Protein AF-A0A9N8HPY2-F1 (afdb_monomer)

pLDDT: mean 74.66, std 21.36, range [23.23, 97.94]

Mean predicted aligned error: 12.85 Å

Sequence (527 aa):
MTVISRLRAPTSILLKRRLTASRNSHGLPLAASLSARWLSNDTAAASNEGARYSDVLIVGGGVVGCALARQLNQRLPSLSVHLVEARDAPTSKPASSNEIPHPRSYALSPQSLDILGLLSSEETTSDEMANQDVKLGWYDAMQIWEARNPATLRFHADDLPFDEAKLDRPKMLGAVVEDGPLVRALWEKLESHPQTTISTNTTVQDLQLSSNGQGVVTVETSDNEIHQTRLLVAADGAQSPIRQRLGVKQAQWDYGRQALTFTVELSQDDRIPRTAYQRFIHGQEAGRGPLALLPTHSPRHAIVVWSTTPEMVKKWKETDDNNALIDHLQNLLQTGPQRLPPLVESKPGQVPPLLSNVLFGVERLLETVQDAGAMLAATNSRSWMAPPKLSKIVSPKLSFPLACRNVGQYHHASNRVVLVGDAAHTVHPMAGQGLNLGLGAVESLVESIVESEAVGMDVTYGLDSFLRKRHAANSSVIMGIHALHEIFAVQDNVPLMHAKSFGMNVMQQVGPLRRRIVQAATQGVVF

Foldseek 3Di:
DDDDDDDDDDDDDDPPPPPDDDDDPPDDDPDPDPLPPPPPPDDDDPPPPFAAEFQEEEEALFLLSLLLLVLCCVLPVPGFYEYEHQADQQDPDDPDDPAFADFAKFFAFPVLCVSLPVDDLDPPPDDPPPPQPKFWQFFQKEWEAEQAFQFIDMGGLVLAPDDPVPGSDDRTLTTITHRRSSSNVSRVVQVPRPSYHYHHSKDWDDWDDPPVLPAWIWTAIPVRHIYTYQAYEYPPAQPTPVCVNLVFDKDKDFPQKKKKKFKFFFDPVFFFHSYKYWYQYDDQVLFGDIWIWAGTSHRRMTMIIDIGHPVVLCVQQPDPPQVVVLVSVQVRQQNHGHHADDPDPDDPDPDDPVLVVVLVVLVVVCVVCVVVVVVVVVDDPPDDDRGTRTDGTDGRIDMDGFMWMATPFQARPSLRYGYAQSSGTGAGPSQSCRVVLRSVLSVLLSVQQSVQVVVSHRSSPSVVVSRVQRVVLVVVVRVVSVVVCVLSVDDPDSSSSSVVSVVSVCCNPVSVNVNVVSCCSNPSDDD

Structure (mmCIF, N/CA/C/O backbone):
data_AF-A0A9N8HPY2-F1
#
_entry.id   AF-A0A9N8HPY2-F1
#
loop_
_atom_site.group_PDB
_atom_site.id
_atom_site.type_symbol
_atom_site.label_atom_id
_atom_site.label_alt_id
_atom_site.label_comp_id
_atom_site.label_asym_id
_atom_site.label_entity_id
_atom_site.label_seq_id
_atom_site.pdbx_PDB_ins_code
_atom_site.Cartn_x
_atom_site.Cartn_y
_atom_site.Cartn_z
_atom_site.occupancy
_atom_site.B_iso_or_equiv
_atom_site.auth_seq_id
_atom_site.auth_comp_id
_atom_site.auth_asym_id
_atom_site.auth_atom_id
_atom_site.pdbx_PDB_model_num
ATOM 1 N N . MET A 1 1 ? -21.437 -68.657 -10.179 1.00 32.31 1 MET A N 1
ATOM 2 C CA . MET A 1 1 ? -20.426 -68.902 -9.130 1.00 32.31 1 MET A CA 1
ATOM 3 C C . MET A 1 1 ? -19.686 -67.583 -8.911 1.00 32.31 1 MET A C 1
ATOM 5 O O . MET A 1 1 ? -19.122 -67.094 -9.874 1.00 32.31 1 MET A O 1
ATOM 9 N N . THR A 1 2 ? -19.997 -66.811 -7.858 1.00 29.34 2 THR A N 1
ATOM 10 C CA . THR A 1 2 ? -19.271 -66.809 -6.555 1.00 29.34 2 THR A CA 1
ATOM 11 C C . THR A 1 2 ? -17.903 -66.103 -6.758 1.00 29.34 2 THR A C 1
ATOM 13 O O . THR A 1 2 ? -17.135 -66.603 -7.559 1.00 29.34 2 THR A O 1
ATOM 16 N N . VAL A 1 3 ? -17.471 -64.979 -6.151 1.00 26.62 3 VAL A N 1
ATOM 17 C CA . VAL A 1 3 ? -17.828 -64.278 -4.899 1.00 26.62 3 VAL A CA 1
ATOM 18 C C . VAL A 1 3 ? -16.967 -62.978 -4.764 1.00 26.62 3 VAL A C 1
ATOM 20 O O . VAL A 1 3 ? -15.765 -63.022 -4.981 1.00 26.62 3 VAL A O 1
ATOM 23 N N . ILE A 1 4 ? -17.610 -61.851 -4.398 1.00 30.45 4 ILE A N 1
ATOM 24 C CA . ILE A 1 4 ? -17.275 -60.883 -3.305 1.00 30.45 4 ILE A CA 1
ATOM 25 C C . ILE A 1 4 ? -16.110 -59.840 -3.402 1.00 30.45 4 ILE A C 1
ATOM 27 O O . ILE A 1 4 ? -14.953 -60.139 -3.142 1.00 30.45 4 ILE A O 1
ATOM 31 N N . SER A 1 5 ? -16.540 -58.555 -3.464 1.00 26.92 5 SER A N 1
ATOM 32 C CA . SER A 1 5 ? -16.142 -57.355 -2.652 1.00 26.92 5 SER A CA 1
ATOM 33 C C . SER A 1 5 ? -14.786 -56.649 -2.902 1.00 26.92 5 SER A C 1
ATOM 35 O O . SER A 1 5 ? -13.825 -57.306 -3.256 1.00 26.92 5 SER A O 1
ATOM 37 N N . ARG A 1 6 ? -14.562 -55.328 -2.731 1.00 26.86 6 ARG A N 1
ATOM 38 C CA . ARG A 1 6 ? -15.164 -54.196 -1.970 1.00 26.86 6 ARG A CA 1
ATOM 39 C C . ARG A 1 6 ? -14.901 -52.892 -2.770 1.00 26.86 6 ARG A C 1
ATOM 41 O O . ARG A 1 6 ? -13.801 -52.715 -3.268 1.00 26.86 6 ARG A O 1
ATOM 48 N N . LEU A 1 7 ? -15.891 -52.046 -3.073 1.00 27.69 7 LEU A N 1
ATOM 49 C CA . LEU A 1 7 ? -16.290 -50.816 -2.350 1.00 27.69 7 LEU A CA 1
ATOM 50 C C . LEU A 1 7 ? -15.159 -49.870 -1.885 1.00 27.69 7 LEU A C 1
ATOM 52 O O . LEU A 1 7 ? -14.494 -50.164 -0.895 1.00 27.69 7 LEU A O 1
ATOM 56 N N . ARG A 1 8 ? -15.091 -48.667 -2.490 1.00 25.58 8 ARG A N 1
ATOM 57 C CA . ARG A 1 8 ? -15.200 -47.356 -1.801 1.00 25.58 8 ARG A CA 1
ATOM 58 C C . ARG A 1 8 ? -15.291 -46.198 -2.813 1.00 25.58 8 ARG A C 1
ATOM 60 O O . ARG A 1 8 ? -14.293 -45.781 -3.387 1.00 25.58 8 ARG A O 1
ATOM 67 N N . ALA A 1 9 ? -16.504 -45.682 -2.999 1.00 27.17 9 ALA A N 1
ATOM 68 C CA . ALA A 1 9 ? -16.766 -44.353 -3.549 1.00 27.17 9 ALA A CA 1
ATOM 69 C C . ALA A 1 9 ? -16.690 -43.315 -2.408 1.00 27.17 9 ALA A C 1
ATOM 71 O O . ALA A 1 9 ? -17.109 -43.640 -1.292 1.00 27.17 9 ALA A O 1
ATOM 72 N N . PRO A 1 10 ? -16.188 -42.088 -2.630 1.00 26.88 10 PRO A N 1
ATOM 73 C CA . PRO A 1 10 ? -16.254 -41.040 -1.623 1.00 26.88 10 PRO A CA 1
ATOM 74 C C . PRO A 1 10 ? -17.644 -40.388 -1.626 1.00 26.88 10 PRO A C 1
ATOM 76 O O . PRO A 1 10 ? -18.031 -39.675 -2.547 1.00 26.88 10 PRO A O 1
ATOM 79 N N . THR A 1 11 ? -18.394 -40.654 -0.562 1.00 26.41 11 THR A N 1
ATOM 80 C CA . THR A 1 11 ? -19.614 -39.957 -0.141 1.00 26.41 11 THR A CA 1
ATOM 81 C C . THR A 1 11 ? -19.325 -38.480 0.146 1.00 26.41 11 THR A C 1
ATOM 83 O O . THR A 1 11 ? -18.672 -38.166 1.139 1.00 26.41 11 THR A O 1
ATOM 86 N N . SER A 1 12 ? -19.859 -37.566 -0.667 1.00 27.77 12 SER A N 1
ATOM 87 C CA . SER A 1 12 ? -20.058 -36.161 -0.299 1.00 27.77 12 SER A CA 1
ATOM 88 C C . SER A 1 12 ? -21.462 -36.000 0.293 1.00 27.77 12 SER A C 1
ATOM 90 O O . SER A 1 12 ? -22.459 -35.840 -0.407 1.00 27.77 12 SER A O 1
ATOM 92 N N . ILE A 1 13 ? -21.564 -36.087 1.620 1.00 27.25 13 ILE A N 1
ATOM 93 C CA . ILE A 1 13 ? -22.804 -35.757 2.328 1.00 27.25 13 ILE A CA 1
ATOM 94 C C . ILE A 1 13 ? -22.855 -34.236 2.501 1.00 27.25 13 ILE A C 1
ATOM 96 O O . ILE A 1 13 ? -22.189 -33.657 3.355 1.00 27.25 13 ILE A O 1
ATOM 100 N N . LEU A 1 14 ? -23.671 -33.605 1.658 1.00 29.09 14 LEU A N 1
ATOM 101 C CA . LEU A 1 14 ? -24.227 -32.267 1.841 1.00 29.09 14 LEU A CA 1
ATOM 102 C C . LEU A 1 14 ? -25.088 -32.247 3.111 1.00 29.09 14 LEU A C 1
ATOM 104 O O . LEU A 1 14 ? -26.236 -32.690 3.104 1.00 29.09 14 LEU A O 1
ATOM 108 N N . LEU A 1 15 ? -24.562 -31.693 4.201 1.00 24.53 15 LEU A N 1
ATOM 109 C CA . LEU A 1 15 ? -25.348 -31.394 5.397 1.00 24.53 15 LEU A CA 1
ATOM 110 C C . LEU A 1 15 ? -25.964 -29.992 5.263 1.00 24.53 15 LEU A C 1
ATOM 112 O O . LEU A 1 15 ? -25.508 -29.018 5.853 1.00 24.53 15 LEU A O 1
ATOM 116 N N . LYS A 1 16 ? -27.046 -29.888 4.478 1.00 27.09 16 LYS A N 1
ATOM 117 C CA . LYS A 1 16 ? -28.009 -28.780 4.598 1.00 27.09 16 LYS A CA 1
ATOM 118 C C . LYS A 1 16 ? -28.786 -28.975 5.900 1.00 27.09 16 LYS A C 1
ATOM 120 O O . LYS A 1 16 ? -29.823 -29.635 5.920 1.00 27.09 16 LYS A O 1
ATOM 125 N N . ARG A 1 17 ? -28.301 -28.410 7.006 1.00 25.55 17 ARG A N 1
ATOM 126 C CA . ARG A 1 17 ? -29.079 -28.336 8.249 1.00 25.55 17 ARG A CA 1
ATOM 127 C C . ARG A 1 17 ? -30.112 -27.210 8.110 1.00 25.55 17 ARG A C 1
ATOM 129 O O . ARG A 1 17 ? -29.843 -26.057 8.419 1.00 25.55 17 ARG A O 1
ATOM 136 N N . ARG A 1 18 ? -31.307 -27.550 7.610 1.00 26.58 18 ARG A N 1
ATOM 137 C CA . ARG A 1 18 ? -32.523 -26.749 7.826 1.00 26.58 18 ARG A CA 1
ATOM 138 C C . ARG A 1 18 ? -32.823 -26.784 9.325 1.00 26.58 18 ARG A C 1
ATOM 140 O O . ARG A 1 18 ? -33.225 -27.824 9.839 1.00 26.58 18 ARG A O 1
ATOM 147 N N . LEU A 1 19 ? -32.617 -25.672 10.024 1.00 28.64 19 LEU A N 1
ATOM 148 C CA . LEU A 1 19 ? -33.158 -25.480 11.367 1.00 28.64 19 LEU A CA 1
ATOM 149 C C . LEU A 1 19 ? -34.667 -25.249 11.234 1.00 28.64 19 LEU A C 1
ATOM 151 O O . LEU A 1 19 ? -35.125 -24.152 10.931 1.00 28.64 19 LEU A O 1
ATOM 155 N N . THR A 1 20 ? -35.448 -26.311 11.407 1.00 27.97 20 THR A N 1
ATOM 156 C CA . THR A 1 20 ? -36.884 -26.210 11.672 1.00 27.97 20 THR A CA 1
ATOM 157 C C . THR A 1 20 ? -37.076 -25.653 13.078 1.00 27.97 20 THR A C 1
ATOM 159 O O . THR A 1 20 ? -36.712 -26.300 14.059 1.00 27.97 20 THR A O 1
ATOM 162 N N . ALA A 1 21 ? -37.631 -24.445 13.166 1.00 30.45 21 ALA A N 1
ATOM 163 C CA . ALA A 1 21 ? -38.008 -23.807 14.419 1.00 30.45 21 ALA A CA 1
ATOM 164 C C . ALA A 1 21 ? -39.120 -24.612 15.115 1.00 30.45 21 ALA A C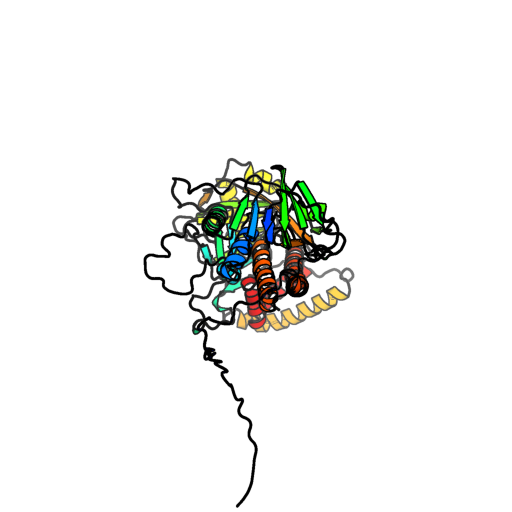 1
ATOM 166 O O . ALA A 1 21 ? -40.237 -24.706 14.608 1.00 30.45 21 ALA A O 1
ATOM 167 N N . SER A 1 22 ? -38.816 -25.183 16.281 1.00 30.30 22 SER A N 1
ATOM 168 C CA . SER A 1 22 ? -39.823 -25.696 17.212 1.00 30.30 22 SER A CA 1
ATOM 169 C C . SER A 1 22 ? -40.298 -24.541 18.098 1.00 30.30 22 SER A C 1
ATOM 171 O O . SER A 1 22 ? -39.490 -23.900 18.770 1.00 30.30 22 SER A O 1
ATOM 173 N N . ARG A 1 23 ? -41.599 -24.233 18.055 1.00 29.45 23 ARG A N 1
ATOM 174 C CA . ARG A 1 23 ? -42.257 -23.220 18.895 1.00 29.45 23 ARG A CA 1
ATOM 175 C C . ARG A 1 23 ? -42.749 -23.873 20.190 1.00 29.45 23 ARG A C 1
ATOM 177 O O . ARG A 1 23 ? -43.522 -24.822 20.121 1.00 29.45 23 ARG A O 1
ATOM 184 N N . ASN A 1 24 ? -42.385 -23.318 21.347 1.00 33.41 24 ASN A N 1
ATOM 185 C CA . ASN A 1 24 ? -43.098 -23.574 22.605 1.00 33.41 24 ASN A CA 1
ATOM 186 C C . ASN A 1 24 ? -44.323 -22.649 22.735 1.00 33.41 24 ASN A C 1
ATOM 188 O O . ASN A 1 24 ? -44.393 -21.596 22.097 1.00 33.41 24 ASN A O 1
ATOM 192 N N . SER A 1 25 ? -45.276 -23.048 23.582 1.00 31.91 25 SER A N 1
ATOM 193 C CA . SER A 1 25 ? -46.659 -22.550 23.728 1.00 31.91 25 SER A CA 1
ATOM 194 C C . SER A 1 25 ? -46.858 -21.061 24.076 1.00 31.91 25 SER A C 1
ATOM 196 O O . SER A 1 25 ? -47.991 -20.648 24.314 1.00 31.91 25 SER A O 1
ATOM 198 N N . HIS A 1 26 ? -45.807 -20.236 24.067 1.00 40.16 26 HIS A N 1
ATOM 199 C CA . HIS A 1 26 ? -45.866 -18.792 24.347 1.00 40.16 26 HIS A CA 1
ATOM 200 C C . HIS A 1 26 ? -45.202 -17.892 23.283 1.00 40.16 26 HIS A C 1
ATOM 202 O O . HIS A 1 26 ? -44.989 -16.711 23.526 1.00 40.16 26 HIS A O 1
ATOM 208 N N . GLY A 1 27 ? -44.934 -18.396 22.073 1.00 32.31 27 GLY A N 1
ATOM 209 C CA . 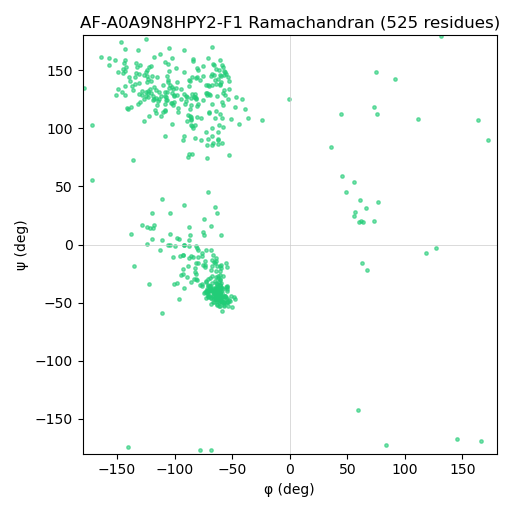GLY A 1 27 ? -44.859 -17.532 20.882 1.00 32.31 27 GLY A CA 1
ATOM 210 C C . GLY A 1 27 ? -43.720 -16.499 20.793 1.00 32.31 27 GLY A C 1
ATOM 211 O O . GLY A 1 27 ? -43.914 -15.482 20.135 1.00 32.31 27 GLY A O 1
ATOM 212 N N . LEU A 1 28 ? -42.533 -16.752 21.360 1.00 33.16 28 LEU A N 1
ATOM 213 C CA . LEU A 1 28 ? -41.339 -15.902 21.173 1.00 33.16 28 LEU A CA 1
ATOM 214 C C . LEU A 1 28 ? -40.145 -16.700 20.599 1.00 33.16 28 LEU A C 1
ATOM 216 O O . LEU A 1 28 ? -39.976 -17.869 20.960 1.00 33.16 28 LEU A O 1
ATOM 220 N N . PRO A 1 29 ? -39.322 -16.118 19.698 1.00 30.61 29 PRO A N 1
ATOM 221 C CA . PRO A 1 29 ? -38.176 -16.802 19.097 1.00 30.61 29 PRO A CA 1
ATOM 222 C C . PRO A 1 29 ? -36.995 -16.916 20.079 1.00 30.61 29 PRO A C 1
ATOM 224 O O . PRO A 1 29 ? -36.489 -15.923 20.593 1.00 30.61 29 PRO A O 1
ATOM 227 N N . LEU A 1 30 ? -36.535 -18.149 20.306 1.00 34.94 30 LEU A N 1
ATOM 228 C CA . LEU A 1 30 ? -35.368 -18.513 21.118 1.00 34.94 30 LEU A CA 1
ATOM 229 C C . LEU A 1 30 ? -34.119 -18.606 20.224 1.00 34.94 30 LEU A C 1
ATOM 231 O O . LEU A 1 30 ? -33.839 -19.665 19.674 1.00 34.94 30 LEU A O 1
ATOM 235 N N . ALA A 1 31 ? -33.405 -17.490 20.055 1.00 30.09 31 ALA A N 1
ATOM 236 C CA . ALA A 1 31 ? -31.979 -17.439 19.692 1.00 30.09 31 ALA A CA 1
ATOM 237 C C . ALA A 1 31 ? -31.453 -15.992 19.795 1.00 30.09 31 ALA A C 1
ATOM 239 O O . ALA A 1 31 ? -30.940 -15.431 18.833 1.00 30.09 31 ALA A O 1
ATOM 240 N N . ALA A 1 32 ? -31.606 -15.367 20.964 1.00 28.53 32 ALA A N 1
ATOM 241 C CA . ALA A 1 32 ? -30.740 -14.262 21.358 1.00 28.53 32 ALA A CA 1
ATOM 242 C C . ALA A 1 32 ? -29.549 -14.901 22.080 1.00 28.53 32 ALA A C 1
ATOM 244 O O . ALA A 1 32 ? -29.701 -15.447 23.174 1.00 28.53 32 ALA A O 1
ATOM 245 N N . SER A 1 33 ? -28.393 -14.937 21.421 1.00 30.70 33 SER A N 1
ATOM 246 C CA . SER A 1 33 ? -27.137 -15.383 22.014 1.00 30.70 33 SER A CA 1
ATOM 247 C C . SER A 1 33 ? -26.825 -14.511 23.227 1.00 30.70 33 SER A C 1
ATOM 249 O O . SER A 1 33 ? -26.509 -13.330 23.098 1.00 30.70 33 SER A O 1
ATOM 251 N N . LEU A 1 34 ? -26.943 -15.106 24.410 1.00 29.97 34 LEU A N 1
ATOM 252 C CA . LEU A 1 34 ? -26.458 -14.558 25.666 1.00 29.97 34 LEU A CA 1
ATOM 253 C C . LEU A 1 34 ? -24.925 -14.548 25.624 1.00 29.97 34 LEU A C 1
ATOM 255 O O . LEU A 1 34 ? -24.280 -15.470 26.117 1.00 29.97 34 LEU A O 1
ATOM 259 N N . SER A 1 35 ? -24.328 -13.501 25.058 1.00 33.62 35 SER A N 1
ATOM 260 C CA . SER A 1 35 ? -23.028 -13.049 25.538 1.00 33.62 35 SER A CA 1
ATOM 261 C C . SER A 1 35 ? -23.273 -12.500 26.939 1.00 33.62 35 SER A C 1
ATOM 263 O O . SER A 1 35 ? -23.704 -11.365 27.140 1.00 33.62 35 SER A O 1
ATOM 265 N N . ALA A 1 36 ? -23.093 -13.362 27.939 1.00 29.97 36 ALA A N 1
ATOM 266 C CA . ALA A 1 36 ? -23.008 -12.923 29.317 1.00 29.97 36 ALA A CA 1
ATOM 267 C C . ALA A 1 36 ? -21.844 -11.927 29.388 1.00 29.97 36 ALA A C 1
ATOM 269 O O . ALA A 1 36 ? -20.678 -12.318 29.363 1.00 29.97 36 ALA A O 1
ATOM 270 N N . ARG A 1 37 ? -22.176 -10.630 29.408 1.00 39.97 37 ARG A N 1
ATOM 271 C CA . ARG A 1 37 ? -21.270 -9.537 29.755 1.00 39.97 37 ARG A CA 1
ATOM 272 C C . ARG A 1 37 ? -20.770 -9.804 31.171 1.00 39.97 37 ARG A C 1
ATOM 274 O O . ARG A 1 37 ? -21.365 -9.349 32.142 1.00 39.97 37 ARG A O 1
ATOM 281 N N . TRP A 1 38 ? -19.689 -10.567 31.281 1.00 31.22 38 TRP A N 1
ATOM 282 C CA . TRP A 1 38 ? -18.893 -10.669 32.494 1.00 31.22 38 TRP A CA 1
ATOM 283 C C . TRP A 1 38 ? -18.130 -9.354 32.664 1.00 31.22 38 TRP A C 1
ATOM 285 O O . TRP A 1 38 ? -16.934 -9.255 32.417 1.00 31.22 38 TRP A O 1
ATOM 295 N N . LEU A 1 39 ? -18.860 -8.317 33.072 1.00 33.06 39 LEU A N 1
ATOM 296 C CA . LEU A 1 39 ? -18.290 -7.274 33.906 1.00 33.06 39 LEU A CA 1
ATOM 297 C C . LEU A 1 39 ? -17.999 -7.946 35.244 1.00 33.06 39 LEU A C 1
ATOM 299 O O . LEU A 1 39 ? -18.901 -8.172 36.050 1.00 33.06 39 LEU A O 1
ATOM 303 N N . SER A 1 40 ? -16.739 -8.310 35.463 1.00 31.05 40 SER A N 1
ATOM 304 C CA . SER A 1 40 ? -16.229 -8.493 36.812 1.00 31.05 40 SER A CA 1
ATOM 305 C C . SER A 1 40 ? -16.327 -7.141 37.522 1.00 31.05 40 SER A C 1
ATOM 307 O O . SER A 1 40 ? -15.416 -6.315 37.452 1.00 31.05 40 SER A O 1
ATOM 309 N N . ASN A 1 41 ? -17.462 -6.902 38.176 1.00 30.75 41 ASN A N 1
ATOM 310 C CA . ASN A 1 41 ? -17.535 -6.022 39.332 1.00 30.75 41 ASN A CA 1
ATOM 311 C C . ASN A 1 41 ? -16.654 -6.652 40.411 1.00 30.75 41 ASN A C 1
ATOM 313 O O . ASN A 1 41 ? -17.137 -7.501 41.145 1.00 30.75 41 ASN A O 1
ATOM 317 N N . ASP A 1 42 ? -15.357 -6.346 40.397 1.00 30.50 42 ASP A N 1
ATOM 318 C CA . ASP A 1 42 ? -14.516 -6.204 41.591 1.00 30.50 42 ASP A CA 1
ATOM 319 C C . ASP A 1 42 ? -13.048 -6.035 41.184 1.00 30.50 42 ASP A C 1
ATOM 321 O O . ASP A 1 42 ? -12.298 -6.991 41.006 1.00 30.50 42 ASP A O 1
ATOM 325 N N . THR A 1 43 ? -12.630 -4.783 40.984 1.00 31.86 43 THR A N 1
ATOM 326 C CA . THR A 1 43 ? -11.699 -4.057 41.874 1.00 31.86 43 THR A CA 1
ATOM 327 C C . THR A 1 43 ? -11.133 -2.828 41.148 1.00 31.86 43 THR A C 1
ATOM 329 O O . THR A 1 43 ? -10.312 -2.926 40.246 1.00 31.86 43 THR A O 1
ATOM 332 N N . ALA A 1 44 ? -11.603 -1.650 41.571 1.00 31.70 44 ALA A N 1
ATOM 333 C CA . ALA A 1 44 ? -10.980 -0.340 41.361 1.00 31.70 44 ALA A CA 1
ATOM 334 C C . ALA A 1 44 ? -10.663 0.092 39.909 1.00 31.70 44 ALA A C 1
ATOM 336 O O . ALA A 1 44 ? -9.561 0.551 39.622 1.00 31.70 44 ALA A O 1
ATOM 337 N N . ALA A 1 45 ? -11.648 0.067 39.009 1.00 37.00 45 ALA A N 1
ATOM 338 C CA . ALA A 1 45 ? -11.669 1.054 37.932 1.00 37.00 45 ALA A CA 1
ATOM 339 C C . ALA A 1 45 ? -12.438 2.263 38.463 1.00 37.00 45 ALA A C 1
ATOM 341 O O . ALA A 1 45 ? -13.638 2.161 38.718 1.00 37.00 45 ALA A O 1
ATOM 342 N N . ALA A 1 46 ? -11.752 3.385 38.683 1.00 36.47 46 ALA A N 1
ATOM 343 C CA . ALA A 1 46 ? -12.429 4.663 38.821 1.00 36.47 46 ALA A CA 1
ATOM 344 C C . ALA A 1 46 ? -13.427 4.771 37.661 1.00 36.47 46 ALA A C 1
ATOM 346 O O . ALA A 1 46 ? -13.043 4.680 36.492 1.00 36.47 46 ALA A O 1
ATOM 347 N N . SER A 1 47 ? -14.713 4.874 37.979 1.00 41.16 47 SER A N 1
ATOM 348 C CA . SER A 1 47 ? -15.723 5.272 37.016 1.00 41.16 47 SER A CA 1
ATOM 349 C C . SER A 1 47 ? -15.354 6.684 36.574 1.00 41.16 47 SER A C 1
ATOM 351 O O . SER A 1 47 ? -15.719 7.652 37.237 1.00 41.16 47 SER A O 1
ATOM 353 N N . ASN A 1 48 ? -14.562 6.804 35.508 1.00 50.69 48 ASN A N 1
ATOM 354 C CA . ASN A 1 48 ? -14.366 8.073 34.823 1.00 50.69 48 ASN A CA 1
ATOM 355 C C . ASN A 1 48 ? -15.715 8.425 34.190 1.00 50.69 48 ASN A C 1
ATOM 357 O O . ASN A 1 48 ? -16.006 8.026 33.061 1.00 50.69 48 ASN A O 1
ATOM 361 N N . GLU A 1 49 ? -16.573 9.100 34.961 1.00 51.94 49 GLU A N 1
ATOM 362 C CA . GLU A 1 49 ? -17.785 9.746 34.466 1.00 51.94 49 GLU A CA 1
ATOM 363 C C . GLU A 1 49 ? -17.384 10.620 33.266 1.00 51.94 49 GLU A C 1
ATOM 365 O O . GLU A 1 49 ? -16.670 11.606 33.420 1.00 51.94 49 GLU A O 1
ATOM 370 N N . GLY A 1 50 ? -17.762 10.200 32.054 1.00 72.62 50 GLY A N 1
ATOM 371 C CA . GLY A 1 50 ? -17.405 10.877 30.800 1.00 72.62 50 GLY A CA 1
ATOM 372 C C . GLY A 1 50 ? -16.559 10.065 29.811 1.00 72.62 50 GLY A C 1
ATOM 373 O O . GLY A 1 50 ? -16.395 10.511 28.678 1.00 72.62 50 GLY A O 1
ATOM 374 N N . ALA A 1 51 ? -16.064 8.874 30.172 1.00 83.19 51 ALA A N 1
ATOM 375 C CA . ALA A 1 51 ? -15.310 8.042 29.233 1.00 83.19 51 ALA A CA 1
ATOM 376 C C . ALA A 1 51 ? -16.207 7.449 28.125 1.00 83.19 51 ALA A C 1
ATOM 378 O O . ALA A 1 51 ? -17.235 6.824 28.400 1.00 83.19 51 ALA A O 1
ATOM 379 N N . ARG A 1 52 ? -15.805 7.606 26.858 1.00 91.81 52 ARG A N 1
ATOM 380 C CA . ARG A 1 52 ? -16.493 7.028 25.693 1.00 91.81 52 ARG A CA 1
ATOM 381 C C . ARG A 1 52 ? -16.073 5.579 25.487 1.00 91.81 52 ARG A C 1
ATOM 383 O O . ARG A 1 52 ? -14.887 5.287 25.364 1.00 91.81 52 ARG A O 1
ATOM 390 N N . TYR A 1 53 ? -17.043 4.675 25.400 1.00 93.25 53 TYR A N 1
ATOM 391 C CA . TYR A 1 53 ? -16.780 3.253 25.189 1.00 93.25 53 TYR A CA 1
ATOM 392 C C . TYR A 1 53 ? -16.929 2.846 23.720 1.00 93.25 53 TYR A C 1
ATOM 394 O O . TYR A 1 53 ? -17.879 3.255 23.056 1.00 93.25 53 TYR A O 1
ATOM 402 N N . SER A 1 54 ? -16.029 1.988 23.242 1.00 95.06 54 SER A N 1
ATOM 403 C CA . SER A 1 54 ? -16.155 1.277 21.961 1.00 95.06 54 SER A CA 1
ATOM 404 C C . SER A 1 54 ? -15.570 -0.129 22.072 1.00 95.06 54 SER A C 1
ATOM 406 O O . SER A 1 54 ? -14.591 -0.341 22.785 1.00 95.06 54 SER A O 1
ATOM 408 N N . ASP A 1 55 ? -16.119 -1.109 21.358 1.00 94.81 55 ASP A N 1
ATOM 409 C CA . ASP A 1 55 ? -15.536 -2.455 21.333 1.00 94.81 55 ASP A CA 1
ATOM 410 C C . ASP A 1 55 ? -14.152 -2.430 20.676 1.00 94.81 55 ASP A C 1
ATOM 412 O O . ASP A 1 55 ? -13.213 -3.041 21.192 1.00 94.81 55 ASP A O 1
ATOM 416 N N . VAL A 1 56 ? -14.016 -1.671 19.582 1.00 96.69 56 VAL A N 1
ATOM 417 C CA . VAL A 1 56 ? -12.753 -1.483 18.863 1.00 96.69 56 VAL A CA 1
ATOM 418 C C . VAL A 1 56 ? -12.486 0.000 18.622 1.00 96.69 56 VAL A C 1
ATOM 420 O O . VAL A 1 56 ? -13.268 0.686 17.963 1.00 96.69 56 VAL A O 1
ATOM 423 N N . LEU A 1 57 ? -11.339 0.472 19.107 1.00 97.56 57 LEU A N 1
ATOM 424 C CA . LEU A 1 57 ? -10.805 1.801 18.820 1.00 97.56 57 LEU A CA 1
ATOM 425 C C . LEU A 1 57 ? -9.707 1.688 17.764 1.00 97.56 57 LEU A C 1
ATOM 427 O O . LEU A 1 57 ? -8.693 1.030 17.988 1.00 97.56 57 LEU A O 1
ATOM 431 N N . ILE A 1 58 ? -9.882 2.342 16.623 1.00 97.94 58 ILE A N 1
ATOM 432 C CA . ILE A 1 58 ? -8.910 2.372 15.530 1.00 97.94 58 ILE A CA 1
ATOM 433 C C . ILE A 1 58 ? -8.276 3.759 15.500 1.00 97.94 58 ILE A C 1
ATOM 435 O O . ILE A 1 58 ? -8.978 4.763 15.430 1.00 97.94 58 ILE A O 1
ATOM 439 N N . VAL A 1 59 ? -6.949 3.832 15.522 1.00 97.69 59 VAL A N 1
ATOM 440 C CA . VAL A 1 59 ? -6.217 5.102 15.448 1.00 97.69 59 VAL A CA 1
ATOM 441 C C . VAL A 1 59 ? -5.512 5.184 14.103 1.00 97.69 59 VAL A C 1
ATOM 443 O O . VAL A 1 59 ? -4.617 4.392 13.827 1.00 97.69 59 VAL A O 1
ATOM 446 N N . GLY A 1 60 ? -5.931 6.137 13.274 1.00 96.50 60 GLY A N 1
ATOM 447 C CA . GLY A 1 60 ? -5.494 6.350 11.896 1.00 96.50 60 GLY A CA 1
ATOM 448 C C . GLY A 1 60 ? -6.602 6.050 10.883 1.00 96.50 60 GLY A C 1
ATOM 449 O O . GLY A 1 60 ? -6.904 4.893 10.603 1.00 96.50 60 GLY A O 1
ATOM 450 N N . GLY A 1 61 ? -7.158 7.092 10.263 1.00 94.75 61 GLY A N 1
ATOM 451 C CA . GLY A 1 61 ? -8.186 7.043 9.215 1.00 94.75 61 GLY A CA 1
ATOM 452 C C . GLY A 1 61 ? -7.617 7.009 7.793 1.00 94.75 61 GLY A C 1
ATOM 453 O O . GLY A 1 61 ? -8.186 7.580 6.863 1.00 94.75 61 GLY A O 1
ATOM 454 N N . GLY A 1 62 ? -6.465 6.358 7.606 1.00 93.69 62 GLY A N 1
ATOM 455 C CA . GLY A 1 62 ? -5.951 6.009 6.279 1.00 93.69 62 GLY A CA 1
ATOM 456 C C . GLY A 1 62 ? -6.658 4.783 5.687 1.00 93.69 62 GLY A C 1
ATOM 457 O O . GLY A 1 62 ? -7.530 4.189 6.316 1.00 93.69 62 GLY A O 1
ATOM 458 N N . VAL A 1 63 ? -6.226 4.338 4.500 1.00 94.12 63 VAL A N 1
ATOM 459 C CA . VAL A 1 63 ? -6.839 3.192 3.793 1.00 94.12 63 VAL A CA 1
ATOM 460 C C . VAL A 1 63 ? -6.978 1.951 4.686 1.00 94.12 63 VAL A C 1
ATOM 462 O O . VAL A 1 63 ? -8.034 1.330 4.701 1.00 94.12 63 VAL A O 1
ATOM 465 N N . VAL A 1 64 ? -5.938 1.605 5.455 1.00 95.62 64 VAL A N 1
ATOM 466 C CA . VAL A 1 64 ? -5.933 0.416 6.330 1.00 95.62 64 VAL A CA 1
ATOM 467 C C . VAL A 1 64 ? -6.959 0.535 7.460 1.00 95.62 64 VAL A C 1
ATOM 469 O O . VAL A 1 64 ? -7.749 -0.385 7.654 1.00 95.62 64 VAL A O 1
ATOM 472 N N . GLY A 1 65 ? -6.976 1.657 8.188 1.00 96.25 65 GLY A N 1
ATOM 473 C CA . GLY A 1 65 ? -7.912 1.860 9.296 1.00 96.25 65 GLY A CA 1
ATOM 474 C C . GLY A 1 65 ? -9.362 1.925 8.822 1.00 96.25 65 GLY A C 1
ATOM 475 O O . GLY A 1 65 ? -10.233 1.284 9.410 1.00 96.25 65 GLY A O 1
ATOM 476 N N . CYS A 1 66 ? -9.618 2.598 7.697 1.00 94.69 66 CYS A N 1
ATOM 477 C CA . CYS A 1 66 ? -10.957 2.650 7.125 1.00 94.69 66 CYS A CA 1
ATOM 478 C C . CYS A 1 66 ? -11.422 1.292 6.577 1.00 94.69 66 CYS A C 1
ATOM 480 O O . CYS A 1 66 ? -12.583 0.922 6.756 1.00 94.69 66 CYS A O 1
ATOM 482 N N . ALA A 1 67 ? -10.530 0.527 5.936 1.00 94.81 67 ALA A N 1
ATOM 483 C CA . ALA A 1 67 ? -10.835 -0.828 5.482 1.00 94.81 67 ALA A CA 1
ATOM 484 C C . ALA A 1 67 ? -11.192 -1.744 6.661 1.00 94.81 67 ALA A C 1
ATOM 486 O O . ALA A 1 67 ? -12.171 -2.484 6.578 1.00 94.81 67 ALA A O 1
ATOM 487 N N . LEU A 1 68 ? -10.450 -1.646 7.770 1.00 96.38 68 LEU A N 1
ATOM 488 C CA . LEU A 1 68 ? -10.733 -2.394 8.992 1.00 96.38 68 LEU A CA 1
ATOM 489 C C . LEU A 1 68 ? -12.101 -2.046 9.572 1.00 96.38 68 LEU A C 1
ATOM 491 O O . LEU A 1 68 ? -12.912 -2.946 9.779 1.00 96.38 68 LEU A O 1
ATOM 495 N N . ALA A 1 69 ? -12.376 -0.757 9.784 1.00 95.75 69 ALA A N 1
ATOM 496 C CA . ALA A 1 69 ? -13.662 -0.298 10.303 1.00 95.75 69 ALA A CA 1
ATOM 497 C C . ALA A 1 69 ? -14.823 -0.811 9.438 1.00 95.75 69 ALA A C 1
ATOM 499 O O . ALA A 1 69 ? -15.788 -1.381 9.943 1.00 95.75 69 ALA A O 1
ATOM 500 N N . ARG A 1 70 ? -14.692 -0.694 8.111 1.00 92.81 70 ARG A N 1
ATOM 501 C CA . ARG A 1 70 ? -15.719 -1.140 7.169 1.00 92.81 70 ARG A CA 1
ATOM 502 C C . ARG A 1 70 ? -15.930 -2.649 7.220 1.00 92.81 70 ARG A C 1
ATOM 504 O O . ARG A 1 70 ? -17.076 -3.089 7.225 1.00 92.81 70 ARG A O 1
ATOM 511 N N . GLN A 1 71 ? -14.864 -3.445 7.221 1.00 93.31 71 GLN A N 1
ATOM 512 C CA . GLN A 1 71 ? -15.009 -4.899 7.265 1.00 93.31 71 GLN A CA 1
ATOM 513 C C . GLN A 1 71 ? -15.613 -5.376 8.589 1.00 93.31 71 GLN A C 1
ATOM 515 O O . GLN A 1 71 ? -16.464 -6.266 8.569 1.00 93.31 71 GLN A O 1
ATOM 520 N N . LEU A 1 72 ? -15.239 -4.760 9.717 1.00 94.69 72 LEU A N 1
ATOM 521 C CA . LEU A 1 72 ? -15.873 -5.029 11.009 1.00 94.69 72 LEU A CA 1
ATOM 522 C C . LEU A 1 72 ? -17.368 -4.708 10.961 1.00 94.69 72 LEU A C 1
ATOM 524 O O . LEU A 1 72 ? -18.168 -5.578 11.280 1.00 94.69 72 LEU A O 1
ATOM 528 N N . ASN A 1 73 ? -17.756 -3.537 10.454 1.00 91.88 73 ASN A N 1
ATOM 529 C CA . ASN A 1 73 ? -19.164 -3.163 10.292 1.00 91.88 73 ASN A CA 1
ATOM 530 C C . ASN A 1 73 ? -19.958 -4.164 9.439 1.00 91.88 73 ASN A C 1
ATOM 532 O O . ASN A 1 73 ? -21.075 -4.540 9.784 1.00 91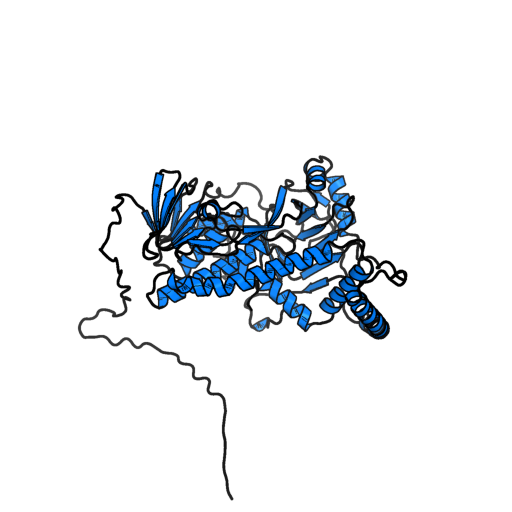.88 73 ASN A O 1
ATOM 536 N N . GLN A 1 74 ? -19.381 -4.607 8.319 1.00 90.25 74 GLN A N 1
ATOM 537 C CA . GLN A 1 74 ? -20.040 -5.530 7.392 1.00 90.25 74 GLN A CA 1
ATOM 538 C C . GLN A 1 74 ? -20.203 -6.938 7.974 1.00 90.25 74 GLN A C 1
ATOM 540 O O . GLN A 1 74 ? -21.201 -7.605 7.708 1.00 90.25 74 GLN A O 1
ATOM 545 N N . ARG A 1 75 ? -19.208 -7.417 8.728 1.00 93.31 75 ARG A N 1
ATOM 546 C CA . ARG A 1 75 ? -19.161 -8.798 9.235 1.00 93.31 75 ARG A CA 1
ATOM 547 C C . ARG A 1 75 ? -19.729 -8.935 10.645 1.00 93.31 75 ARG A C 1
ATOM 549 O O . ARG A 1 75 ? -20.202 -10.014 10.989 1.00 93.31 75 ARG A O 1
ATOM 556 N N . LEU A 1 76 ? -19.688 -7.864 11.434 1.00 93.38 76 LEU A N 1
ATOM 557 C CA . LEU A 1 76 ? -20.143 -7.779 12.821 1.00 93.38 76 LEU A CA 1
ATOM 558 C C . LEU A 1 76 ? -20.940 -6.477 13.040 1.00 93.38 76 LEU A C 1
ATOM 560 O O . LEU A 1 76 ? -20.465 -5.569 13.721 1.00 93.38 76 LEU A O 1
ATOM 564 N N . PRO A 1 77 ? -22.177 -6.372 12.515 1.00 88.81 77 PRO A N 1
ATOM 565 C CA . PRO A 1 77 ? -22.959 -5.130 12.562 1.00 88.81 77 PRO A CA 1
ATOM 566 C C . PRO A 1 77 ? -23.342 -4.649 13.968 1.00 88.81 77 PRO A C 1
ATOM 568 O O . PRO A 1 77 ? -23.863 -3.549 14.108 1.00 88.81 77 PRO A O 1
ATOM 571 N N . SER A 1 78 ? -23.153 -5.474 15.001 1.00 89.81 78 SER A N 1
ATOM 572 C CA . SER A 1 78 ? -23.400 -5.135 16.407 1.00 89.81 78 SER A CA 1
ATOM 573 C C . SER A 1 78 ? -22.167 -4.602 17.142 1.00 89.81 78 SER A C 1
ATOM 575 O O . SER A 1 78 ? -22.295 -4.183 18.289 1.00 89.81 78 SER A O 1
ATOM 577 N N . LEU A 1 79 ? -20.985 -4.674 16.526 1.00 92.94 79 LEU A N 1
ATOM 578 C CA . LEU A 1 79 ? -19.722 -4.265 17.127 1.00 92.94 79 LEU A CA 1
ATOM 579 C C . LEU A 1 79 ? -19.561 -2.746 17.006 1.00 92.94 79 LEU A C 1
ATOM 581 O O . LEU A 1 79 ? -19.610 -2.204 15.902 1.00 92.94 79 LEU A O 1
ATOM 585 N N . SER A 1 80 ? -19.342 -2.060 18.126 1.00 95.44 80 SER A N 1
ATOM 586 C CA . SER A 1 80 ? -19.128 -0.611 18.118 1.00 95.44 80 SER A CA 1
ATOM 587 C C . SER A 1 80 ? -17.680 -0.264 17.749 1.00 95.44 80 SER A C 1
ATOM 589 O O . SER A 1 80 ? -16.730 -0.743 18.375 1.00 95.44 80 SER A O 1
ATOM 591 N N . VAL A 1 81 ? -17.503 0.584 16.733 1.00 96.75 81 VAL A N 1
ATOM 592 C CA . VAL A 1 81 ? -16.186 1.007 16.234 1.00 96.75 81 VAL A CA 1
ATOM 593 C C . VAL A 1 81 ? -16.032 2.517 16.397 1.00 96.75 81 VAL A C 1
ATOM 595 O O . VAL A 1 81 ? -16.869 3.293 15.933 1.00 96.75 81 VAL A O 1
ATOM 598 N N . HIS A 1 82 ? -14.936 2.945 17.020 1.00 97.12 82 HIS A N 1
ATOM 599 C CA . HIS A 1 82 ? -14.537 4.351 17.050 1.00 97.12 82 HIS A CA 1
ATOM 600 C C . HIS A 1 82 ? -13.237 4.541 16.266 1.00 97.12 82 HIS A C 1
ATOM 602 O O . HIS A 1 82 ? -12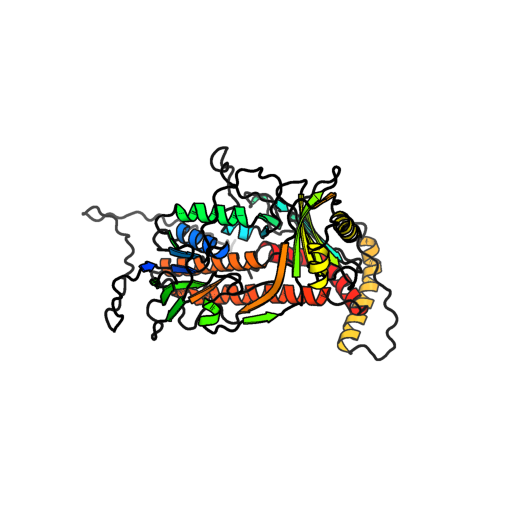.285 3.785 16.456 1.00 97.12 82 HIS A O 1
ATOM 608 N N . LEU A 1 83 ? -13.192 5.529 15.373 1.00 97.31 83 LEU A N 1
ATOM 609 C CA . LEU A 1 83 ? -12.022 5.865 14.563 1.00 97.31 83 LEU A CA 1
ATOM 610 C C . LEU A 1 83 ? -11.486 7.240 14.975 1.00 97.31 83 LEU A C 1
ATOM 612 O O . LEU A 1 83 ? -12.208 8.227 14.917 1.00 97.31 83 LEU A O 1
ATOM 616 N N . VAL A 1 84 ? -10.208 7.315 15.332 1.00 97.00 84 VAL A N 1
ATOM 617 C CA . VAL A 1 84 ? -9.512 8.571 15.645 1.00 97.00 84 VAL A CA 1
ATOM 618 C C . VAL A 1 84 ? -8.545 8.892 14.511 1.00 97.00 84 VAL A C 1
ATOM 620 O O . VAL A 1 84 ? -7.650 8.101 14.216 1.00 97.00 84 VAL A O 1
ATOM 623 N N . GLU A 1 85 ? -8.698 10.046 13.871 1.00 96.00 85 GLU A N 1
ATOM 624 C CA . GLU A 1 85 ? -7.814 10.540 12.814 1.00 96.00 85 GLU A CA 1
ATOM 625 C C . GLU A 1 85 ? -7.216 11.898 13.202 1.00 96.00 85 GLU A C 1
ATOM 627 O O . GLU A 1 85 ? -7.905 12.818 13.639 1.00 96.00 85 GLU A O 1
ATOM 632 N N . ALA A 1 86 ? -5.905 12.018 12.994 1.00 95.00 86 ALA A N 1
ATOM 633 C CA . ALA A 1 86 ? -5.127 13.204 13.337 1.00 95.00 86 ALA A CA 1
ATOM 634 C C . ALA A 1 86 ? -5.377 14.391 12.395 1.00 95.00 86 ALA A C 1
ATOM 636 O O . ALA A 1 86 ? -5.029 15.520 12.727 1.00 95.00 86 ALA A O 1
ATOM 637 N N . ARG A 1 87 ? -5.916 14.129 11.205 1.00 93.00 87 ARG A N 1
ATOM 638 C CA . ARG A 1 87 ? -6.203 15.113 10.157 1.00 93.00 87 ARG A CA 1
ATOM 639 C C . ARG A 1 87 ? -7.699 15.413 10.071 1.00 93.00 87 ARG A C 1
ATOM 641 O O . ARG A 1 87 ? -8.526 14.692 10.632 1.00 93.00 87 ARG A O 1
ATOM 648 N N . ASP A 1 88 ? -8.028 16.450 9.311 1.00 91.06 88 ASP A N 1
ATOM 649 C CA . ASP A 1 88 ? -9.390 16.704 8.856 1.00 91.06 88 ASP A CA 1
ATOM 650 C C . ASP A 1 88 ? -9.941 15.524 8.046 1.00 91.06 88 ASP A C 1
ATOM 652 O O . ASP A 1 88 ? -9.194 14.796 7.376 1.00 91.06 88 ASP A O 1
ATOM 656 N N . ALA A 1 89 ? -11.269 15.384 8.061 1.00 88.88 89 ALA A N 1
ATOM 657 C CA . ALA A 1 89 ? -11.963 14.508 7.128 1.00 88.88 89 ALA A CA 1
ATOM 658 C C . ALA A 1 89 ? -11.561 14.857 5.677 1.00 88.88 89 ALA A C 1
ATOM 660 O O . ALA A 1 89 ? -11.365 16.038 5.355 1.00 88.88 89 ALA A O 1
ATOM 661 N N . PRO A 1 90 ? -11.436 13.866 4.776 1.00 85.88 90 PRO A N 1
ATOM 662 C CA . PRO A 1 90 ? -11.158 14.128 3.371 1.00 85.88 90 PRO A CA 1
ATOM 663 C C . PRO A 1 90 ? -12.188 15.107 2.801 1.00 85.88 90 PRO A C 1
ATOM 665 O O . PRO A 1 90 ? -13.390 14.870 2.882 1.00 85.88 90 PRO A O 1
ATOM 668 N N . THR A 1 91 ? -11.726 16.209 2.212 1.00 75.44 91 THR A N 1
ATOM 669 C CA . THR A 1 91 ? -12.629 17.226 1.665 1.00 75.44 91 THR A CA 1
ATOM 670 C C . THR A 1 91 ? -13.506 16.665 0.544 1.00 75.44 91 THR A C 1
ATOM 672 O O . THR A 1 91 ? -13.108 15.757 -0.207 1.00 75.44 91 THR A O 1
ATOM 675 N N . SER A 1 92 ? -14.705 17.242 0.413 1.00 62.50 92 SER A N 1
ATOM 676 C CA . SER A 1 92 ? -15.634 16.938 -0.672 1.00 62.50 92 SER A CA 1
ATOM 677 C C . SER A 1 92 ? -15.004 17.220 -2.042 1.00 62.50 92 SER A C 1
ATOM 679 O O . SER A 1 92 ? -14.044 17.981 -2.188 1.00 62.50 92 SER A O 1
ATOM 681 N N . LYS A 1 93 ? -15.512 16.506 -3.048 1.00 60.47 93 LYS A N 1
ATOM 682 C CA . LYS A 1 93 ? -15.005 16.424 -4.424 1.00 60.47 93 LYS A CA 1
ATOM 683 C C . LYS A 1 93 ? -14.549 17.793 -4.978 1.00 60.47 93 LYS A C 1
ATOM 685 O O . LYS A 1 93 ? -15.353 18.725 -4.995 1.00 60.47 93 LYS A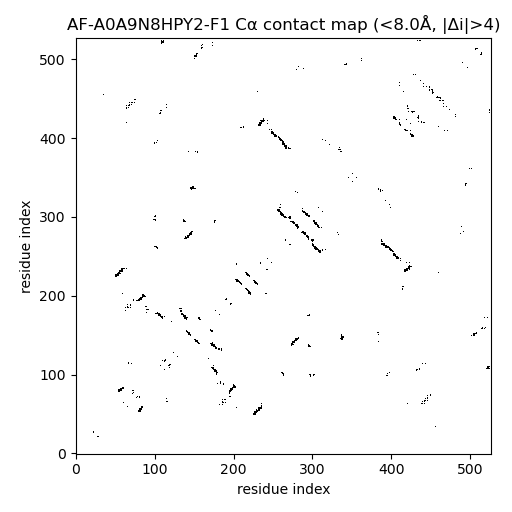 O 1
ATOM 690 N N . PRO A 1 94 ? -13.299 17.947 -5.465 1.00 52.28 94 PRO A N 1
ATOM 691 C CA . PRO A 1 94 ? -12.897 19.183 -6.130 1.00 52.28 94 PRO A CA 1
ATOM 692 C C . PRO A 1 94 ? -13.744 19.417 -7.391 1.00 52.28 94 PRO A C 1
ATOM 694 O O . PRO A 1 94 ? -14.070 18.483 -8.120 1.00 52.28 94 PRO A O 1
ATOM 697 N N . ALA A 1 95 ? -14.085 20.681 -7.648 1.00 43.69 95 ALA A N 1
ATOM 698 C CA . ALA A 1 95 ? -14.984 21.112 -8.722 1.00 43.69 95 ALA A CA 1
ATOM 699 C C . ALA A 1 95 ? -14.368 21.081 -10.142 1.00 43.69 95 ALA A C 1
ATOM 701 O O . ALA A 1 95 ? -14.959 21.627 -11.072 1.00 43.69 95 ALA A O 1
ATOM 702 N N . SER A 1 96 ? -13.191 20.478 -10.343 1.00 48.56 96 SER A N 1
ATOM 703 C CA . SER A 1 96 ? -12.477 20.494 -11.627 1.00 48.56 96 SER A CA 1
ATOM 704 C C . SER A 1 96 ? -12.133 19.095 -12.147 1.00 48.56 96 SER A C 1
ATOM 706 O O . SER A 1 96 ? -11.949 18.137 -11.402 1.00 48.56 96 SER A O 1
ATOM 708 N N . SER A 1 97 ? -12.117 19.003 -13.478 1.00 50.59 97 SER A N 1
ATOM 709 C CA . SER A 1 97 ? -12.063 17.815 -14.333 1.00 50.59 97 SER A CA 1
ATOM 710 C C . SER A 1 97 ? -11.153 16.681 -13.843 1.00 50.59 97 SER A C 1
ATOM 712 O O . SER A 1 97 ? -9.928 16.786 -13.834 1.00 50.59 97 SER A O 1
ATOM 714 N N . ASN A 1 98 ? -11.795 15.550 -13.567 1.00 56.94 98 ASN A N 1
ATOM 715 C CA . ASN A 1 98 ? -11.273 14.238 -13.179 1.00 56.94 98 ASN A CA 1
ATOM 716 C C . ASN A 1 98 ? -10.425 13.540 -14.289 1.00 56.94 98 ASN A C 1
ATOM 718 O O . ASN A 1 98 ? -10.508 12.319 -14.452 1.00 56.94 98 ASN A O 1
ATOM 722 N N . GLU A 1 99 ? -9.696 14.289 -15.127 1.00 70.81 99 GLU A N 1
ATOM 723 C CA . GLU A 1 99 ? -8.996 13.760 -16.314 1.00 70.81 99 GLU A CA 1
ATOM 724 C C . GLU A 1 99 ? -7.545 13.344 -16.057 1.00 70.81 99 GLU A C 1
ATOM 726 O O . GLU A 1 99 ? -7.110 12.340 -16.628 1.00 70.81 99 GLU A O 1
ATOM 731 N N . ILE A 1 100 ? -6.811 14.082 -15.216 1.00 87.19 100 ILE A N 1
ATOM 732 C CA . ILE A 1 100 ? -5.398 13.810 -14.926 1.00 87.19 100 ILE A CA 1
ATOM 733 C C . ILE A 1 100 ? -5.297 13.002 -13.624 1.00 87.19 100 ILE A C 1
ATOM 735 O O . ILE A 1 100 ? -5.650 13.532 -12.568 1.00 87.19 100 ILE A O 1
ATOM 739 N N . PRO A 1 101 ? -4.777 11.762 -13.668 1.00 89.19 101 PRO A N 1
ATOM 740 C CA . PRO A 1 101 ? -4.568 10.953 -12.472 1.00 89.19 101 PRO A CA 1
ATOM 741 C C . PRO A 1 101 ? -3.601 11.617 -11.490 1.00 89.19 101 PRO A C 1
ATOM 743 O O . PRO A 1 101 ? -2.539 12.114 -11.881 1.00 89.19 101 PRO A O 1
ATOM 746 N N . HIS A 1 102 ? -3.921 11.575 -10.202 1.00 90.75 102 HIS A N 1
ATOM 747 C CA . HIS A 1 102 ? -3.039 12.044 -9.145 1.00 90.75 102 HIS A CA 1
ATOM 748 C C . HIS A 1 102 ? -1.828 11.097 -8.977 1.00 90.75 102 HIS A C 1
ATOM 750 O O . HIS A 1 102 ? -1.985 9.875 -8.940 1.00 90.75 102 HIS A O 1
ATOM 756 N N . PRO A 1 103 ? -0.597 11.621 -8.810 1.00 90.25 103 PRO A N 1
ATOM 757 C CA . PRO A 1 103 ? 0.622 10.801 -8.813 1.00 90.25 103 PRO A CA 1
ATOM 758 C C . PRO A 1 103 ? 0.831 9.945 -7.558 1.00 90.25 103 PRO A C 1
ATOM 760 O O . PRO A 1 103 ? 1.674 9.045 -7.540 1.00 90.25 103 PRO A O 1
ATOM 763 N N . ARG A 1 104 ? 0.088 10.222 -6.483 1.00 90.19 104 ARG A N 1
ATOM 764 C CA . ARG A 1 104 ? 0.041 9.356 -5.300 1.00 90.19 104 ARG A CA 1
ATOM 765 C C . ARG A 1 104 ? -1.006 8.264 -5.512 1.00 90.19 104 ARG A C 1
ATOM 767 O O . ARG A 1 104 ? -2.203 8.541 -5.453 1.00 90.19 104 ARG A O 1
ATOM 774 N N . SER A 1 105 ? -0.537 7.043 -5.737 1.00 89.88 105 SER A N 1
ATOM 775 C CA . SER A 1 105 ? -1.366 5.880 -6.045 1.00 89.88 105 SER A CA 1
ATOM 776 C C . SER A 1 105 ? -0.823 4.600 -5.408 1.00 89.88 105 SER A C 1
ATOM 778 O O . SER A 1 105 ? 0.304 4.550 -4.907 1.00 89.88 105 SER A O 1
ATOM 780 N N . TYR A 1 106 ? -1.646 3.557 -5.439 1.00 91.38 106 TYR A N 1
ATOM 781 C CA . TYR A 1 106 ? -1.358 2.225 -4.936 1.00 91.38 106 TYR A CA 1
ATOM 782 C C . TYR A 1 106 ? -1.528 1.197 -6.047 1.00 91.38 106 TYR A C 1
ATOM 784 O O . TYR A 1 106 ? -2.555 1.185 -6.715 1.00 91.38 106 TYR A O 1
ATOM 792 N N . ALA A 1 107 ? -0.554 0.302 -6.211 1.00 91.19 107 ALA A N 1
ATOM 793 C CA . ALA A 1 107 ? -0.729 -0.902 -7.017 1.00 91.19 107 ALA A CA 1
ATOM 794 C C . ALA A 1 107 ? -1.357 -1.993 -6.137 1.00 91.19 107 ALA A C 1
ATOM 796 O O . ALA A 1 107 ? -0.690 -2.574 -5.277 1.00 91.19 107 ALA A O 1
ATOM 797 N N . LEU A 1 108 ? -2.654 -2.227 -6.314 1.00 90.12 108 LEU A N 1
ATOM 798 C CA . LEU A 1 108 ? -3.441 -3.143 -5.497 1.00 90.12 108 LEU A CA 1
ATOM 799 C C . LEU A 1 108 ? -3.601 -4.497 -6.177 1.00 90.12 108 LEU A C 1
ATOM 801 O O . LEU A 1 108 ? -3.930 -4.582 -7.362 1.00 90.12 108 LEU A O 1
ATOM 805 N N . SER A 1 109 ? -3.394 -5.556 -5.399 1.00 88.44 109 SER A N 1
ATOM 806 C CA . SER A 1 109 ? -3.663 -6.923 -5.826 1.00 88.44 109 SER A CA 1
ATOM 807 C C . SER A 1 109 ? -5.176 -7.187 -5.924 1.00 88.44 109 SER A C 1
ATOM 809 O O . SER A 1 109 ? -5.968 -6.483 -5.289 1.00 88.44 109 SER A O 1
ATOM 811 N N . PRO A 1 110 ? -5.611 -8.224 -6.663 1.00 85.81 110 PRO A N 1
ATOM 812 C CA . PRO A 1 110 ? -7.021 -8.602 -6.735 1.00 85.81 110 PRO A CA 1
ATOM 813 C C . PRO A 1 110 ? -7.657 -8.871 -5.367 1.00 85.81 110 PRO A C 1
ATOM 815 O O . PRO A 1 110 ? -8.806 -8.508 -5.155 1.00 85.81 110 PRO A O 1
ATOM 818 N N . GLN A 1 111 ? -6.918 -9.462 -4.424 1.00 85.25 111 GLN A N 1
ATOM 819 C CA . GLN A 1 111 ? -7.414 -9.686 -3.063 1.00 85.25 111 GLN A CA 1
ATOM 820 C C . GLN A 1 111 ? -7.613 -8.367 -2.307 1.00 85.25 111 GLN A C 1
ATOM 822 O O . GLN A 1 111 ? -8.646 -8.161 -1.684 1.00 85.25 111 GLN A O 1
ATOM 827 N N . SER A 1 112 ? -6.665 -7.434 -2.402 1.00 90.38 112 SER A N 1
ATOM 828 C CA . SER A 1 112 ? -6.785 -6.118 -1.764 1.00 90.38 112 SER A CA 1
ATOM 829 C C . SER A 1 112 ? -7.952 -5.301 -2.312 1.00 90.38 112 SER A C 1
ATOM 831 O O . SER A 1 112 ? -8.648 -4.623 -1.561 1.00 90.38 112 SER A O 1
ATOM 833 N N . LEU A 1 113 ? -8.179 -5.365 -3.623 1.00 88.50 113 LEU A N 1
ATOM 834 C CA . LEU A 1 113 ? -9.328 -4.728 -4.263 1.00 88.50 113 LEU A CA 1
ATOM 835 C C . LEU A 1 113 ? -10.657 -5.328 -3.773 1.00 88.50 113 LEU A C 1
ATOM 837 O O . LEU A 1 113 ? -11.624 -4.589 -3.602 1.00 88.50 113 LEU A O 1
ATOM 841 N N . ASP A 1 114 ? -10.696 -6.634 -3.509 1.00 86.12 114 ASP A N 1
ATOM 842 C CA . ASP A 1 114 ? -11.860 -7.336 -2.957 1.00 86.12 114 ASP A CA 1
ATOM 843 C C . ASP A 1 114 ? -12.109 -6.966 -1.484 1.00 86.12 114 ASP A C 1
ATOM 845 O O . ASP A 1 114 ? -13.213 -6.585 -1.106 1.00 86.12 114 ASP A O 1
ATOM 849 N N . ILE A 1 115 ? -11.046 -6.920 -0.671 1.00 87.62 115 ILE A N 1
ATOM 850 C CA . ILE A 1 115 ? -11.070 -6.429 0.720 1.00 87.62 115 ILE A CA 1
ATOM 851 C C . ILE A 1 115 ? -11.650 -5.011 0.802 1.00 87.62 115 ILE A C 1
ATOM 853 O O . ILE A 1 115 ? -12.428 -4.699 1.705 1.00 87.62 115 ILE A O 1
ATOM 857 N N . LEU A 1 116 ? -11.294 -4.155 -0.159 1.00 89.81 116 LEU A N 1
ATOM 858 C CA . LEU A 1 116 ? -11.812 -2.794 -0.291 1.00 89.81 116 LEU A CA 1
ATOM 859 C C . LEU A 1 116 ? -13.193 -2.738 -0.966 1.00 89.81 116 LEU A C 1
ATOM 861 O O . LEU A 1 116 ? -13.765 -1.654 -1.095 1.00 89.81 116 LEU A O 1
ATOM 865 N N . GLY A 1 117 ? -13.746 -3.872 -1.400 1.00 85.69 117 GLY A N 1
ATOM 866 C CA . GLY A 1 117 ? -14.985 -4.001 -2.166 1.00 85.69 117 GLY A CA 1
ATOM 867 C C . GLY A 1 117 ? -15.041 -3.061 -3.367 1.00 85.69 117 GLY A C 1
ATOM 868 O O . GLY A 1 117 ? -16.030 -2.348 -3.541 1.00 85.69 117 GLY A O 1
ATOM 869 N N . LEU A 1 118 ? -13.937 -3.003 -4.113 1.00 84.50 118 LEU A N 1
ATOM 870 C CA . LEU A 1 118 ? -13.801 -2.330 -5.409 1.00 84.50 118 LEU A CA 1
ATOM 871 C C . LEU A 1 118 ? -13.997 -3.308 -6.578 1.00 84.50 118 LEU A C 1
ATOM 873 O O . LEU A 1 118 ? -14.084 -2.891 -7.728 1.00 84.50 118 LEU A O 1
ATOM 877 N N . LEU A 1 119 ? -14.055 -4.606 -6.280 1.00 76.19 119 LEU A N 1
ATOM 878 C CA . LEU A 1 119 ? -14.428 -5.666 -7.205 1.00 76.19 119 LEU A CA 1
ATOM 879 C C . LEU A 1 119 ? -15.872 -6.066 -6.888 1.00 76.19 119 LEU A C 1
ATOM 881 O O . LEU A 1 119 ? -16.114 -6.707 -5.873 1.00 76.19 119 LEU A O 1
ATOM 885 N N . SER A 1 120 ? -16.840 -5.642 -7.699 1.00 59.28 120 SER A N 1
ATOM 886 C CA . SER A 1 120 ? -18.212 -6.157 -7.625 1.00 59.28 120 SER A CA 1
ATOM 887 C C . SER A 1 120 ? -18.305 -7.496 -8.363 1.00 59.28 120 SER A C 1
ATOM 889 O O . SER A 1 120 ? -17.628 -7.702 -9.370 1.00 59.28 120 SER A O 1
ATOM 891 N N . SER A 1 121 ? -19.110 -8.420 -7.835 1.00 47.44 121 SER A N 1
ATOM 892 C CA . SER A 1 121 ? -19.268 -9.787 -8.350 1.00 47.44 121 SER A CA 1
ATOM 893 C C . SER A 1 121 ? -20.396 -9.959 -9.369 1.00 47.44 121 SER A C 1
ATOM 895 O O . SER A 1 121 ? -20.574 -11.060 -9.864 1.00 47.44 121 SER A O 1
ATOM 897 N N . GLU A 1 122 ? -21.154 -8.922 -9.718 1.00 39.09 122 GLU A N 1
ATOM 898 C CA . GLU A 1 122 ? -22.221 -9.044 -10.712 1.00 39.09 122 GLU A CA 1
ATOM 899 C C . GLU A 1 122 ? -22.341 -7.771 -11.544 1.00 39.09 122 GLU A C 1
ATOM 901 O O . GLU A 1 122 ? -22.063 -6.662 -11.079 1.00 39.09 122 GLU A O 1
ATOM 906 N N . GLU A 1 123 ? -22.790 -7.953 -12.784 1.00 36.59 123 GLU A N 1
ATOM 907 C CA . GLU A 1 123 ? -23.461 -6.951 -13.600 1.00 36.59 123 GLU A CA 1
ATOM 908 C C . GLU A 1 123 ? -24.649 -6.360 -12.818 1.00 36.59 123 GLU A C 1
ATOM 910 O O . GLU A 1 123 ? -25.813 -6.676 -13.062 1.00 36.59 123 GLU A O 1
ATOM 915 N N . THR A 1 124 ? -24.385 -5.462 -11.870 1.00 30.47 124 THR A N 1
ATOM 916 C CA . THR A 1 124 ? -25.395 -4.518 -11.403 1.00 30.47 124 THR A CA 1
ATOM 917 C C . THR A 1 124 ? -25.599 -3.519 -12.528 1.00 30.47 124 THR A C 1
ATOM 919 O O . THR A 1 124 ? -24.932 -2.491 -12.641 1.00 30.47 124 THR A O 1
ATOM 922 N N . THR A 1 125 ? -26.480 -3.931 -13.431 1.00 28.25 125 THR A N 1
ATOM 923 C CA . THR A 1 125 ? -27.222 -3.118 -14.383 1.00 28.25 125 THR A CA 1
ATOM 924 C C . THR A 1 125 ? -27.359 -1.665 -13.910 1.00 28.25 125 THR A C 1
ATOM 926 O O . THR A 1 125 ? -28.110 -1.323 -13.005 1.00 28.25 125 THR A O 1
ATOM 929 N N . SER A 1 126 ? -26.598 -0.811 -14.588 1.00 31.95 126 SER A N 1
ATOM 930 C CA . SER A 1 126 ? -26.925 0.564 -14.974 1.00 31.95 126 SER A CA 1
ATOM 931 C C . SER A 1 126 ? -27.197 1.663 -13.937 1.00 31.95 126 SER A C 1
ATOM 933 O O . SER A 1 126 ? -27.049 2.801 -14.359 1.00 31.95 126 SER A O 1
ATOM 935 N N . ASP A 1 127 ? -27.461 1.426 -12.643 1.00 28.58 127 ASP A N 1
ATOM 936 C CA . ASP A 1 127 ? -27.787 2.553 -11.731 1.00 28.58 127 ASP A CA 1
ATOM 937 C C . ASP A 1 127 ? -27.113 2.569 -10.335 1.00 28.58 127 ASP A C 1
ATOM 939 O O . ASP A 1 127 ? -26.976 3.646 -9.759 1.00 28.58 127 ASP A O 1
ATOM 943 N N . GLU A 1 128 ? -26.571 1.467 -9.793 1.00 32.81 128 GLU A N 1
ATOM 944 C CA . GLU A 1 128 ? -25.964 1.477 -8.432 1.00 32.81 128 GLU A CA 1
ATOM 945 C C . GLU A 1 128 ? -24.420 1.551 -8.397 1.00 32.81 128 GLU A C 1
ATOM 947 O O . GLU A 1 128 ? -23.824 1.843 -7.359 1.00 32.81 128 GLU A O 1
ATOM 952 N N . MET A 1 129 ? -23.746 1.379 -9.540 1.00 40.44 129 MET A N 1
ATOM 953 C CA . MET A 1 129 ? -22.284 1.548 -9.677 1.00 40.44 129 MET A CA 1
ATOM 954 C C . MET A 1 129 ? -21.865 2.905 -10.269 1.00 40.44 129 MET A C 1
ATOM 956 O O . MET A 1 129 ? -20.672 3.200 -10.353 1.00 40.44 129 MET A O 1
ATOM 960 N N . ALA A 1 130 ? -22.826 3.767 -10.612 1.00 35.72 130 ALA A N 1
ATOM 961 C CA . ALA A 1 130 ? -22.595 5.096 -11.186 1.00 35.72 130 ALA A CA 1
ATOM 962 C C . ALA A 1 130 ? -21.957 6.116 -10.208 1.00 35.72 130 ALA A C 1
ATOM 964 O O . ALA A 1 130 ? -21.594 7.215 -10.622 1.00 35.72 130 ALA A O 1
ATOM 965 N N . ASN A 1 131 ? -21.769 5.746 -8.933 1.00 42.03 131 ASN A N 1
ATOM 966 C CA . ASN A 1 131 ? -21.241 6.606 -7.864 1.00 42.03 131 ASN A CA 1
ATOM 967 C C . ASN A 1 131 ? -19.772 6.346 -7.465 1.00 42.03 131 ASN A C 1
ATOM 969 O O . ASN A 1 131 ? -19.308 6.896 -6.468 1.00 42.03 131 ASN A O 1
ATOM 973 N N . GLN A 1 132 ? -19.003 5.524 -8.190 1.00 57.12 132 GLN A N 1
ATOM 974 C CA . GLN A 1 132 ? -17.599 5.299 -7.816 1.00 57.12 132 GLN A CA 1
ATOM 975 C C . GLN A 1 132 ? -16.667 6.388 -8.369 1.00 57.12 132 GLN A C 1
ATOM 977 O O . GLN A 1 132 ? -16.205 6.331 -9.505 1.00 57.12 132 GLN A O 1
ATOM 982 N N . ASP A 1 133 ? -16.308 7.344 -7.507 1.00 68.81 133 ASP A N 1
ATOM 983 C CA . ASP A 1 133 ? -15.197 8.284 -7.731 1.00 68.81 133 ASP A CA 1
ATOM 984 C C . ASP A 1 133 ? -13.822 7.603 -7.809 1.00 68.81 133 ASP A C 1
ATOM 986 O O . ASP A 1 133 ? -12.843 8.206 -8.255 1.00 68.81 133 ASP A O 1
ATOM 990 N N . VAL A 1 134 ? -13.736 6.337 -7.395 1.00 84.56 134 VAL A N 1
ATOM 991 C CA . VAL A 1 134 ? -12.508 5.544 -7.422 1.00 84.56 134 VAL A CA 1
ATOM 992 C C . VAL A 1 134 ? -12.332 4.919 -8.798 1.00 84.56 134 VAL A C 1
ATOM 994 O O . VAL A 1 134 ? -12.944 3.906 -9.130 1.00 84.56 134 VAL A O 1
ATOM 997 N N . LYS A 1 135 ? -11.454 5.512 -9.603 1.00 86.94 135 LYS A N 1
ATOM 998 C CA . LYS A 1 135 ? -11.108 4.989 -10.923 1.00 86.94 135 LYS A CA 1
ATOM 999 C C . LYS A 1 135 ? -9.962 3.983 -10.831 1.00 86.94 135 LYS A C 1
ATOM 1001 O O . LYS A 1 135 ? -9.013 4.171 -10.072 1.00 86.94 135 LYS A O 1
ATOM 1006 N N . LEU A 1 136 ? -10.038 2.925 -11.637 1.00 88.00 136 LEU A N 1
ATOM 1007 C CA . LEU A 1 136 ? -9.122 1.786 -11.572 1.00 88.00 136 LEU A CA 1
ATOM 1008 C C . LEU A 1 136 ? -8.278 1.680 -12.850 1.00 88.00 136 LEU A C 1
ATOM 1010 O O . LEU A 1 136 ? -8.804 1.506 -13.950 1.00 88.00 136 LEU A O 1
ATOM 1014 N N . GLY A 1 137 ? -6.955 1.764 -12.702 1.00 89.69 137 GLY A N 1
ATOM 1015 C CA . GLY A 1 137 ? -5.978 1.492 -13.757 1.00 89.69 137 GLY A CA 1
ATOM 1016 C C . GLY A 1 137 ? -5.595 0.017 -13.797 1.00 89.69 137 GLY A C 1
ATOM 1017 O O . GLY A 1 137 ? -4.532 -0.358 -13.305 1.00 89.69 137 GLY A O 1
ATOM 1018 N N . TRP A 1 138 ? -6.480 -0.830 -14.320 1.00 88.38 138 TRP A N 1
ATOM 1019 C CA . TRP A 1 138 ? -6.277 -2.281 -14.365 1.00 88.38 138 TRP A CA 1
ATOM 1020 C C . TRP A 1 138 ? -5.095 -2.687 -15.249 1.00 88.38 138 TRP A C 1
ATOM 1022 O O . TRP A 1 138 ? -4.917 -2.156 -16.347 1.00 88.38 138 TRP A O 1
ATOM 1032 N N . TYR A 1 139 ? -4.348 -3.699 -14.813 1.00 88.81 139 TYR A N 1
ATOM 1033 C CA . TYR A 1 139 ? -3.296 -4.320 -15.612 1.00 88.81 139 TYR A CA 1
ATOM 1034 C C . TYR A 1 139 ? -3.296 -5.843 -15.471 1.00 88.81 139 TYR A C 1
ATOM 1036 O O . TYR A 1 139 ? -3.522 -6.408 -14.398 1.00 88.81 139 TYR A O 1
ATOM 1044 N N . ASP A 1 140 ? -3.046 -6.517 -16.586 1.00 88.88 140 ASP A N 1
ATOM 1045 C CA . ASP A 1 140 ? -2.953 -7.974 -16.704 1.00 88.88 140 ASP A CA 1
ATOM 1046 C C . ASP A 1 140 ? -1.533 -8.429 -17.041 1.00 88.88 140 ASP A C 1
ATOM 1048 O O . ASP A 1 140 ? -1.253 -9.621 -17.002 1.00 88.88 140 ASP A O 1
ATOM 1052 N N . ALA A 1 141 ? -0.607 -7.505 -17.285 1.00 89.12 141 ALA A N 1
ATOM 1053 C CA . ALA A 1 141 ? 0.784 -7.831 -17.529 1.00 89.12 141 ALA A CA 1
ATOM 1054 C C . ALA A 1 141 ? 1.746 -7.003 -16.674 1.00 89.12 141 ALA A C 1
ATOM 1056 O O . ALA A 1 141 ? 1.464 -5.877 -16.265 1.00 89.12 141 ALA A O 1
ATOM 1057 N N . MET A 1 142 ? 2.929 -7.561 -16.436 1.00 89.81 142 MET A N 1
ATOM 1058 C CA . MET A 1 142 ? 4.052 -6.842 -15.845 1.00 89.81 142 MET A CA 1
ATOM 1059 C C . MET A 1 142 ? 5.328 -7.185 -16.605 1.00 89.81 142 MET A C 1
ATOM 1061 O O . MET A 1 142 ? 5.592 -8.362 -16.849 1.00 89.81 142 MET A O 1
ATOM 1065 N N . GLN A 1 143 ? 6.120 -6.175 -16.970 1.00 89.94 143 GLN A N 1
ATOM 1066 C CA . GLN A 1 143 ? 7.419 -6.342 -17.619 1.00 89.94 143 GLN A CA 1
ATOM 1067 C C . GLN A 1 143 ? 8.533 -5.764 -16.748 1.00 89.94 143 GLN A C 1
ATOM 1069 O O . GLN A 1 143 ? 8.515 -4.584 -16.404 1.00 89.94 143 GLN A O 1
ATOM 1074 N N . ILE A 1 144 ? 9.532 -6.591 -16.452 1.00 87.19 144 ILE A N 1
ATOM 1075 C CA . ILE A 1 144 ? 10.688 -6.249 -15.631 1.00 87.19 144 ILE A CA 1
ATOM 1076 C C . ILE A 1 144 ? 11.964 -6.532 -16.421 1.00 87.19 144 ILE A C 1
ATOM 1078 O O . ILE A 1 144 ? 12.153 -7.639 -16.921 1.00 87.19 144 ILE A O 1
ATOM 1082 N N . TRP A 1 145 ? 12.856 -5.551 -16.523 1.00 86.56 145 TRP A N 1
ATOM 1083 C CA . TRP A 1 145 ? 14.160 -5.724 -17.167 1.00 86.56 145 TRP A CA 1
ATOM 1084 C C . TRP A 1 145 ? 15.227 -4.863 -16.499 1.00 86.56 145 TRP A C 1
ATOM 1086 O O . TRP A 1 145 ? 14.953 -4.065 -15.602 1.00 86.56 145 TRP A O 1
ATOM 1096 N N . GLU A 1 146 ? 16.467 -5.039 -16.933 1.00 81.12 146 GLU A N 1
ATOM 1097 C CA . GLU A 1 146 ? 17.641 -4.436 -16.321 1.00 81.12 146 GLU A CA 1
ATOM 1098 C C . GLU A 1 146 ? 18.559 -3.826 -17.386 1.00 81.12 146 GLU A C 1
ATOM 110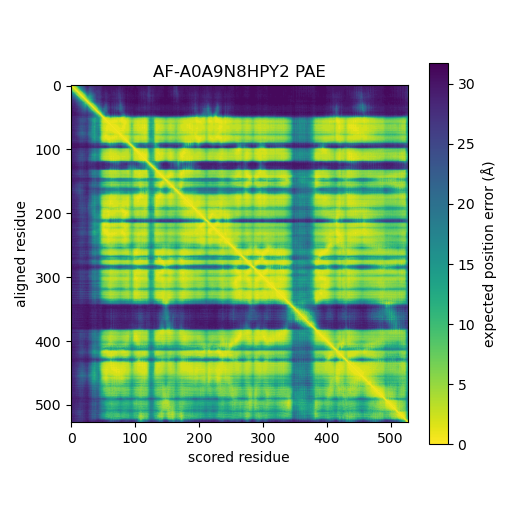0 O O . GLU A 1 146 ? 18.649 -4.320 -18.508 1.00 81.12 146 GLU A O 1
ATOM 1105 N N . ALA A 1 147 ? 19.249 -2.733 -17.044 1.00 71.44 147 ALA A N 1
ATOM 1106 C CA . ALA A 1 147 ? 20.055 -1.991 -18.010 1.00 71.44 147 ALA A CA 1
ATOM 1107 C C . ALA A 1 147 ? 21.303 -2.729 -18.533 1.00 71.44 147 ALA A C 1
ATOM 1109 O O . ALA A 1 147 ? 21.715 -2.443 -19.651 1.00 71.44 147 ALA A O 1
ATOM 1110 N N . ARG A 1 148 ? 21.899 -3.658 -17.767 1.00 70.81 148 ARG A N 1
ATOM 1111 C CA . ARG A 1 148 ? 23.147 -4.372 -18.133 1.00 70.81 148 ARG A CA 1
ATOM 1112 C C . ARG A 1 148 ? 22.982 -5.892 -18.275 1.00 70.81 148 ARG A C 1
ATOM 1114 O O . ARG A 1 148 ? 23.961 -6.628 -18.195 1.00 70.81 148 ARG A O 1
ATOM 1121 N N . ASN A 1 149 ? 21.750 -6.374 -18.405 1.00 68.25 149 ASN A N 1
ATOM 1122 C CA . ASN A 1 149 ? 21.438 -7.801 -18.395 1.00 68.25 149 ASN A CA 1
ATOM 1123 C C . ASN A 1 149 ? 20.415 -8.107 -19.501 1.00 68.25 149 ASN A C 1
ATOM 1125 O O . ASN A 1 149 ? 19.456 -7.346 -19.653 1.00 68.25 149 ASN A O 1
ATOM 1129 N N . PRO A 1 150 ? 20.598 -9.193 -20.274 1.00 68.81 150 PRO A N 1
ATOM 1130 C CA . PRO A 1 150 ? 19.704 -9.537 -21.371 1.00 68.81 150 PRO A CA 1
ATOM 1131 C C . PRO A 1 150 ? 18.387 -10.130 -20.867 1.00 68.81 150 PRO A C 1
ATOM 1133 O O . PRO A 1 150 ? 17.412 -10.180 -21.616 1.00 68.81 150 PRO A O 1
ATOM 1136 N N . ALA A 1 151 ? 18.341 -10.581 -19.611 1.00 67.56 151 ALA A N 1
ATOM 1137 C CA . ALA A 1 151 ? 17.165 -11.214 -19.052 1.00 67.56 151 ALA A CA 1
ATOM 1138 C C . ALA A 1 151 ? 16.024 -10.207 -18.871 1.00 67.56 151 ALA A C 1
ATOM 1140 O O . ALA A 1 151 ? 16.166 -9.150 -18.251 1.00 67.56 151 ALA A O 1
ATOM 1141 N N . THR A 1 152 ? 14.862 -10.581 -19.395 1.00 76.94 152 THR A N 1
ATOM 1142 C CA . THR A 1 152 ? 13.602 -9.856 -19.238 1.00 76.94 152 THR A CA 1
ATOM 1143 C C . THR A 1 152 ? 12.586 -10.800 -18.631 1.00 76.94 152 THR A C 1
ATOM 1145 O O . THR A 1 152 ? 12.387 -11.904 -19.125 1.00 76.94 152 THR A O 1
ATOM 1148 N N . LEU A 1 153 ? 11.906 -10.362 -17.580 1.00 79.38 15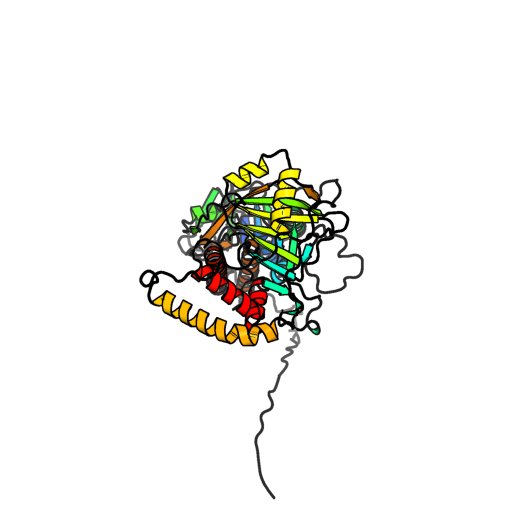3 LEU A N 1
ATOM 1149 C CA . LEU A 1 153 ? 10.767 -11.074 -17.023 1.00 79.38 153 LEU A CA 1
ATOM 1150 C C . LEU A 1 153 ? 9.490 -10.410 -17.515 1.00 79.38 153 LEU A C 1
ATOM 1152 O O . LEU A 1 153 ? 9.317 -9.201 -17.380 1.00 79.38 153 LEU A O 1
ATOM 1156 N N . ARG A 1 154 ? 8.576 -11.207 -18.063 1.00 84.00 154 ARG A N 1
ATOM 1157 C CA . ARG A 1 154 ? 7.232 -10.748 -18.403 1.00 84.00 154 ARG A CA 1
ATOM 1158 C C . ARG A 1 154 ? 6.205 -11.740 -17.881 1.00 84.00 154 ARG A C 1
ATOM 1160 O O . ARG A 1 154 ? 6.240 -12.917 -18.246 1.00 84.00 154 ARG A O 1
ATOM 1167 N N . PHE A 1 155 ? 5.315 -11.247 -17.031 1.00 81.62 155 PHE A N 1
ATOM 1168 C CA . PHE A 1 155 ? 4.201 -11.994 -16.459 1.00 81.62 155 PHE A CA 1
ATOM 1169 C C . PHE A 1 155 ? 2.907 -11.554 -17.129 1.00 81.62 155 PHE A C 1
ATOM 1171 O O . PHE A 1 155 ? 2.744 -10.364 -17.403 1.00 81.62 155 PHE A O 1
ATOM 1178 N N . HIS A 1 156 ? 2.008 -12.504 -17.377 1.00 85.75 156 HIS A N 1
ATOM 1179 C CA . HIS A 1 156 ? 0.642 -12.230 -17.815 1.00 85.75 156 HIS A CA 1
ATOM 1180 C C . HIS A 1 156 ? -0.348 -12.850 -16.830 1.00 85.75 156 HIS A C 1
ATOM 1182 O O . HIS A 1 156 ? -0.039 -13.858 -16.194 1.00 85.75 156 HIS A O 1
ATOM 1188 N N . ALA A 1 157 ? -1.541 -12.282 -16.716 1.00 83.12 157 ALA A N 1
ATOM 1189 C CA . ALA A 1 157 ? -2.576 -12.783 -15.832 1.00 83.12 157 ALA A CA 1
ATOM 1190 C C . ALA A 1 157 ? -3.006 -14.204 -16.225 1.00 83.12 157 ALA A C 1
ATOM 1192 O O . ALA A 1 157 ? -3.305 -15.000 -15.344 1.00 83.12 157 ALA A O 1
ATOM 1193 N N . ASP A 1 158 ? -2.907 -14.573 -17.506 1.00 81.50 158 ASP A N 1
ATOM 1194 C CA . ASP A 1 158 ? -3.145 -15.943 -17.997 1.00 81.50 158 ASP A CA 1
ATOM 1195 C C . ASP A 1 158 ? -2.194 -16.975 -17.390 1.00 81.50 158 ASP A C 1
ATOM 1197 O O . ASP A 1 158 ? -2.512 -18.164 -17.355 1.00 81.50 158 ASP A O 1
ATOM 1201 N N . ASP A 1 159 ? -1.028 -16.541 -16.899 1.00 76.06 159 ASP A N 1
ATOM 1202 C CA . ASP A 1 159 ? -0.127 -17.433 -16.185 1.00 76.06 159 ASP A CA 1
ATOM 1203 C C . ASP A 1 159 ? -0.733 -17.866 -14.841 1.00 76.06 159 ASP A C 1
ATOM 1205 O O . ASP A 1 159 ? -0.295 -18.872 -14.304 1.00 76.06 159 ASP A O 1
ATOM 1209 N N . LEU A 1 160 ? -1.739 -17.181 -14.286 1.00 74.50 160 LEU A N 1
ATOM 1210 C CA . LEU A 1 160 ? -2.373 -17.579 -13.030 1.00 74.50 160 LEU A CA 1
ATOM 1211 C C . LEU A 1 160 ? -3.077 -18.945 -13.142 1.00 74.50 160 LEU A C 1
ATOM 1213 O O . LEU A 1 160 ? -3.792 -19.197 -14.115 1.00 74.50 160 LEU A O 1
ATOM 1217 N N . PRO A 1 161 ? -2.958 -19.817 -12.120 1.00 69.50 161 PRO A N 1
ATOM 1218 C CA . PRO A 1 161 ? -3.512 -21.173 -12.145 1.00 69.50 161 PRO A CA 1
ATOM 1219 C C . PRO A 1 161 ? -5.042 -21.230 -11.976 1.00 69.50 161 PRO A C 1
ATOM 1221 O O . PRO A 1 161 ? -5.586 -22.318 -11.792 1.00 69.50 161 PRO A O 1
ATOM 1224 N N . PHE A 1 162 ? -5.737 -20.089 -11.997 1.00 68.81 162 PHE A N 1
ATOM 1225 C CA . PHE A 1 162 ? -7.185 -20.028 -11.821 1.00 68.81 162 PHE A CA 1
ATOM 1226 C C . PHE A 1 162 ? -7.917 -20.362 -13.119 1.00 68.81 162 PHE A C 1
ATOM 1228 O O . PHE A 1 162 ? -7.484 -20.002 -14.217 1.00 68.81 162 PHE A O 1
ATOM 1235 N N . ASP A 1 163 ? -9.045 -21.042 -12.967 1.00 62.12 163 ASP A N 1
ATOM 1236 C CA . ASP A 1 163 ? -9.991 -21.284 -14.046 1.00 62.12 163 ASP A CA 1
ATOM 1237 C C . ASP A 1 163 ? -10.852 -20.028 -14.227 1.00 62.12 163 ASP A C 1
ATOM 1239 O O . ASP A 1 163 ? -11.522 -19.608 -13.283 1.00 62.12 163 ASP A O 1
ATOM 1243 N N . GLU A 1 164 ? -10.803 -19.410 -15.409 1.00 60.38 164 GLU A N 1
ATOM 1244 C CA . GLU A 1 164 ? -11.599 -18.210 -15.714 1.00 60.38 164 GLU A CA 1
ATOM 1245 C C . GLU A 1 164 ? -13.090 -18.479 -15.576 1.00 60.38 164 GLU A C 1
ATOM 1247 O O . GLU A 1 164 ? -13.814 -17.617 -15.100 1.00 60.38 164 GLU A O 1
ATOM 1252 N N . ALA A 1 165 ? -13.537 -19.701 -15.881 1.00 60.97 165 ALA A N 1
ATOM 1253 C CA . ALA A 1 165 ? -14.938 -20.089 -15.755 1.00 60.97 165 ALA A CA 1
ATOM 1254 C C . ALA A 1 165 ? -15.436 -20.128 -14.297 1.00 60.97 165 ALA A C 1
ATOM 1256 O O . ALA A 1 165 ? -16.628 -20.305 -14.062 1.00 60.97 165 ALA A O 1
ATOM 1257 N N . LYS A 1 166 ? -14.534 -20.005 -13.314 1.00 61.12 166 LYS A N 1
ATOM 1258 C CA . LYS A 1 166 ? -14.855 -19.950 -11.878 1.00 61.12 166 LYS A CA 1
ATOM 1259 C C . LYS A 1 166 ? -14.718 -18.549 -11.286 1.00 61.12 166 LYS A C 1
ATOM 1261 O O . LYS A 1 166 ? -14.889 -18.393 -10.080 1.00 61.12 166 LYS A O 1
ATOM 1266 N N . LEU A 1 167 ? -14.334 -17.567 -12.096 1.00 64.88 167 LEU A N 1
ATOM 1267 C CA . LEU A 1 167 ? -14.227 -16.173 -11.699 1.00 64.88 167 LEU A CA 1
ATOM 1268 C C . LEU A 1 167 ? -15.360 -15.403 -12.370 1.00 64.88 167 LEU A C 1
ATOM 1270 O O . LEU A 1 167 ? -15.452 -15.393 -13.592 1.00 64.88 167 LEU A O 1
ATOM 1274 N N . ASP A 1 168 ? -16.129 -14.644 -11.597 1.00 65.44 168 ASP A N 1
ATOM 1275 C CA . ASP A 1 168 ? -17.126 -13.706 -12.140 1.00 65.44 168 ASP A CA 1
ATOM 1276 C C . ASP A 1 168 ? -16.466 -12.440 -12.741 1.00 65.44 168 ASP A C 1
ATOM 1278 O O . ASP A 1 168 ? -17.063 -11.371 -12.824 1.00 65.44 168 ASP A O 1
ATOM 1282 N N . ARG A 1 169 ? -15.176 -12.520 -13.108 1.00 67.44 169 ARG A N 1
ATOM 1283 C CA . ARG A 1 169 ? -14.350 -11.401 -13.581 1.00 67.44 169 ARG A CA 1
ATOM 1284 C C . ARG A 1 169 ? -13.158 -11.874 -14.427 1.00 67.44 169 ARG A C 1
ATOM 1286 O O . ARG A 1 169 ? -12.652 -12.975 -14.199 1.00 67.44 169 ARG A O 1
ATOM 1293 N N . PRO A 1 170 ? -12.627 -11.033 -15.338 1.00 69.56 170 PRO A N 1
ATOM 1294 C CA . PRO A 1 170 ? -11.428 -11.368 -16.103 1.00 69.56 170 PRO A CA 1
ATOM 1295 C C . PRO A 1 170 ? -10.196 -11.528 -15.204 1.00 69.56 170 PRO A C 1
ATOM 1297 O O . PRO A 1 170 ? -10.062 -10.869 -14.165 1.00 69.56 170 PRO A O 1
ATOM 1300 N N . LYS A 1 171 ? -9.247 -12.367 -15.641 1.00 80.56 171 LYS A N 1
ATOM 1301 C CA . LYS A 1 171 ? -7.928 -12.457 -15.009 1.00 80.56 171 LYS A CA 1
ATOM 1302 C C . LYS A 1 171 ? -7.213 -11.111 -15.073 1.00 80.56 171 LYS A C 1
ATOM 1304 O O . LYS A 1 171 ? -7.241 -10.396 -16.071 1.00 80.56 171 LYS A O 1
ATOM 1309 N N . MET A 1 172 ? -6.537 -10.777 -13.985 1.00 84.75 172 MET A N 1
ATOM 1310 C CA . MET A 1 172 ? -5.764 -9.549 -13.847 1.00 84.75 172 MET A CA 1
ATOM 1311 C C . MET A 1 172 ? -4.622 -9.772 -12.858 1.00 84.75 172 MET A C 1
ATOM 1313 O O . MET A 1 172 ? -4.693 -10.662 -12.008 1.00 84.75 172 MET A O 1
ATOM 1317 N N . LEU A 1 173 ? -3.590 -8.937 -12.945 1.00 85.94 173 LEU A N 1
ATOM 1318 C CA . LEU A 1 173 ? -2.519 -8.904 -11.950 1.00 85.94 173 LEU A CA 1
ATOM 1319 C C . LEU A 1 173 ? -2.790 -7.873 -10.852 1.00 85.94 173 LEU A C 1
ATOM 1321 O O . LEU A 1 173 ? -2.306 -8.040 -9.735 1.00 85.94 173 LEU A O 1
ATOM 1325 N N . GLY A 1 174 ? -3.570 -6.833 -11.150 1.00 89.19 174 GLY A N 1
ATOM 1326 C CA . GLY A 1 174 ? -3.970 -5.822 -10.181 1.00 89.19 174 GLY A CA 1
ATOM 1327 C C . GLY A 1 174 ? -4.563 -4.577 -10.830 1.00 89.19 174 GLY A C 1
ATOM 1328 O O . GLY A 1 174 ? -4.846 -4.549 -12.032 1.00 89.19 174 GLY A O 1
ATOM 1329 N N . ALA A 1 175 ? -4.730 -3.534 -10.023 1.00 90.44 175 ALA A N 1
ATOM 1330 C CA . ALA A 1 175 ? -5.108 -2.208 -10.490 1.00 90.44 175 ALA A CA 1
ATOM 1331 C C . ALA A 1 175 ? -4.330 -1.123 -9.751 1.00 90.44 175 ALA A C 1
ATOM 1333 O O . ALA A 1 175 ? -4.053 -1.235 -8.557 1.00 90.44 175 ALA A O 1
ATOM 1334 N N . VAL A 1 176 ? -3.997 -0.056 -10.468 1.00 91.31 176 VAL A N 1
ATOM 1335 C CA . VAL A 1 176 ? -3.469 1.171 -9.875 1.00 91.31 176 VAL A CA 1
ATOM 1336 C C . VAL A 1 176 ? -4.641 2.044 -9.448 1.00 91.31 176 VAL A C 1
ATOM 1338 O O . VAL A 1 176 ? -5.530 2.321 -10.255 1.00 91.31 176 VAL A O 1
ATOM 1341 N N . VAL A 1 177 ? -4.646 2.458 -8.183 1.00 90.81 177 VAL A N 1
ATOM 1342 C CA . VAL A 1 177 ? -5.735 3.222 -7.564 1.00 90.81 177 VAL A CA 1
ATOM 1343 C C . VAL A 1 177 ? -5.179 4.472 -6.900 1.00 90.81 177 VAL A C 1
ATOM 1345 O O . VAL A 1 177 ? -4.189 4.407 -6.175 1.00 90.81 177 VAL A O 1
ATOM 1348 N N . GLU A 1 178 ? -5.800 5.616 -7.149 1.00 90.25 178 GLU A N 1
ATOM 1349 C CA . GLU A 1 178 ? -5.390 6.898 -6.574 1.00 90.25 178 GLU A CA 1
ATOM 1350 C C . GLU A 1 178 ? -5.730 6.981 -5.080 1.00 90.25 178 GLU A C 1
ATOM 1352 O O . GLU A 1 178 ? -6.821 6.600 -4.660 1.00 90.25 178 GLU A O 1
ATOM 1357 N N . ASP A 1 179 ? -4.802 7.510 -4.277 1.00 88.75 179 ASP A N 1
ATOM 1358 C CA . ASP A 1 179 ? -4.931 7.567 -2.812 1.00 88.75 179 ASP A CA 1
ATOM 1359 C C . ASP A 1 179 ? -6.116 8.434 -2.354 1.00 88.75 179 ASP A C 1
ATOM 1361 O O . ASP A 1 179 ? -6.975 7.975 -1.607 1.00 88.75 179 ASP A O 1
ATOM 1365 N N . GLY A 1 180 ? -6.205 9.674 -2.845 1.00 87.94 180 GLY A N 1
ATOM 1366 C CA . GLY A 1 180 ? -7.228 10.635 -2.416 1.00 87.94 180 GLY A CA 1
ATOM 1367 C C . GLY A 1 180 ? -8.668 10.153 -2.645 1.00 87.94 180 GLY A C 1
ATOM 1368 O O . GLY A 1 180 ? -9.427 10.065 -1.677 1.00 87.94 180 GLY A O 1
ATOM 1369 N N . PRO A 1 181 ? -9.059 9.812 -3.891 1.00 87.69 181 PRO A N 1
ATOM 1370 C CA . PRO A 1 181 ? -10.388 9.274 -4.179 1.00 87.69 181 PRO A CA 1
ATOM 1371 C C . PRO A 1 181 ? -10.705 7.999 -3.392 1.00 87.69 181 PRO A C 1
ATOM 1373 O O . PRO A 1 181 ? -11.826 7.849 -2.913 1.00 87.69 181 PRO A O 1
ATOM 1376 N N . LEU A 1 182 ? -9.723 7.106 -3.212 1.00 89.56 182 LEU A N 1
ATOM 1377 C CA . LEU A 1 182 ? -9.900 5.880 -2.436 1.00 89.56 182 LEU A CA 1
ATOM 1378 C C . LEU A 1 182 ? -10.218 6.174 -0.968 1.00 89.56 182 LEU A C 1
ATOM 1380 O O . LEU A 1 182 ? -11.190 5.641 -0.437 1.00 89.56 182 LEU A O 1
ATOM 1384 N N . VAL A 1 183 ? -9.414 7.016 -0.312 1.00 89.62 183 VAL A N 1
ATOM 1385 C CA . VAL A 1 183 ? -9.634 7.374 1.095 1.00 89.62 183 VAL A CA 1
ATOM 1386 C C . VAL A 1 183 ? -10.990 8.058 1.258 1.00 89.62 183 VAL A C 1
ATOM 1388 O O . VAL A 1 183 ? -11.751 7.656 2.132 1.00 89.62 183 VAL A O 1
ATOM 1391 N N . ARG A 1 184 ? -11.349 9.004 0.380 1.00 88.44 184 ARG A N 1
ATOM 1392 C CA . ARG A 1 184 ? -12.665 9.665 0.419 1.00 88.44 184 ARG A CA 1
ATOM 1393 C C . ARG A 1 184 ? -13.817 8.663 0.320 1.00 88.44 184 ARG A C 1
ATOM 1395 O O . ARG A 1 184 ? -14.692 8.662 1.177 1.00 88.44 184 ARG A O 1
ATOM 1402 N N . ALA A 1 185 ? -13.780 7.765 -0.664 1.00 87.25 185 ALA A N 1
ATOM 1403 C CA . ALA A 1 185 ? -14.836 6.772 -0.860 1.00 87.25 185 ALA A CA 1
ATOM 1404 C C . ALA A 1 185 ? -14.961 5.785 0.315 1.00 87.25 185 ALA A C 1
ATOM 1406 O O . ALA A 1 185 ? -16.036 5.236 0.564 1.00 87.25 185 ALA A O 1
ATOM 1407 N N . LEU A 1 186 ? -13.867 5.522 1.037 1.00 89.69 186 LEU A N 1
ATOM 1408 C CA . LEU A 1 186 ? -13.914 4.734 2.266 1.00 89.69 186 LEU A CA 1
ATOM 1409 C C . LEU A 1 186 ? -14.533 5.527 3.423 1.00 89.69 186 LEU A C 1
ATOM 1411 O O . LEU A 1 186 ? -15.337 4.960 4.156 1.00 89.69 186 LEU A O 1
ATOM 1415 N N . TRP A 1 187 ? -14.204 6.813 3.562 1.00 91.19 187 TRP A N 1
ATOM 1416 C CA . TRP A 1 187 ? -14.772 7.697 4.585 1.00 91.19 187 TRP A CA 1
ATOM 1417 C C . TRP A 1 187 ? -16.279 7.892 4.424 1.00 91.19 187 TRP A C 1
ATOM 1419 O O . TRP A 1 187 ? -17.012 7.652 5.378 1.00 91.19 187 TRP A O 1
ATOM 1429 N N . GLU A 1 188 ? -16.753 8.203 3.215 1.00 87.31 188 GLU A N 1
ATOM 1430 C CA . GLU A 1 188 ? -18.186 8.384 2.922 1.00 87.31 188 GLU A CA 1
ATOM 1431 C C . GLU A 1 188 ? -19.018 7.159 3.346 1.00 87.31 188 GLU A C 1
ATOM 1433 O O . GLU A 1 188 ? -20.108 7.280 3.907 1.00 87.31 188 GLU A O 1
ATOM 1438 N N . LYS A 1 189 ? -18.477 5.950 3.145 1.00 85.06 189 LYS A N 1
ATOM 1439 C CA . LYS A 1 189 ? -19.127 4.705 3.580 1.00 85.06 189 LYS A CA 1
ATOM 1440 C C . LYS A 1 189 ? -19.149 4.551 5.101 1.00 85.06 189 LYS A C 1
ATOM 1442 O O . LYS A 1 189 ? -20.116 4.005 5.627 1.00 85.06 189 LYS A O 1
ATOM 1447 N N . LEU A 1 190 ? -18.107 4.993 5.803 1.00 89.19 190 LEU A N 1
ATOM 1448 C CA . LEU A 1 190 ? -18.018 4.884 7.261 1.00 89.19 190 LEU A CA 1
ATOM 1449 C C . LEU A 1 190 ? -18.912 5.891 7.978 1.00 89.19 190 LEU A C 1
ATOM 1451 O O . LEU A 1 190 ? -19.580 5.508 8.932 1.00 89.19 190 LEU A O 1
ATOM 1455 N N . GLU A 1 191 ? -18.971 7.134 7.498 1.00 86.75 191 GLU A N 1
ATOM 1456 C CA . GLU A 1 191 ? -19.821 8.187 8.071 1.00 86.75 191 GLU A CA 1
ATOM 1457 C C . GLU A 1 191 ? -21.310 7.820 8.029 1.00 86.75 191 GLU A C 1
ATOM 1459 O O . GLU A 1 191 ? -22.077 8.198 8.910 1.00 86.75 191 GLU A O 1
ATOM 1464 N N . SER A 1 192 ? -21.719 7.031 7.032 1.00 80.44 192 SER A N 1
ATOM 1465 C CA . SER A 1 192 ? -23.099 6.552 6.906 1.00 80.44 192 SER A CA 1
ATOM 1466 C C . SER A 1 192 ? -23.471 5.408 7.864 1.00 80.44 192 SER A C 1
ATOM 1468 O O . SER A 1 192 ? -24.645 5.041 7.949 1.00 80.44 192 SER A O 1
ATOM 1470 N N . HIS A 1 193 ? -22.503 4.808 8.570 1.00 85.44 193 HIS A N 1
ATOM 1471 C CA . HIS A 1 193 ? -22.731 3.583 9.334 1.00 85.44 193 HIS A CA 1
ATOM 1472 C C . HIS A 1 193 ? -23.067 3.862 10.815 1.00 85.44 193 HIS A C 1
ATOM 1474 O O . HIS A 1 193 ? -22.261 4.466 11.520 1.00 85.44 193 HIS A O 1
ATOM 1480 N N . PRO A 1 194 ? -24.192 3.352 11.360 1.00 86.69 194 PRO A N 1
ATOM 1481 C CA . PRO A 1 194 ? -24.693 3.747 12.685 1.00 86.69 194 PRO A CA 1
ATOM 1482 C C . PRO A 1 194 ? -23.821 3.303 13.871 1.00 86.69 194 PRO A C 1
ATOM 1484 O O . PRO A 1 194 ? -23.927 3.873 14.952 1.00 86.69 194 PRO A O 1
ATOM 1487 N N . GLN A 1 195 ? -22.987 2.274 13.694 1.00 88.62 195 GLN A N 1
ATOM 1488 C CA . GLN A 1 195 ? -22.071 1.767 14.730 1.00 88.62 195 GLN A CA 1
ATOM 1489 C C . GLN A 1 195 ? -20.650 2.335 14.619 1.00 88.62 195 GLN A C 1
ATOM 1491 O O . GLN A 1 195 ? -19.757 1.902 15.347 1.00 88.62 195 GLN A O 1
ATOM 1496 N N . THR A 1 196 ? -20.419 3.277 13.700 1.00 92.31 196 THR A N 1
ATOM 1497 C CA . THR A 1 196 ? -19.120 3.928 13.537 1.00 92.31 196 THR A CA 1
ATOM 1498 C C . THR A 1 196 ? -19.205 5.380 13.944 1.00 92.31 196 THR A C 1
ATOM 1500 O O . THR A 1 196 ? -20.046 6.136 13.473 1.00 92.31 196 THR A O 1
ATOM 1503 N N . THR A 1 197 ? -18.295 5.772 14.821 1.00 94.94 197 THR A N 1
ATOM 1504 C CA . THR A 1 197 ? -18.086 7.169 15.199 1.00 94.94 197 THR A CA 1
ATOM 1505 C C . THR A 1 197 ? -16.660 7.557 14.845 1.00 94.94 197 THR A C 1
ATOM 1507 O O . THR A 1 197 ? -15.758 6.722 14.915 1.00 94.94 197 THR A O 1
ATOM 1510 N N . ILE A 1 198 ? -16.458 8.804 14.427 1.00 95.06 198 ILE A N 1
ATOM 1511 C CA . ILE A 1 198 ? -15.162 9.286 13.947 1.00 95.06 198 ILE A CA 1
ATOM 1512 C C . ILE A 1 198 ? -14.829 10.599 14.653 1.00 95.06 198 ILE A C 1
ATOM 1514 O O . ILE A 1 198 ? -15.649 11.515 14.655 1.00 95.06 198 ILE A O 1
ATOM 1518 N N . SER A 1 199 ? -13.627 10.686 15.217 1.00 95.00 199 SER A N 1
ATOM 1519 C CA . SER A 1 199 ? -13.030 11.926 15.720 1.00 95.00 199 SER A CA 1
ATOM 1520 C C . SER A 1 199 ? -11.907 12.356 14.780 1.00 95.00 199 SER A C 1
ATOM 1522 O O . SER A 1 199 ? -10.989 11.582 14.506 1.00 95.00 199 SER A O 1
ATOM 1524 N N . THR A 1 200 ? -11.987 13.581 14.267 1.00 95.50 200 THR A N 1
ATOM 1525 C CA . THR A 1 200 ? -11.003 14.184 13.352 1.00 95.50 200 THR A CA 1
ATOM 1526 C C . THR A 1 200 ? -10.209 15.273 14.053 1.00 95.50 200 THR A C 1
ATOM 1528 O O . THR A 1 200 ? -10.723 15.881 14.987 1.00 95.50 200 THR A O 1
ATOM 1531 N N . ASN A 1 201 ? -9.012 15.598 13.558 1.00 95.56 201 ASN A N 1
ATOM 1532 C CA . ASN A 1 201 ? -8.082 16.518 14.232 1.00 95.56 201 ASN A CA 1
ATOM 1533 C C . ASN A 1 201 ? -7.734 16.083 15.665 1.00 95.56 201 ASN A C 1
ATOM 1535 O O . ASN A 1 201 ? -7.398 16.907 16.517 1.00 95.56 201 ASN A O 1
ATOM 1539 N N . THR A 1 202 ? -7.785 14.775 15.918 1.00 95.69 202 THR A N 1
ATOM 1540 C CA . THR A 1 202 ? -7.601 14.195 17.245 1.00 95.69 202 THR A CA 1
ATOM 1541 C C . THR A 1 202 ? -6.418 13.229 17.221 1.00 95.69 202 THR A C 1
ATOM 1543 O O . THR A 1 202 ? -6.301 12.359 16.360 1.00 95.69 202 THR A O 1
ATOM 1546 N N . THR A 1 203 ? -5.505 13.383 18.179 1.00 95.00 203 THR A N 1
ATOM 1547 C CA . THR A 1 203 ? -4.313 12.536 18.339 1.00 95.00 203 THR A CA 1
ATOM 1548 C C . THR A 1 203 ? -4.310 11.865 19.705 1.00 95.00 203 THR A C 1
ATOM 1550 O O . THR A 1 203 ? -4.872 12.396 20.658 1.00 95.00 203 THR A O 1
ATOM 1553 N N . VAL A 1 204 ? -3.657 10.707 19.816 1.00 94.94 204 VAL A N 1
ATOM 1554 C CA . VAL A 1 204 ? -3.490 10.003 21.096 1.00 94.94 204 VAL A CA 1
ATOM 1555 C C . VAL A 1 204 ? -2.354 10.629 21.910 1.00 94.94 204 VAL A C 1
ATOM 1557 O O . VAL A 1 204 ? -1.197 10.639 21.474 1.00 94.94 204 VAL A O 1
ATOM 1560 N N . GLN A 1 205 ? -2.683 11.107 23.109 1.00 94.00 205 GLN A N 1
ATOM 1561 C CA . GLN A 1 205 ? -1.766 11.757 24.047 1.00 94.00 205 GLN A CA 1
ATOM 1562 C C . GLN A 1 205 ? -1.293 10.837 25.168 1.00 94.00 205 GLN A C 1
ATOM 1564 O O . GLN A 1 205 ? -0.130 10.933 25.566 1.00 94.00 205 GLN A O 1
ATOM 1569 N N . ASP A 1 206 ? -2.137 9.918 25.632 1.00 92.00 206 ASP A N 1
ATOM 1570 C CA . ASP A 1 206 ? -1.737 8.902 26.603 1.00 92.00 206 ASP A CA 1
ATOM 1571 C C . ASP A 1 206 ? -2.435 7.561 26.358 1.00 92.00 206 ASP A C 1
ATOM 1573 O O . ASP A 1 206 ? -3.485 7.480 25.714 1.00 92.00 206 ASP A O 1
ATOM 1577 N N . LEU A 1 207 ? -1.799 6.492 26.835 1.00 91.44 207 LEU A N 1
ATOM 1578 C CA . LEU A 1 207 ? -2.263 5.120 26.696 1.00 91.44 207 LEU A CA 1
ATOM 1579 C C . LEU A 1 207 ? -2.001 4.351 27.988 1.00 91.44 207 LEU A C 1
ATOM 1581 O O . LEU A 1 207 ? -0.853 4.082 28.339 1.00 91.44 207 LEU A O 1
ATOM 1585 N N . GLN A 1 208 ? -3.075 3.907 28.632 1.00 89.62 208 GLN A N 1
ATOM 1586 C CA . GLN A 1 208 ? -3.015 3.130 29.862 1.00 89.62 208 GLN A CA 1
ATOM 1587 C C . GLN A 1 208 ? -3.588 1.735 29.630 1.00 89.62 208 GLN A C 1
ATOM 1589 O O . GLN A 1 208 ? -4.710 1.549 29.149 1.00 89.62 208 GLN A O 1
ATOM 1594 N N . LEU A 1 209 ? -2.787 0.732 29.976 1.00 85.06 209 LEU A N 1
ATOM 1595 C CA . LEU A 1 209 ? -3.145 -0.674 29.866 1.00 85.06 209 LEU A CA 1
ATOM 1596 C C . LEU A 1 209 ? -3.525 -1.202 31.247 1.00 85.06 209 LEU A C 1
ATOM 1598 O O . LEU A 1 209 ? -2.806 -0.958 32.214 1.00 85.06 209 LEU A O 1
ATOM 1602 N N . SER A 1 210 ? -4.620 -1.962 31.334 1.00 75.62 210 SER A N 1
ATOM 1603 C CA . SER A 1 210 ? -4.984 -2.655 32.575 1.00 75.62 210 SER A CA 1
ATOM 1604 C C . SER A 1 210 ? -3.837 -3.557 33.048 1.00 75.62 210 SER A C 1
ATOM 1606 O O . SER A 1 210 ? -3.337 -4.395 32.289 1.00 75.62 210 SER A O 1
ATOM 1608 N N . SER A 1 211 ? -3.455 -3.413 34.318 1.00 63.16 211 SER A N 1
ATOM 1609 C CA . SER A 1 211 ? -2.350 -4.132 34.969 1.00 63.16 211 SER A CA 1
ATOM 1610 C C . SER A 1 211 ? -2.522 -5.653 34.985 1.00 63.16 211 SER A C 1
ATOM 1612 O O . SER A 1 211 ? -1.547 -6.380 35.152 1.00 63.16 211 SER A O 1
ATOM 1614 N N . ASN A 1 212 ? -3.747 -6.145 34.783 1.00 61.09 212 ASN A N 1
ATOM 1615 C CA . ASN A 1 212 ? -4.091 -7.553 34.975 1.00 61.09 212 ASN A CA 1
ATOM 1616 C C . ASN A 1 212 ? -4.231 -8.310 33.640 1.00 61.09 212 ASN A C 1
ATOM 1618 O O . ASN A 1 212 ? -4.610 -9.479 33.640 1.00 61.09 212 ASN A O 1
ATOM 1622 N N . GLY A 1 213 ? -4.036 -7.648 32.488 1.00 54.59 213 GLY A N 1
ATOM 1623 C CA . GLY A 1 213 ? -4.317 -8.199 31.145 1.00 54.59 213 GLY A CA 1
ATOM 1624 C C . GLY A 1 213 ? -5.813 -8.439 30.852 1.00 54.59 213 GLY A C 1
ATOM 1625 O O . GLY A 1 213 ? -6.260 -8.427 29.704 1.00 54.59 213 GLY A O 1
ATOM 1626 N N . GLN A 1 214 ? -6.625 -8.575 31.895 1.00 57.62 214 GLN A N 1
ATOM 1627 C CA . GLN A 1 214 ? -8.080 -8.531 31.877 1.00 57.62 214 GLN A CA 1
ATOM 1628 C C . GLN A 1 214 ? -8.519 -7.073 32.084 1.00 57.62 214 GLN A C 1
ATOM 1630 O O . GLN A 1 214 ? -8.095 -6.425 33.041 1.00 57.62 214 GLN A O 1
ATOM 1635 N N . GLY A 1 215 ? -9.303 -6.519 31.157 1.00 75.62 215 GLY A N 1
ATOM 1636 C CA . GLY A 1 215 ? -9.798 -5.143 31.255 1.00 75.62 215 GLY A CA 1
ATOM 1637 C C . GLY A 1 215 ? -9.918 -4.432 29.912 1.00 75.62 215 GLY A C 1
ATOM 1638 O O . GLY A 1 215 ? -9.852 -5.050 28.857 1.00 75.62 215 GLY A O 1
ATOM 1639 N N . VAL A 1 216 ? -10.099 -3.120 29.959 1.00 86.81 216 VAL A N 1
ATOM 1640 C CA . VAL A 1 216 ? -10.117 -2.242 28.784 1.00 86.81 216 VAL A CA 1
ATOM 1641 C C . VAL A 1 216 ? -8.786 -1.502 28.657 1.00 86.81 216 VAL A C 1
ATOM 1643 O O . VAL A 1 216 ? -8.011 -1.412 29.610 1.00 86.81 216 VAL A O 1
ATOM 1646 N N . VAL A 1 217 ? -8.512 -0.997 27.464 1.00 91.50 217 VAL A N 1
ATOM 1647 C CA . VAL A 1 217 ? -7.461 -0.020 27.197 1.00 91.50 217 VAL A CA 1
ATOM 1648 C C . VAL A 1 217 ? -8.072 1.364 27.353 1.00 91.50 217 VAL A C 1
ATOM 1650 O O . VAL A 1 217 ? -9.103 1.637 26.737 1.00 91.50 217 VAL A O 1
ATOM 1653 N N . THR A 1 218 ? -7.439 2.218 28.154 1.00 93.25 218 THR A N 1
ATOM 1654 C CA . THR A 1 218 ? -7.834 3.622 28.301 1.00 93.25 218 THR A CA 1
ATOM 1655 C C . THR A 1 218 ? -6.907 4.483 27.452 1.00 93.25 218 THR A C 1
ATOM 1657 O O . THR A 1 218 ? -5.685 4.368 27.550 1.00 93.25 218 THR A O 1
ATOM 1660 N N . VAL A 1 219 ? -7.488 5.323 26.605 1.00 94.75 219 VAL A N 1
ATOM 1661 C CA . VAL A 1 219 ? -6.782 6.211 25.681 1.00 94.75 219 VAL A CA 1
ATOM 1662 C C . VAL A 1 219 ? -7.217 7.640 25.957 1.00 94.75 219 VAL A C 1
ATOM 1664 O O . VAL A 1 219 ? -8.412 7.923 25.956 1.00 94.75 219 VAL A O 1
ATOM 1667 N N . GLU A 1 220 ? -6.253 8.524 26.174 1.00 95.31 220 GLU A N 1
ATOM 1668 C CA . GLU A 1 220 ? -6.489 9.962 26.296 1.00 95.31 220 GLU A CA 1
ATOM 1669 C C . GLU A 1 220 ? -6.103 10.646 24.988 1.00 95.31 220 GLU A C 1
ATOM 1671 O O . GLU A 1 220 ? -5.044 10.365 24.408 1.00 95.31 220 GLU A O 1
ATOM 1676 N N . THR A 1 221 ? -6.967 11.531 24.507 1.00 95.19 221 THR A N 1
ATOM 1677 C CA . THR A 1 221 ? -6.810 12.214 23.224 1.00 95.19 221 THR A CA 1
ATOM 1678 C C . THR A 1 221 ? -6.551 13.713 23.382 1.00 95.19 221 THR A C 1
ATOM 1680 O O . THR A 1 221 ? -6.731 14.300 24.443 1.00 95.19 221 THR A O 1
ATOM 1683 N N . SER A 1 222 ? -6.073 14.365 22.317 1.00 95.81 222 SER A N 1
ATOM 1684 C CA . SER A 1 222 ? -5.680 15.786 22.329 1.00 95.81 222 SER A CA 1
ATOM 1685 C C . SER A 1 222 ? -6.819 16.783 22.546 1.00 95.81 222 SER A C 1
ATOM 1687 O O . SER A 1 222 ? -6.558 17.949 22.824 1.00 95.81 222 SER A O 1
ATOM 1689 N N . ASP A 1 223 ? -8.062 16.343 22.399 1.00 93.38 223 ASP A N 1
ATOM 1690 C CA . ASP A 1 223 ? -9.285 17.078 22.733 1.00 93.38 223 ASP A CA 1
ATOM 1691 C C . ASP A 1 223 ? -9.706 16.894 24.207 1.00 93.38 223 ASP A C 1
ATOM 1693 O O . ASP A 1 223 ? -10.759 17.385 24.611 1.00 93.38 223 ASP A O 1
ATOM 1697 N N . ASN A 1 224 ? -8.857 16.258 25.027 1.00 91.69 224 ASN A N 1
ATOM 1698 C CA . ASN A 1 224 ? -9.099 15.897 26.427 1.00 91.69 224 ASN A CA 1
ATOM 1699 C C . ASN A 1 224 ? -10.268 14.916 26.621 1.00 91.69 224 ASN A C 1
ATOM 1701 O O . ASN A 1 224 ? -10.829 14.827 27.716 1.00 91.69 224 ASN A O 1
ATOM 1705 N N . GLU A 1 225 ? -10.655 14.181 25.576 1.00 93.69 225 GLU A N 1
ATOM 1706 C CA . GLU A 1 225 ? -11.575 13.059 25.722 1.00 93.69 225 GLU A CA 1
ATOM 1707 C C . GLU A 1 225 ? -10.843 11.807 26.229 1.00 93.69 225 GLU A C 1
ATOM 1709 O O . GLU A 1 225 ? -9.652 11.583 25.994 1.00 93.69 225 GLU A O 1
ATOM 1714 N N . ILE A 1 226 ? -11.586 10.971 26.956 1.00 94.69 226 ILE A N 1
ATOM 1715 C CA . ILE A 1 226 ? -11.106 9.681 27.448 1.00 94.69 226 ILE A CA 1
ATOM 1716 C C . ILE A 1 226 ? -11.908 8.591 26.751 1.00 94.69 226 ILE A C 1
ATOM 1718 O O . ILE A 1 226 ? -13.133 8.538 26.861 1.00 94.69 226 ILE A O 1
ATOM 1722 N N . HIS A 1 227 ? -11.212 7.684 26.077 1.00 95.12 227 HIS A N 1
ATOM 1723 C CA . HIS A 1 227 ? -11.802 6.535 25.408 1.00 95.12 227 HIS A CA 1
ATOM 1724 C C . HIS A 1 227 ? -11.428 5.245 26.133 1.00 95.12 227 HIS A C 1
ATOM 1726 O O . HIS A 1 227 ? -10.276 5.039 26.508 1.00 95.12 227 HIS A O 1
ATOM 1732 N N . GLN A 1 228 ? -12.394 4.347 26.294 1.00 94.62 228 GLN A N 1
ATOM 1733 C CA . GLN A 1 228 ? -12.180 2.993 26.792 1.00 94.62 228 GLN A CA 1
ATOM 1734 C C . GLN A 1 228 ? -12.548 1.979 25.715 1.00 94.62 228 GLN A C 1
ATOM 1736 O O . GLN A 1 228 ? -13.609 2.070 25.095 1.00 94.62 228 GLN A O 1
ATOM 1741 N N . THR A 1 229 ? -11.673 0.999 25.492 1.00 94.75 229 THR A N 1
ATOM 1742 C CA . THR A 1 229 ? -11.888 -0.008 24.451 1.00 94.75 229 THR A CA 1
ATOM 1743 C C . THR A 1 229 ? -11.435 -1.408 24.838 1.00 94.75 229 THR A C 1
ATOM 1745 O O . THR A 1 229 ? -10.518 -1.576 25.640 1.00 94.75 229 THR A O 1
ATOM 1748 N N . ARG A 1 230 ? -12.051 -2.443 24.256 1.00 92.81 230 ARG A N 1
ATOM 1749 C CA . ARG A 1 230 ? -11.604 -3.837 24.443 1.00 92.81 230 ARG A CA 1
ATOM 1750 C C . ARG A 1 230 ? -10.354 -4.126 23.618 1.00 92.81 230 ARG A C 1
ATOM 1752 O O . ARG A 1 230 ? -9.487 -4.870 24.087 1.00 92.81 230 ARG A O 1
ATOM 1759 N N . LEU A 1 231 ? -10.273 -3.526 22.428 1.00 93.81 231 LEU A N 1
ATOM 1760 C CA . LEU A 1 231 ? -9.182 -3.670 21.472 1.00 93.81 231 LEU A CA 1
ATOM 1761 C C . LEU A 1 231 ? -8.819 -2.315 20.847 1.00 93.81 231 LEU A C 1
ATOM 1763 O O . LEU A 1 231 ? -9.610 -1.713 20.126 1.00 93.81 231 LEU A O 1
ATOM 1767 N N . LEU A 1 232 ? -7.579 -1.882 21.062 1.00 95.75 232 LEU A N 1
ATOM 1768 C CA . LEU A 1 232 ? -6.969 -0.757 20.361 1.00 95.75 232 LEU A CA 1
ATOM 1769 C C . LEU A 1 232 ? -6.216 -1.255 19.121 1.00 95.75 232 LEU A C 1
ATOM 1771 O O . LEU A 1 232 ? -5.363 -2.139 19.213 1.00 95.75 232 LEU A O 1
ATOM 1775 N N . VAL A 1 233 ? -6.472 -0.652 17.966 1.00 96.31 233 VAL A N 1
ATOM 1776 C CA . VAL A 1 233 ? -5.754 -0.936 16.723 1.00 96.31 233 VAL A CA 1
ATOM 1777 C C . VAL A 1 233 ? -5.012 0.309 16.253 1.00 96.31 233 VAL A C 1
ATOM 1779 O O . VAL A 1 233 ? -5.620 1.315 15.894 1.00 96.31 233 VAL A O 1
ATOM 1782 N N . ALA A 1 234 ? -3.685 0.234 16.223 1.00 96.00 234 ALA A N 1
ATOM 1783 C CA . ALA A 1 234 ? -2.831 1.277 15.676 1.00 96.00 234 ALA A CA 1
ATOM 1784 C C . ALA A 1 234 ? -2.673 1.085 14.160 1.00 96.00 234 ALA A C 1
ATOM 1786 O O . ALA A 1 234 ? -1.988 0.167 13.699 1.00 96.00 234 ALA A O 1
ATOM 1787 N N . ALA A 1 235 ? -3.313 1.965 13.397 1.00 95.94 235 ALA A N 1
ATOM 1788 C CA . ALA A 1 235 ? -3.228 2.105 11.944 1.00 95.94 235 ALA A CA 1
ATOM 1789 C C . ALA A 1 235 ? -2.698 3.507 11.555 1.00 95.94 235 ALA A C 1
ATOM 1791 O O . ALA A 1 235 ? -2.969 4.025 10.472 1.00 95.94 235 ALA A O 1
ATOM 1792 N N . ASP A 1 236 ? -1.914 4.115 12.445 1.00 93.81 236 ASP A N 1
ATOM 1793 C CA . ASP A 1 236 ? -1.427 5.502 12.464 1.00 93.81 236 ASP A CA 1
ATOM 1794 C C . ASP A 1 236 ? -0.114 5.713 11.678 1.00 93.81 236 ASP A C 1
ATOM 1796 O O . ASP A 1 236 ? 0.545 6.750 11.768 1.00 93.81 236 ASP A O 1
ATOM 1800 N N . GLY A 1 237 ? 0.256 4.738 10.846 1.00 90.62 237 GLY A N 1
ATOM 1801 C CA . GLY A 1 237 ? 1.297 4.875 9.830 1.00 90.62 237 GLY A CA 1
ATOM 1802 C C . GLY A 1 237 ? 2.739 4.677 10.313 1.00 90.62 237 GLY A C 1
ATOM 1803 O O . GLY A 1 237 ? 3.029 4.269 11.437 1.00 90.62 237 GLY A O 1
ATOM 1804 N N . ALA A 1 238 ? 3.694 4.964 9.422 1.00 86.44 238 ALA A N 1
ATOM 1805 C CA . ALA A 1 238 ? 5.102 4.598 9.605 1.00 86.44 238 ALA A CA 1
ATOM 1806 C C . ALA A 1 238 ? 5.754 5.227 10.848 1.00 86.44 238 ALA A C 1
ATOM 1808 O O . ALA A 1 238 ? 6.700 4.661 11.403 1.00 86.44 238 ALA A O 1
ATOM 1809 N N . GLN A 1 239 ? 5.247 6.377 11.299 1.00 88.50 239 GLN A N 1
ATOM 1810 C CA . GLN A 1 239 ? 5.703 7.108 12.486 1.00 88.50 239 GLN A CA 1
ATOM 1811 C C . GLN A 1 239 ? 4.752 6.949 13.686 1.00 88.50 239 GLN A C 1
ATOM 1813 O O . GLN A 1 239 ? 4.711 7.833 14.530 1.00 88.50 239 GLN A O 1
ATOM 1818 N N . SER A 1 240 ? 4.018 5.829 13.756 1.00 92.94 240 SER A N 1
ATOM 1819 C CA . SER A 1 240 ? 3.057 5.474 14.814 1.00 92.94 240 SER A CA 1
ATOM 1820 C C . SER A 1 240 ? 3.469 5.927 16.227 1.00 92.94 240 SER A C 1
ATOM 1822 O O . SER A 1 240 ? 4.388 5.333 16.813 1.00 92.94 240 SER A O 1
ATOM 1824 N N . PRO A 1 241 ? 2.789 6.941 16.802 1.00 91.75 241 PRO A N 1
ATOM 1825 C CA . PRO A 1 241 ? 2.959 7.311 18.203 1.00 91.75 241 PRO A CA 1
ATOM 1826 C C . PRO A 1 241 ? 2.602 6.169 19.157 1.00 91.75 241 PRO A C 1
ATOM 1828 O O . PRO A 1 241 ? 3.276 5.989 20.171 1.00 91.75 241 PRO A O 1
ATOM 1831 N N . ILE A 1 242 ? 1.597 5.350 18.821 1.00 93.06 242 ILE A N 1
ATOM 1832 C CA . ILE A 1 242 ? 1.191 4.214 19.663 1.00 93.06 242 ILE A CA 1
ATOM 1833 C C . ILE A 1 242 ? 2.322 3.192 19.760 1.00 93.06 242 ILE A C 1
ATOM 1835 O O . ILE A 1 242 ? 2.686 2.776 20.860 1.00 93.06 242 ILE A O 1
ATOM 1839 N N . ARG A 1 243 ? 2.941 2.827 18.629 1.00 91.69 243 ARG A N 1
ATOM 1840 C CA . ARG A 1 243 ? 4.086 1.903 18.614 1.00 91.69 243 ARG A CA 1
ATOM 1841 C C . ARG A 1 243 ? 5.226 2.406 19.500 1.00 91.69 243 ARG A C 1
ATOM 1843 O O . ARG A 1 243 ? 5.810 1.618 20.242 1.00 91.69 243 ARG A O 1
ATOM 1850 N N . GLN A 1 244 ? 5.545 3.700 19.413 1.00 90.75 244 GLN A N 1
ATOM 1851 C CA . GLN A 1 244 ? 6.619 4.313 20.198 1.00 90.75 244 GLN A CA 1
ATOM 1852 C C . GLN A 1 244 ? 6.316 4.273 21.701 1.00 90.75 244 GLN A C 1
ATOM 1854 O O . GLN A 1 244 ? 7.178 3.866 22.477 1.00 90.75 244 GLN A O 1
ATOM 1859 N N . ARG A 1 245 ? 5.086 4.615 22.108 1.00 89.75 245 ARG A N 1
ATOM 1860 C CA . ARG A 1 245 ? 4.645 4.582 23.515 1.00 89.75 245 ARG A CA 1
ATOM 1861 C C . ARG A 1 245 ? 4.673 3.181 24.114 1.00 89.75 245 ARG A C 1
ATOM 1863 O O . ARG A 1 245 ? 5.067 3.013 25.260 1.00 89.75 245 ARG A O 1
ATOM 1870 N N . LEU A 1 246 ? 4.317 2.173 23.323 1.00 87.81 246 LEU A N 1
ATOM 1871 C CA . LEU A 1 246 ? 4.386 0.769 23.731 1.00 87.81 246 LEU A CA 1
ATOM 1872 C C . LEU A 1 246 ? 5.820 0.216 23.798 1.00 87.81 246 LEU A C 1
ATOM 1874 O O . LEU A 1 246 ? 6.006 -0.944 24.158 1.00 87.81 246 LEU A O 1
ATOM 1878 N N . GLY A 1 247 ? 6.835 0.991 23.397 1.00 87.00 247 GLY A N 1
ATOM 1879 C CA . GLY A 1 247 ? 8.224 0.533 23.357 1.00 87.00 247 GLY A CA 1
ATOM 1880 C C . GLY A 1 247 ? 8.466 -0.616 22.371 1.00 87.00 247 GLY A C 1
ATOM 1881 O O . GLY A 1 247 ? 9.469 -1.327 22.483 1.00 87.00 247 GLY A O 1
ATOM 1882 N N . VAL A 1 248 ? 7.563 -0.824 21.403 1.00 87.12 248 VAL A N 1
ATOM 1883 C CA . VAL A 1 248 ? 7.685 -1.913 20.430 1.00 87.12 248 VAL A CA 1
ATOM 1884 C C . VAL A 1 248 ? 8.841 -1.603 19.484 1.00 87.12 248 VAL A C 1
ATOM 1886 O O . VAL A 1 248 ? 8.797 -0.663 18.685 1.00 87.12 248 VAL A O 1
ATOM 1889 N N . LYS A 1 249 ? 9.893 -2.422 19.566 1.00 85.06 249 LYS A N 1
ATOM 1890 C CA . LYS A 1 249 ? 11.084 -2.275 18.728 1.00 85.06 249 LYS A CA 1
ATOM 1891 C C . LYS A 1 249 ? 10.760 -2.584 17.268 1.00 85.06 249 LYS A C 1
ATOM 1893 O O . LYS A 1 249 ? 10.101 -3.574 16.945 1.00 85.06 249 LYS A O 1
ATOM 1898 N N . GLN A 1 250 ? 11.294 -1.749 16.386 1.00 86.19 250 GLN A N 1
ATOM 1899 C CA . GLN A 1 250 ? 11.156 -1.873 14.943 1.00 86.19 250 GLN A CA 1
ATOM 1900 C C . GLN A 1 250 ? 12.541 -2.052 14.325 1.00 86.19 250 GLN A C 1
ATOM 1902 O O . GLN A 1 250 ? 13.428 -1.226 14.532 1.00 86.19 250 GLN A O 1
ATOM 1907 N N . ALA A 1 251 ? 12.726 -3.128 13.564 1.00 83.50 251 ALA A N 1
ATOM 1908 C CA . ALA A 1 251 ? 13.881 -3.252 12.691 1.00 83.50 251 ALA A CA 1
ATOM 1909 C C . ALA A 1 251 ? 13.692 -2.292 11.512 1.00 83.50 251 ALA A C 1
ATOM 1911 O O . ALA A 1 251 ? 12.631 -2.294 10.882 1.00 83.50 251 ALA A O 1
ATOM 1912 N N . GLN A 1 252 ? 14.698 -1.467 11.232 1.00 83.31 252 GLN A N 1
ATOM 1913 C CA . GLN A 1 252 ? 14.691 -0.526 10.119 1.00 83.31 252 GLN A CA 1
ATOM 1914 C C . GLN A 1 252 ? 15.915 -0.758 9.241 1.00 83.31 252 GLN A C 1
ATOM 1916 O O . GLN A 1 252 ? 17.044 -0.784 9.724 1.00 83.31 252 GLN A O 1
ATOM 1921 N N . TRP A 1 253 ? 15.671 -0.844 7.940 1.00 81.62 253 TRP A N 1
ATOM 1922 C CA . TRP A 1 253 ? 16.686 -0.799 6.901 1.00 81.62 253 TRP A CA 1
ATOM 1923 C C . TRP A 1 253 ? 16.439 0.450 6.065 1.00 81.62 253 TRP A C 1
ATOM 1925 O O . TRP A 1 253 ? 15.405 0.575 5.399 1.00 81.62 253 TRP A O 1
ATOM 1935 N N . ASP A 1 254 ? 17.374 1.390 6.153 1.00 78.06 254 ASP A N 1
ATOM 1936 C CA . ASP A 1 254 ? 17.409 2.559 5.286 1.00 78.06 254 ASP A CA 1
ATOM 1937 C C . ASP A 1 254 ? 18.263 2.226 4.064 1.00 78.06 254 ASP A C 1
ATOM 1939 O O . ASP A 1 254 ? 19.434 1.865 4.184 1.00 78.06 254 ASP A O 1
ATOM 1943 N N . TYR A 1 255 ? 17.661 2.316 2.883 1.00 72.50 255 TYR A N 1
ATOM 1944 C CA . TYR A 1 255 ? 18.353 2.042 1.627 1.00 72.50 255 TYR A CA 1
ATOM 1945 C C . TYR A 1 255 ? 19.068 3.282 1.071 1.00 72.50 255 TYR A C 1
ATOM 1947 O O . TYR A 1 255 ? 19.679 3.204 0.001 1.00 72.50 255 TYR A O 1
ATOM 1955 N N . GLY A 1 256 ? 18.968 4.431 1.752 1.00 80.19 256 GLY A N 1
ATOM 1956 C CA . GLY A 1 256 ? 19.463 5.714 1.259 1.00 80.19 256 GLY A CA 1
ATOM 1957 C C . GLY A 1 256 ? 18.760 6.115 -0.036 1.00 80.19 256 GLY A C 1
ATOM 1958 O O . GLY A 1 256 ? 19.402 6.584 -0.977 1.00 80.19 256 GLY A O 1
ATOM 1959 N N . ARG A 1 257 ? 17.452 5.839 -0.132 1.00 84.81 257 ARG A N 1
ATOM 1960 C CA . ARG A 1 257 ? 16.642 6.064 -1.338 1.00 84.81 257 ARG A CA 1
ATOM 1961 C C . ARG A 1 257 ? 15.435 6.941 -1.052 1.00 84.81 257 ARG A C 1
ATOM 1963 O O . ARG A 1 257 ? 14.841 6.904 0.025 1.00 84.81 257 ARG A O 1
ATOM 1970 N N . GLN A 1 258 ? 15.031 7.677 -2.076 1.00 90.81 258 GLN A N 1
ATOM 1971 C CA . GLN A 1 258 ? 13.767 8.394 -2.132 1.00 90.81 258 GLN A CA 1
ATOM 1972 C C . GLN A 1 258 ? 13.022 8.000 -3.405 1.00 90.81 258 GLN A C 1
ATOM 1974 O O . GLN A 1 258 ? 13.637 7.741 -4.441 1.00 90.81 258 GLN A O 1
ATOM 1979 N N . ALA A 1 259 ? 11.696 7.951 -3.330 1.00 90.31 259 ALA A N 1
ATOM 1980 C CA . ALA A 1 259 ? 10.866 7.867 -4.519 1.00 90.31 259 ALA A CA 1
ATOM 1981 C C . ALA A 1 259 ? 10.571 9.273 -5.034 1.00 90.31 259 ALA A C 1
ATOM 1983 O O . ALA A 1 259 ? 10.227 10.158 -4.253 1.00 90.31 259 ALA A O 1
ATOM 1984 N N . LEU A 1 260 ? 10.667 9.446 -6.347 1.00 94.38 260 LEU A N 1
ATOM 1985 C CA . LEU A 1 260 ? 10.120 10.561 -7.106 1.00 94.38 260 LEU A CA 1
ATOM 1986 C C . LEU A 1 260 ? 8.910 10.037 -7.889 1.00 94.38 260 LEU A C 1
ATOM 1988 O O . LEU A 1 260 ? 9.046 9.062 -8.629 1.00 94.38 260 LEU A O 1
ATOM 1992 N N . THR A 1 261 ? 7.739 10.651 -7.713 1.00 95.25 261 THR A N 1
ATOM 1993 C CA . THR A 1 261 ? 6.506 10.257 -8.413 1.00 95.25 261 THR A CA 1
ATOM 1994 C C . THR A 1 261 ? 5.792 11.443 -9.046 1.00 95.25 261 THR A C 1
ATOM 1996 O O . THR A 1 261 ? 5.727 12.527 -8.461 1.00 95.25 261 THR A O 1
ATOM 1999 N N . PHE A 1 262 ? 5.279 11.238 -10.255 1.00 96.19 262 PHE A N 1
ATOM 2000 C CA . PHE A 1 262 ? 4.495 12.208 -11.019 1.00 96.19 262 PHE A CA 1
ATOM 2001 C C . PHE A 1 262 ? 3.739 11.514 -12.157 1.00 96.19 262 PHE A C 1
ATOM 2003 O O . PHE A 1 262 ? 4.090 10.412 -12.583 1.00 96.19 262 PHE A O 1
ATOM 2010 N N . THR A 1 263 ? 2.712 12.181 -12.668 1.00 96.25 263 THR A N 1
ATOM 2011 C CA . THR A 1 263 ? 1.907 11.729 -13.798 1.00 96.25 263 THR A CA 1
ATOM 2012 C C . THR A 1 263 ? 2.450 12.330 -15.088 1.00 96.25 263 THR A C 1
ATOM 2014 O O . THR A 1 263 ? 2.727 13.531 -15.172 1.00 96.25 263 THR A O 1
ATOM 2017 N N . VAL A 1 264 ? 2.591 11.484 -16.103 1.00 96.25 264 VAL A N 1
ATOM 2018 C CA . VAL A 1 264 ? 3.022 11.860 -17.452 1.00 96.25 264 VAL A CA 1
ATOM 2019 C C . VAL A 1 264 ? 1.904 11.613 -18.452 1.00 96.25 264 VAL A C 1
ATOM 2021 O O . VAL A 1 264 ? 1.159 10.639 -18.332 1.00 96.25 264 VAL A O 1
ATOM 2024 N N . GLU A 1 265 ? 1.808 12.484 -19.450 1.00 95.50 265 GLU A N 1
ATOM 2025 C CA . GLU A 1 265 ? 1.041 12.228 -20.665 1.00 95.50 265 GLU A CA 1
ATOM 2026 C C . GLU A 1 265 ? 1.923 11.479 -21.672 1.00 95.50 265 GLU A C 1
ATOM 2028 O O . GLU A 1 265 ? 3.115 11.772 -21.814 1.00 95.50 265 GLU A O 1
ATOM 2033 N N . LEU A 1 266 ? 1.341 10.512 -22.373 1.00 94.50 266 LEU A N 1
ATOM 2034 C CA . LEU A 1 266 ? 2.003 9.739 -23.419 1.00 94.50 266 LEU A CA 1
ATOM 2035 C C . LEU A 1 266 ? 1.971 10.451 -24.778 1.00 94.50 266 LEU A C 1
ATOM 2037 O O . LEU A 1 266 ? 1.115 11.295 -25.045 1.00 94.50 266 LEU A O 1
ATOM 2041 N N . SER A 1 267 ? 2.895 10.089 -25.670 1.00 89.88 267 SER A N 1
ATOM 2042 C CA . SER A 1 267 ? 2.918 10.583 -27.060 1.00 89.88 267 SER A CA 1
ATOM 2043 C C . SER A 1 267 ? 1.600 10.294 -27.788 1.00 89.88 267 SER A C 1
ATOM 2045 O O . SER A 1 267 ? 0.949 9.306 -27.474 1.00 89.88 267 SER A O 1
ATOM 2047 N N . GLN A 1 268 ? 1.168 11.143 -28.732 1.00 75.81 268 GLN A N 1
ATOM 2048 C CA . GLN A 1 268 ? -0.163 11.048 -29.377 1.00 75.81 268 GLN A CA 1
ATOM 2049 C C . GLN A 1 268 ? -0.460 9.680 -30.013 1.00 75.81 268 GLN A C 1
ATOM 2051 O O . GLN A 1 268 ? -1.581 9.186 -29.895 1.00 75.81 268 GLN A O 1
ATOM 2056 N N . ASP A 1 269 ? 0.561 9.049 -30.590 1.00 79.56 269 ASP A N 1
ATOM 2057 C CA . ASP A 1 269 ? 0.456 7.734 -31.233 1.00 79.56 269 ASP A CA 1
ATOM 2058 C C . ASP A 1 269 ? 0.471 6.560 -30.241 1.00 79.56 269 ASP A C 1
ATOM 2060 O O . ASP A 1 269 ? 0.172 5.426 -30.611 1.00 79.56 269 ASP A O 1
ATOM 2064 N N . ASP A 1 270 ? 0.790 6.826 -28.973 1.00 78.75 270 ASP A N 1
ATOM 2065 C CA . ASP A 1 270 ? 0.907 5.823 -27.924 1.00 78.75 270 ASP A CA 1
ATOM 2066 C C . ASP A 1 270 ? -0.294 5.838 -26.965 1.00 78.75 270 ASP A C 1
ATOM 2068 O O . ASP A 1 270 ? -0.926 6.860 -26.667 1.00 78.75 270 ASP A O 1
ATOM 2072 N N . ARG A 1 271 ? -0.587 4.651 -26.432 1.00 80.06 271 ARG A N 1
ATOM 2073 C CA . ARG A 1 271 ? -1.501 4.426 -25.307 1.00 80.06 271 ARG A CA 1
ATOM 2074 C C . ARG A 1 271 ? -0.828 3.472 -24.340 1.00 80.06 271 ARG A C 1
ATOM 2076 O O . ARG A 1 271 ? -0.135 2.557 -24.784 1.00 80.06 271 ARG A O 1
ATOM 2083 N N . ILE A 1 272 ? -1.032 3.654 -23.035 1.00 79.75 272 ILE A N 1
ATOM 2084 C CA . ILE A 1 272 ? -0.482 2.697 -22.077 1.00 79.75 272 ILE A CA 1
ATOM 2085 C C . ILE A 1 272 ? -1.214 1.363 -22.254 1.00 79.75 272 ILE A C 1
ATOM 2087 O O . ILE A 1 272 ? -2.444 1.326 -22.149 1.00 79.75 272 ILE A O 1
ATOM 2091 N N . PRO A 1 273 ? -0.508 0.261 -22.565 1.00 82.12 273 PRO A N 1
ATOM 2092 C CA . PRO A 1 273 ? -1.134 -1.049 -22.525 1.00 82.12 273 PRO A CA 1
ATOM 2093 C C . PRO A 1 273 ? -1.478 -1.400 -21.074 1.00 82.12 273 PRO A C 1
ATOM 2095 O O . PRO A 1 273 ? -1.015 -0.756 -20.131 1.00 82.12 273 PRO A O 1
ATOM 2098 N N . ARG A 1 274 ? -2.239 -2.480 -20.875 1.00 88.19 274 ARG A N 1
ATOM 2099 C CA . ARG A 1 274 ? -2.538 -3.060 -19.551 1.00 88.19 274 ARG A CA 1
ATOM 2100 C C . ARG A 1 274 ? -1.303 -3.741 -18.934 1.00 88.19 274 ARG A C 1
ATOM 2102 O O . ARG A 1 274 ? -1.360 -4.858 -18.438 1.00 88.19 274 ARG A O 1
ATOM 2109 N N . THR A 1 275 ? -0.150 -3.077 -18.996 1.00 91.06 275 THR A N 1
ATOM 2110 C CA . THR A 1 275 ? 1.157 -3.565 -18.557 1.00 91.06 275 THR A CA 1
ATOM 2111 C C . THR A 1 275 ? 1.796 -2.575 -17.591 1.00 91.06 275 THR A C 1
ATOM 2113 O O . THR A 1 275 ? 1.993 -1.411 -17.930 1.00 91.06 275 THR A O 1
ATOM 2116 N N . ALA A 1 276 ? 2.176 -3.051 -16.407 1.00 92.62 276 ALA A N 1
ATOM 2117 C CA . ALA A 1 276 ? 3.076 -2.327 -15.516 1.00 92.62 276 ALA A CA 1
ATOM 2118 C C . ALA A 1 276 ? 4.534 -2.572 -15.936 1.00 92.62 276 ALA A C 1
ATOM 2120 O O . ALA A 1 276 ? 4.967 -3.720 -16.064 1.00 92.62 276 ALA A O 1
ATOM 2121 N N . TYR A 1 277 ? 5.305 -1.508 -16.146 1.00 93.00 277 TYR A N 1
ATOM 2122 C CA . TYR A 1 277 ? 6.711 -1.606 -16.539 1.00 93.00 277 TYR A CA 1
ATOM 2123 C C . TYR A 1 277 ? 7.617 -1.271 -15.364 1.00 93.00 277 TYR A C 1
ATOM 2125 O O . TYR A 1 277 ? 7.355 -0.311 -14.644 1.00 93.00 277 TYR A O 1
ATOM 2133 N N . GLN A 1 278 ? 8.710 -2.014 -15.204 1.00 91.62 278 GLN A N 1
ATOM 2134 C CA . GLN A 1 278 ? 9.737 -1.728 -14.211 1.00 91.62 278 GLN A CA 1
ATOM 2135 C C . GLN A 1 278 ? 11.132 -2.009 -14.766 1.00 91.62 278 GLN A C 1
ATOM 2137 O O . GLN A 1 278 ? 11.485 -3.146 -15.072 1.00 91.62 278 GLN A O 1
ATOM 2142 N N . ARG A 1 279 ? 11.959 -0.970 -14.846 1.00 90.12 279 ARG A N 1
ATOM 2143 C CA . ARG A 1 279 ? 13.361 -1.088 -15.238 1.00 90.12 279 ARG A CA 1
ATOM 2144 C C . ARG A 1 279 ? 14.273 -0.905 -14.039 1.00 90.12 279 ARG A C 1
ATOM 2146 O O . ARG A 1 279 ? 14.165 0.083 -13.323 1.00 90.12 279 ARG A O 1
ATOM 2153 N N . PHE A 1 280 ? 15.228 -1.806 -13.872 1.00 87.00 280 PHE A N 1
ATOM 2154 C CA . PHE A 1 280 ? 16.340 -1.632 -12.945 1.00 87.00 280 PHE A CA 1
ATOM 2155 C C . PHE A 1 280 ? 17.487 -0.877 -13.617 1.00 87.00 280 PHE A C 1
ATOM 2157 O O . PHE A 1 280 ? 18.063 -1.345 -14.604 1.00 87.00 280 PHE A O 1
ATOM 2164 N N . ILE A 1 281 ? 17.794 0.309 -13.089 1.00 84.75 281 ILE A N 1
ATOM 2165 C CA . ILE A 1 281 ? 18.836 1.195 -13.611 1.00 84.75 281 ILE A CA 1
ATOM 2166 C C . ILE A 1 281 ? 20.075 1.121 -12.714 1.00 84.75 281 ILE A C 1
ATOM 2168 O O . ILE A 1 281 ? 19.977 1.169 -11.483 1.00 84.75 281 ILE A O 1
ATOM 2172 N N . HIS A 1 282 ? 21.249 1.065 -13.346 1.00 77.62 282 HIS A N 1
ATOM 2173 C CA . HIS A 1 282 ? 22.557 1.045 -12.685 1.00 77.62 282 HIS A CA 1
ATOM 2174 C C . HIS A 1 282 ? 23.387 2.267 -13.066 1.00 77.62 282 HIS A C 1
ATOM 2176 O O . HIS A 1 282 ? 23.158 2.879 -14.105 1.00 77.62 282 HIS A O 1
ATOM 2182 N N . GLY A 1 283 ? 24.412 2.559 -12.264 1.00 69.56 283 GLY A N 1
ATOM 2183 C CA . GLY A 1 283 ? 25.273 3.729 -12.443 1.00 69.56 283 GLY A CA 1
ATOM 2184 C C . GLY A 1 283 ? 24.769 4.946 -11.668 1.00 69.56 283 GLY A C 1
ATOM 2185 O O . GLY A 1 283 ? 23.564 5.168 -11.531 1.00 69.56 283 GLY A O 1
ATOM 2186 N N . GLN A 1 284 ? 25.708 5.714 -11.115 1.00 61.28 284 GLN A N 1
ATOM 2187 C CA . GLN A 1 284 ? 25.384 6.883 -10.295 1.00 61.28 284 GLN A CA 1
ATOM 2188 C C . GLN A 1 284 ? 24.818 8.035 -11.134 1.00 61.28 284 GLN A C 1
ATOM 2190 O O . GLN A 1 284 ? 23.829 8.646 -10.741 1.00 61.28 284 GLN A O 1
ATOM 2195 N N . GLU A 1 285 ? 25.359 8.258 -12.332 1.00 58.88 285 GLU A N 1
ATOM 2196 C CA . GLU A 1 285 ? 24.929 9.344 -13.225 1.00 58.88 285 GLU A CA 1
ATOM 2197 C C . GLU A 1 285 ? 23.522 9.136 -13.803 1.00 58.88 285 GLU A C 1
ATOM 2199 O O . GLU A 1 285 ? 22.796 10.097 -14.043 1.00 58.88 285 GLU A O 1
ATOM 2204 N N . ALA A 1 286 ? 23.106 7.876 -13.959 1.00 61.62 286 ALA A N 1
ATOM 2205 C CA . ALA A 1 286 ? 21.784 7.499 -14.452 1.00 61.62 286 ALA A CA 1
ATOM 2206 C C . ALA A 1 286 ? 20.724 7.390 -13.340 1.00 61.62 286 ALA A C 1
ATOM 2208 O O . ALA A 1 286 ? 19.606 6.968 -13.613 1.00 61.62 286 ALA A O 1
ATOM 2209 N N . GLY A 1 287 ? 21.064 7.714 -12.084 1.00 64.12 287 GLY A N 1
ATOM 2210 C CA . GLY A 1 287 ? 20.104 7.774 -10.980 1.00 64.12 287 GLY A CA 1
ATOM 2211 C C . GLY A 1 287 ? 19.666 6.417 -10.420 1.00 64.12 287 GLY A C 1
ATOM 2212 O O . GLY A 1 287 ? 18.508 6.281 -10.048 1.00 64.12 287 GLY A O 1
ATOM 2213 N N . ARG A 1 288 ? 20.568 5.425 -10.352 1.00 79.69 288 ARG A N 1
ATOM 2214 C CA . ARG A 1 288 ? 20.436 4.094 -9.702 1.00 79.69 288 ARG A CA 1
ATOM 2215 C C . ARG A 1 288 ? 19.101 3.783 -8.993 1.00 79.69 288 ARG A C 1
ATOM 2217 O O . ARG A 1 288 ? 18.763 4.414 -7.991 1.00 79.69 288 ARG A O 1
ATOM 2224 N N . GLY A 1 289 ? 18.482 2.670 -9.386 1.00 82.00 289 GLY A N 1
ATOM 2225 C CA . GLY A 1 289 ? 17.321 2.069 -8.722 1.00 82.00 289 GLY A CA 1
ATOM 2226 C C . GLY A 1 289 ? 16.195 1.721 -9.701 1.00 82.00 289 GLY A C 1
ATOM 2227 O O . GLY A 1 289 ? 16.360 1.889 -10.914 1.00 82.00 289 GLY A O 1
ATOM 2228 N N . PRO A 1 290 ? 15.078 1.160 -9.213 1.00 88.06 290 PRO A N 1
ATOM 2229 C CA . PRO A 1 290 ? 13.952 0.815 -10.065 1.00 88.06 290 PRO A CA 1
ATOM 2230 C C . PRO A 1 290 ? 13.189 2.066 -10.520 1.00 88.06 290 PRO A C 1
ATOM 2232 O O . PRO A 1 290 ? 12.798 2.909 -9.708 1.00 88.06 290 PRO A O 1
ATOM 2235 N N . LEU A 1 291 ? 12.951 2.145 -11.825 1.00 92.56 291 LEU A N 1
ATOM 2236 C CA . LEU A 1 291 ? 12.058 3.089 -12.483 1.00 92.56 291 LEU A CA 1
ATOM 2237 C C . LEU A 1 291 ? 10.825 2.329 -12.967 1.00 92.56 291 LEU A C 1
ATOM 2239 O O . LEU A 1 291 ? 10.941 1.454 -13.827 1.00 92.56 291 LEU A O 1
ATOM 2243 N N . ALA A 1 292 ? 9.660 2.661 -12.421 1.00 93.12 292 ALA A N 1
ATOM 2244 C CA . ALA A 1 292 ? 8.390 2.080 -12.819 1.00 93.12 292 ALA A CA 1
ATOM 2245 C C . ALA A 1 292 ? 7.542 3.067 -13.630 1.00 93.12 292 ALA A C 1
ATOM 2247 O O . ALA A 1 292 ? 7.540 4.269 -13.356 1.00 93.12 292 ALA A O 1
ATOM 2248 N N . LEU A 1 293 ? 6.803 2.530 -14.600 1.00 95.06 293 LEU A N 1
ATOM 2249 C CA . LEU A 1 293 ? 5.762 3.222 -15.353 1.00 95.06 293 LEU A CA 1
ATOM 2250 C C . LEU A 1 293 ? 4.462 2.433 -15.174 1.00 95.06 293 LEU A C 1
ATOM 2252 O O . LEU A 1 293 ? 4.342 1.297 -15.643 1.00 95.06 293 LEU A O 1
ATOM 2256 N N . LEU A 1 294 ? 3.524 3.021 -14.438 1.00 94.19 294 LEU A N 1
ATOM 2257 C CA . LEU A 1 294 ? 2.307 2.368 -13.980 1.00 94.19 294 LEU A CA 1
ATOM 2258 C C . LEU A 1 294 ? 1.091 2.833 -14.799 1.00 94.19 294 LEU A C 1
ATOM 2260 O O . LEU A 1 294 ? 0.937 4.041 -15.015 1.00 94.19 294 LEU A O 1
ATOM 2264 N N . PRO A 1 295 ? 0.223 1.905 -15.243 1.00 92.62 295 PRO A N 1
ATOM 2265 C CA . PRO A 1 295 ? -1.004 2.246 -15.952 1.00 92.62 295 PRO A CA 1
ATOM 2266 C C . PRO A 1 295 ? -1.971 3.002 -15.048 1.00 92.62 295 PRO A C 1
ATOM 2268 O O . PRO A 1 295 ? -1.950 2.862 -13.829 1.00 92.62 295 PRO A O 1
ATOM 2271 N N . THR A 1 296 ? -2.838 3.802 -15.655 1.00 90.88 296 THR A N 1
ATOM 2272 C CA . THR A 1 296 ? -3.894 4.532 -14.948 1.00 90.88 296 THR A CA 1
ATOM 2273 C C . THR A 1 296 ? -5.244 4.202 -15.569 1.00 90.88 296 THR A C 1
ATOM 2275 O O . THR A 1 296 ? -5.324 3.484 -16.565 1.00 90.88 296 THR A O 1
ATOM 2278 N N . HIS A 1 297 ? -6.324 4.737 -15.003 1.00 86.94 297 HIS A N 1
ATOM 2279 C CA . HIS A 1 297 ? -7.644 4.642 -15.626 1.00 86.94 297 HIS A CA 1
ATOM 2280 C C . HIS A 1 297 ? -7.720 5.392 -16.974 1.00 86.94 297 HIS A C 1
ATOM 2282 O O . HIS A 1 297 ? -8.680 5.225 -17.723 1.00 86.94 297 HIS A O 1
ATOM 2288 N N . SER A 1 298 ? -6.755 6.275 -17.263 1.00 88.38 298 SER A N 1
ATOM 2289 C CA . SER A 1 298 ? -6.685 7.048 -18.498 1.00 88.38 298 SER A CA 1
ATOM 2290 C C . SER A 1 298 ? -5.632 6.436 -19.429 1.00 88.38 298 SER A C 1
ATOM 2292 O O . SER A 1 298 ? -4.455 6.388 -19.073 1.00 88.38 298 SER A O 1
ATOM 2294 N N . PRO A 1 299 ? -5.991 6.021 -20.658 1.00 87.25 299 PRO A N 1
ATOM 2295 C CA . PRO A 1 299 ? -5.049 5.364 -21.570 1.00 87.25 299 PRO A CA 1
ATOM 2296 C C . PRO A 1 299 ? -3.935 6.298 -22.071 1.00 87.25 299 PRO A C 1
ATOM 2298 O O . PRO A 1 299 ? -2.958 5.836 -22.658 1.00 87.25 299 PRO A O 1
ATOM 2301 N N . ARG A 1 300 ? -4.090 7.611 -21.865 1.00 92.19 300 ARG A N 1
ATOM 2302 C CA . ARG A 1 300 ? -3.139 8.661 -22.251 1.00 92.19 300 ARG A CA 1
ATOM 2303 C C . ARG A 1 300 ? -2.161 9.017 -21.134 1.00 92.19 300 ARG A C 1
ATOM 2305 O O . ARG A 1 300 ? -1.222 9.760 -21.395 1.00 92.19 300 ARG A O 1
ATOM 2312 N N . HIS A 1 301 ? -2.374 8.507 -19.922 1.00 93.88 301 HIS A N 1
ATOM 2313 C CA . HIS A 1 301 ? -1.586 8.869 -18.753 1.00 93.88 301 HIS A CA 1
ATOM 2314 C C . HIS A 1 301 ? -0.963 7.652 -18.083 1.00 93.88 301 HIS A C 1
ATOM 2316 O O . HIS A 1 301 ? -1.569 6.582 -17.980 1.00 93.88 301 HIS A O 1
ATOM 2322 N N . ALA A 1 302 ? 0.238 7.858 -17.562 1.00 95.12 302 ALA A N 1
ATOM 2323 C CA . ALA A 1 302 ? 0.956 6.888 -16.757 1.00 95.12 302 ALA A CA 1
ATOM 2324 C C . ALA A 1 302 ? 1.515 7.563 -15.502 1.00 95.12 302 ALA A C 1
ATOM 2326 O O . ALA A 1 302 ? 1.810 8.759 -15.513 1.00 95.12 302 ALA A O 1
ATOM 2327 N N . ILE A 1 303 ? 1.689 6.796 -14.429 1.00 95.25 303 ILE A N 1
ATOM 2328 C CA . ILE A 1 303 ? 2.360 7.272 -13.217 1.00 95.25 303 ILE A CA 1
ATOM 2329 C C . ILE A 1 303 ? 3.792 6.755 -13.229 1.00 95.25 303 ILE A C 1
ATOM 2331 O O . ILE A 1 303 ? 4.034 5.549 -13.294 1.00 95.25 303 ILE A O 1
ATOM 2335 N N . VAL A 1 304 ? 4.746 7.677 -13.166 1.00 95.88 304 VAL A N 1
ATOM 2336 C CA . VAL A 1 304 ? 6.161 7.361 -12.991 1.00 95.88 304 VAL A CA 1
ATOM 2337 C C . VAL A 1 304 ? 6.432 7.203 -11.505 1.00 95.88 304 VAL A C 1
ATOM 2339 O O . VAL A 1 304 ? 6.106 8.096 -10.734 1.00 95.88 304 VAL A O 1
ATOM 2342 N N . VAL A 1 305 ? 7.076 6.106 -11.105 1.00 93.94 305 VAL A N 1
ATOM 2343 C CA . VAL A 1 305 ? 7.613 5.931 -9.748 1.00 93.94 305 VAL A CA 1
ATOM 2344 C C . VAL A 1 305 ? 9.083 5.567 -9.861 1.00 93.94 305 VAL A C 1
ATOM 2346 O O . VAL A 1 305 ? 9.434 4.445 -10.225 1.00 93.94 305 VAL A O 1
ATOM 2349 N N . TRP A 1 306 ? 9.959 6.516 -9.548 1.00 93.38 306 TRP A N 1
ATOM 2350 C CA . TRP A 1 306 ? 11.399 6.321 -9.636 1.00 93.38 306 TRP A CA 1
ATOM 2351 C C . TRP A 1 306 ? 12.034 6.304 -8.254 1.00 93.38 306 TRP A C 1
ATOM 2353 O O . TRP A 1 306 ? 12.089 7.323 -7.571 1.00 93.38 306 TRP A O 1
ATOM 2363 N N . SER A 1 307 ? 12.520 5.137 -7.837 1.00 90.75 307 SER A N 1
ATOM 2364 C CA . SER A 1 307 ? 13.298 5.006 -6.605 1.00 90.75 307 SER A CA 1
ATOM 2365 C C . SER A 1 307 ? 14.763 5.290 -6.916 1.00 90.75 307 SER A C 1
ATOM 2367 O O . SER A 1 307 ? 15.414 4.500 -7.596 1.00 90.75 307 SER A O 1
ATOM 2369 N N . THR A 1 308 ? 15.279 6.415 -6.430 1.00 90.62 308 THR A N 1
ATOM 2370 C CA . THR A 1 308 ? 16.633 6.899 -6.726 1.00 90.62 308 THR A CA 1
ATOM 2371 C C . THR A 1 308 ? 17.289 7.516 -5.485 1.00 90.62 308 THR A C 1
ATOM 2373 O O . THR A 1 308 ? 16.774 7.380 -4.374 1.00 90.62 308 THR A O 1
ATOM 2376 N N . THR A 1 309 ? 18.475 8.108 -5.623 1.00 90.38 309 THR A N 1
ATOM 2377 C CA . THR A 1 309 ? 19.172 8.758 -4.507 1.00 90.38 309 THR A CA 1
ATOM 2378 C C . THR A 1 309 ? 18.531 10.111 -4.165 1.00 90.38 309 THR A C 1
ATOM 2380 O O . THR A 1 309 ? 17.938 10.746 -5.045 1.00 90.38 309 THR A O 1
ATOM 2383 N N . PRO A 1 310 ? 18.650 10.593 -2.914 1.00 91.50 310 PRO A N 1
ATOM 2384 C CA . PRO A 1 310 ? 18.146 11.910 -2.522 1.00 91.50 310 PRO A CA 1
ATOM 2385 C C . PRO A 1 310 ? 18.677 13.053 -3.397 1.00 91.50 310 PRO A C 1
ATOM 2387 O O . PRO A 1 310 ? 17.935 13.981 -3.710 1.00 91.50 310 PRO A O 1
ATOM 2390 N N . GLU A 1 311 ? 19.930 12.977 -3.851 1.00 91.19 311 GLU A N 1
ATOM 2391 C CA . GLU A 1 311 ? 20.550 13.992 -4.712 1.00 91.19 311 GLU A CA 1
ATOM 2392 C C . GLU A 1 311 ? 19.867 14.046 -6.082 1.00 91.19 311 GLU A C 1
ATOM 2394 O O . GLU A 1 311 ? 19.595 15.127 -6.606 1.00 91.19 311 GLU A O 1
ATOM 2399 N N . MET A 1 312 ? 19.542 12.880 -6.647 1.00 90.50 312 MET A N 1
ATOM 2400 C CA . MET A 1 312 ? 18.865 12.776 -7.937 1.00 90.50 312 MET A CA 1
ATOM 2401 C C . MET A 1 312 ? 17.400 13.216 -7.841 1.00 90.50 312 MET A C 1
ATOM 2403 O O . MET A 1 312 ? 16.911 13.927 -8.720 1.00 90.50 312 MET A O 1
ATOM 2407 N N . VAL A 1 313 ? 16.711 12.855 -6.750 1.00 93.50 313 VAL A N 1
ATOM 2408 C CA . VAL A 1 313 ? 15.366 13.373 -6.463 1.00 93.50 313 VAL A CA 1
ATOM 2409 C C . VAL A 1 313 ? 15.400 14.890 -6.357 1.00 93.50 313 VAL A C 1
ATOM 2411 O O . VAL A 1 313 ? 14.586 15.547 -6.999 1.00 93.50 313 VAL A O 1
ATOM 2414 N N . LYS A 1 314 ? 16.350 15.454 -5.602 1.00 93.88 314 LYS A N 1
ATOM 2415 C CA . LYS A 1 314 ? 16.506 16.903 -5.460 1.00 93.88 314 LYS A CA 1
ATOM 2416 C C . LYS A 1 314 ? 16.707 17.573 -6.821 1.00 93.88 314 LYS A C 1
ATOM 2418 O O . LYS A 1 314 ? 15.916 18.439 -7.182 1.00 93.88 314 LYS A O 1
ATOM 2423 N N . LYS A 1 315 ? 17.677 17.093 -7.611 1.00 93.25 315 LYS A N 1
ATOM 2424 C CA . LYS A 1 315 ? 17.966 17.586 -8.969 1.00 93.25 315 LYS A CA 1
ATOM 2425 C C . LYS A 1 315 ? 16.707 17.661 -9.835 1.00 93.25 315 LYS A C 1
ATOM 2427 O O . LYS A 1 315 ? 16.418 18.701 -10.418 1.00 93.25 315 LYS A O 1
ATOM 2432 N N . TRP A 1 316 ? 15.961 16.562 -9.941 1.00 93.69 316 TRP A N 1
ATOM 2433 C CA . TRP A 1 316 ? 14.821 16.479 -10.859 1.00 93.69 316 TRP A CA 1
ATOM 2434 C C . TRP A 1 316 ? 13.537 17.104 -10.316 1.00 93.69 316 TRP A C 1
ATOM 2436 O O . TRP A 1 316 ? 12.680 17.534 -11.092 1.00 93.69 316 TRP A O 1
ATOM 2446 N N . LYS A 1 317 ? 13.383 17.180 -8.994 1.00 93.12 317 LYS A N 1
ATOM 2447 C CA . LYS A 1 317 ? 12.245 17.856 -8.372 1.00 93.12 317 LYS A CA 1
ATOM 2448 C C . LYS A 1 317 ? 12.365 19.373 -8.497 1.00 93.12 317 LYS A C 1
ATOM 2450 O O . LYS A 1 317 ? 11.360 20.010 -8.789 1.00 93.12 317 LYS A O 1
ATOM 2455 N N . GLU A 1 318 ? 13.573 19.911 -8.331 1.00 92.12 318 GLU A N 1
ATOM 2456 C CA . GLU A 1 318 ? 13.863 21.352 -8.378 1.00 92.12 318 GLU A CA 1
ATOM 2457 C C . GLU A 1 318 ? 14.116 21.883 -9.799 1.00 92.12 318 GLU A C 1
ATOM 2459 O O . GLU A 1 318 ? 14.174 23.092 -9.983 1.00 92.12 318 GLU A O 1
ATOM 2464 N N . THR A 1 319 ? 14.261 21.020 -10.814 1.00 91.00 319 THR A N 1
ATOM 2465 C CA . THR A 1 319 ? 14.441 21.500 -12.193 1.00 91.00 319 THR A CA 1
ATOM 2466 C C . THR A 1 319 ? 13.162 22.121 -12.761 1.00 91.00 319 THR A C 1
ATOM 2468 O O . THR A 1 319 ? 12.079 21.530 -12.650 1.00 91.00 319 THR A O 1
ATOM 2471 N N . ASP A 1 320 ? 13.322 23.258 -13.439 1.00 88.56 320 ASP A N 1
ATOM 2472 C CA . ASP A 1 320 ? 12.287 23.886 -14.270 1.00 88.56 320 ASP A CA 1
ATOM 2473 C C . ASP A 1 320 ? 12.218 23.265 -15.677 1.00 88.56 320 ASP A C 1
ATOM 2475 O O . ASP A 1 320 ? 11.187 23.336 -16.349 1.00 88.56 320 ASP A O 1
ATOM 2479 N N . ASP A 1 321 ? 13.290 22.596 -16.119 1.00 91.88 321 ASP A N 1
ATOM 2480 C CA . ASP A 1 321 ? 13.354 21.933 -17.421 1.00 91.88 321 ASP A CA 1
ATOM 2481 C C . ASP A 1 321 ? 12.752 20.520 -17.355 1.00 91.88 321 ASP A C 1
ATOM 2483 O O . ASP A 1 321 ? 13.437 19.494 -17.281 1.00 91.88 321 ASP A O 1
ATOM 2487 N N . ASN A 1 322 ? 11.420 20.461 -17.367 1.00 94.12 322 ASN A N 1
ATOM 2488 C CA . ASN A 1 322 ? 10.694 19.192 -17.408 1.00 94.12 322 ASN A CA 1
ATOM 2489 C C . ASN A 1 322 ? 10.950 18.399 -18.703 1.00 94.12 322 ASN A C 1
ATOM 2491 O O . ASN A 1 322 ? 10.796 17.178 -18.683 1.00 94.12 322 ASN A O 1
ATOM 2495 N N . ASN A 1 323 ? 11.361 19.048 -19.798 1.00 95.00 323 ASN A N 1
ATOM 2496 C CA . ASN A 1 323 ? 11.656 18.358 -21.055 1.00 95.00 323 ASN A CA 1
ATOM 2497 C C . ASN A 1 323 ? 12.939 17.532 -20.925 1.00 95.00 323 ASN A C 1
ATOM 2499 O O . ASN A 1 323 ? 12.933 16.356 -21.276 1.00 95.00 323 ASN A O 1
ATOM 2503 N N . ALA A 1 324 ? 13.986 18.079 -20.300 1.00 94.50 324 ALA A N 1
ATOM 2504 C CA . ALA A 1 324 ? 15.207 17.324 -20.014 1.00 94.50 324 ALA A CA 1
ATOM 2505 C C . ALA A 1 324 ? 14.949 16.081 -19.143 1.00 94.50 324 ALA A C 1
ATOM 2507 O O . ALA A 1 324 ? 15.557 15.028 -19.355 1.00 94.50 324 ALA A O 1
ATOM 2508 N N . LEU A 1 325 ? 14.031 16.173 -18.172 1.00 94.94 325 LEU A N 1
ATOM 2509 C CA . LEU A 1 325 ? 13.618 15.016 -17.371 1.00 94.94 325 LEU A CA 1
ATOM 2510 C C . LEU A 1 325 ? 12.875 13.979 -18.223 1.00 94.94 325 LEU A C 1
ATOM 2512 O O . LEU A 1 325 ? 13.157 12.786 -18.110 1.00 94.94 325 LEU A O 1
ATOM 2516 N N . ILE A 1 326 ? 11.951 14.412 -19.082 1.00 96.06 326 ILE A N 1
ATOM 2517 C CA . ILE A 1 326 ? 11.241 13.518 -20.005 1.00 96.06 326 ILE A CA 1
ATOM 2518 C C . ILE A 1 326 ? 12.218 12.815 -20.949 1.00 96.06 326 ILE A C 1
ATOM 2520 O O . ILE A 1 326 ? 12.156 11.592 -21.051 1.00 96.06 326 ILE A O 1
ATOM 2524 N N . ASP A 1 327 ? 13.159 13.533 -21.559 1.00 95.00 327 ASP A N 1
ATOM 2525 C CA . ASP A 1 327 ? 14.167 12.955 -22.453 1.00 95.00 327 ASP A CA 1
ATOM 2526 C C . ASP A 1 327 ? 15.054 11.940 -21.725 1.00 95.00 327 ASP A C 1
ATOM 2528 O O . ASP A 1 327 ? 15.327 10.848 -22.238 1.00 95.00 327 ASP A O 1
ATOM 2532 N N . HIS A 1 328 ? 15.458 12.258 -20.492 1.00 93.69 328 HIS A N 1
ATOM 2533 C CA . HIS A 1 328 ? 16.225 11.347 -19.651 1.00 93.69 328 HIS A CA 1
ATOM 2534 C C . HIS A 1 328 ? 15.442 10.064 -19.341 1.00 93.69 328 HIS A C 1
ATOM 2536 O O . HIS A 1 328 ? 15.949 8.959 -19.550 1.00 93.69 328 HIS A O 1
ATOM 2542 N N . LEU A 1 329 ? 14.188 10.188 -18.893 1.00 93.81 329 LEU A N 1
ATOM 2543 C CA . LEU A 1 329 ? 13.322 9.041 -18.619 1.00 93.81 329 LEU A CA 1
ATOM 2544 C C . LEU A 1 329 ? 13.011 8.235 -19.875 1.00 93.81 329 LEU A C 1
ATOM 2546 O O . LEU A 1 329 ? 12.980 7.008 -19.818 1.00 93.81 329 LEU A O 1
ATOM 2550 N N . GLN A 1 330 ? 12.803 8.898 -21.008 1.00 93.19 330 GLN A N 1
ATOM 2551 C CA . GLN A 1 330 ? 12.541 8.245 -22.279 1.00 93.19 330 GLN A CA 1
ATOM 2552 C C . GLN A 1 330 ? 13.752 7.426 -22.721 1.00 93.19 330 GLN A C 1
ATOM 2554 O O . GLN A 1 330 ? 13.593 6.255 -23.049 1.00 93.19 330 GLN A O 1
ATOM 2559 N N . ASN A 1 331 ? 14.966 7.973 -22.643 1.00 91.88 331 ASN A N 1
ATOM 2560 C CA . ASN A 1 331 ? 16.188 7.211 -22.904 1.00 91.88 331 ASN A CA 1
ATOM 2561 C C . ASN A 1 331 ? 16.272 5.971 -21.991 1.00 91.88 331 ASN A C 1
ATOM 2563 O O . ASN A 1 331 ? 16.496 4.845 -22.452 1.00 91.88 331 ASN A O 1
ATOM 2567 N N . LEU A 1 332 ? 15.985 6.149 -20.698 1.00 91.62 332 LEU A N 1
ATOM 2568 C CA . LEU A 1 332 ? 15.971 5.047 -19.745 1.00 91.62 332 LEU A CA 1
ATOM 2569 C C . LEU A 1 332 ? 14.888 4.001 -20.065 1.00 91.62 332 LEU A C 1
ATOM 2571 O O . LEU A 1 332 ? 15.164 2.812 -19.994 1.00 91.62 332 LEU A O 1
ATOM 2575 N N . LEU A 1 333 ? 13.667 4.372 -20.422 1.00 91.38 333 LEU A N 1
ATOM 2576 C CA . LEU A 1 333 ? 12.600 3.395 -20.664 1.00 91.38 333 LEU A CA 1
ATOM 2577 C C . LEU A 1 333 ? 12.727 2.707 -22.029 1.00 91.38 333 LEU A C 1
ATOM 2579 O O . LEU A 1 333 ? 12.443 1.517 -22.140 1.00 91.38 333 LEU A O 1
ATOM 2583 N N . GLN A 1 334 ? 13.196 3.427 -23.049 1.00 90.19 334 GLN A N 1
ATOM 2584 C CA . GLN A 1 334 ? 13.323 2.919 -24.419 1.00 90.19 334 GLN A CA 1
ATOM 2585 C C . GLN A 1 334 ? 14.569 2.048 -24.626 1.00 90.19 334 GLN A C 1
ATOM 2587 O O . GLN A 1 334 ? 14.649 1.303 -25.601 1.00 90.19 334 GLN A O 1
ATOM 2592 N N . THR A 1 335 ? 15.539 2.092 -23.709 1.00 86.69 335 THR A N 1
ATOM 2593 C CA . THR A 1 335 ? 16.705 1.208 -23.780 1.00 86.69 335 THR A CA 1
ATOM 2594 C C . THR A 1 335 ? 16.336 -0.200 -23.303 1.00 86.69 335 THR A C 1
ATOM 2596 O O . THR A 1 335 ? 16.129 -0.448 -22.106 1.00 86.69 335 THR A O 1
ATOM 2599 N N . GLY A 1 336 ? 16.287 -1.130 -24.256 1.00 82.19 336 GLY A N 1
ATOM 2600 C CA . GLY A 1 336 ? 16.025 -2.543 -24.011 1.00 82.19 336 GLY A CA 1
ATOM 2601 C C . GLY A 1 336 ? 17.142 -3.279 -23.254 1.00 82.19 336 GLY A C 1
ATOM 2602 O O . GLY A 1 336 ? 18.128 -2.672 -22.820 1.00 82.19 336 GLY A O 1
ATOM 2603 N N . PRO A 1 337 ? 16.982 -4.599 -23.067 1.00 79.75 337 PRO A N 1
ATOM 2604 C CA . PRO A 1 337 ? 17.968 -5.453 -22.412 1.00 79.75 337 PRO A CA 1
ATOM 2605 C C . PRO A 1 337 ? 19.299 -5.443 -23.171 1.00 79.75 337 PRO A C 1
ATOM 2607 O O . PRO A 1 337 ? 19.324 -5.510 -24.401 1.00 79.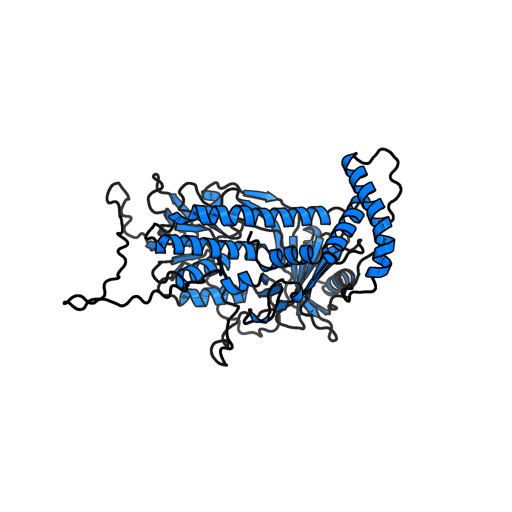75 337 PRO A O 1
ATOM 2610 N N . GLN A 1 338 ? 20.411 -5.374 -22.441 1.00 72.69 338 GLN A N 1
ATOM 2611 C CA . GLN A 1 338 ? 21.758 -5.351 -23.022 1.00 72.69 338 GLN A CA 1
ATOM 2612 C C . GLN A 1 338 ? 22.470 -6.688 -22.828 1.00 72.69 338 GLN A C 1
ATOM 2614 O O . GLN A 1 338 ? 22.164 -7.433 -21.904 1.00 72.69 338 GLN A O 1
ATOM 2619 N N . ARG A 1 339 ? 23.444 -7.003 -23.688 1.00 67.50 339 ARG A N 1
ATOM 2620 C CA . ARG A 1 339 ? 24.264 -8.216 -23.543 1.00 67.50 339 ARG A CA 1
ATOM 2621 C C . ARG A 1 339 ? 25.123 -8.136 -22.278 1.00 67.50 339 ARG A C 1
ATOM 2623 O O . ARG A 1 339 ? 25.601 -7.061 -21.923 1.00 67.50 339 ARG A O 1
ATOM 2630 N N . LEU A 1 340 ? 25.341 -9.282 -21.633 1.00 65.50 340 LEU A N 1
ATOM 2631 C CA . LEU A 1 340 ? 26.279 -9.367 -20.515 1.00 65.50 340 LEU A CA 1
ATOM 2632 C C . LEU A 1 340 ? 27.716 -9.160 -21.005 1.00 65.50 340 LEU A C 1
ATOM 2634 O O . LEU A 1 340 ? 28.049 -9.611 -22.107 1.00 65.50 340 LEU A O 1
ATOM 2638 N N . PRO A 1 341 ? 28.584 -8.542 -20.186 1.00 67.62 341 PRO A N 1
ATOM 2639 C CA . PRO A 1 341 ? 30.014 -8.612 -20.429 1.00 67.62 341 PRO A CA 1
ATOM 2640 C C . PRO A 1 341 ? 30.468 -10.084 -20.394 1.00 67.62 341 PRO A C 1
ATOM 2642 O O . PRO A 1 341 ? 29.910 -10.876 -19.622 1.00 67.62 341 PRO A O 1
ATOM 2645 N N . PRO A 1 342 ? 31.457 -10.474 -21.217 1.00 66.44 342 PRO A N 1
ATOM 2646 C CA . PRO A 1 342 ? 32.006 -11.822 -21.168 1.00 66.44 342 PRO A CA 1
ATOM 2647 C C . PRO A 1 342 ? 32.525 -12.125 -19.759 1.00 66.44 342 PRO A C 1
ATOM 2649 O O . PRO A 1 342 ? 33.031 -11.230 -19.075 1.00 66.44 342 PRO A O 1
ATOM 2652 N N . LEU A 1 343 ? 32.397 -13.382 -19.324 1.00 64.81 343 LEU A N 1
ATOM 2653 C CA . LEU A 1 343 ? 33.121 -13.873 -18.154 1.00 64.81 343 LEU A CA 1
ATOM 2654 C C . LEU A 1 343 ? 34.611 -13.760 -18.496 1.00 64.81 343 LEU A C 1
ATOM 2656 O O . LEU A 1 343 ? 35.154 -14.579 -19.228 1.00 64.81 343 LEU A O 1
ATOM 2660 N N . VAL A 1 344 ? 35.257 -12.679 -18.060 1.00 58.16 344 VAL A N 1
ATOM 2661 C CA . VAL A 1 344 ? 36.716 -12.581 -18.125 1.00 58.16 344 VAL A CA 1
ATOM 2662 C C . VAL A 1 344 ? 37.243 -13.683 -17.218 1.00 58.16 344 VAL A C 1
ATOM 2664 O O . VAL A 1 344 ? 36.797 -13.752 -16.071 1.00 58.16 344 VAL A O 1
ATOM 2667 N N . GLU A 1 345 ? 38.153 -14.527 -17.720 1.00 47.38 345 GLU A N 1
ATOM 2668 C CA . GLU A 1 345 ? 38.868 -15.528 -16.923 1.00 47.38 345 GLU A CA 1
ATOM 2669 C C . GLU A 1 345 ? 39.332 -14.873 -15.620 1.00 47.38 345 GLU A C 1
ATOM 2671 O O . GLU A 1 345 ? 40.261 -14.059 -15.591 1.00 47.38 345 GLU A O 1
ATOM 2676 N N . SER A 1 346 ? 38.635 -15.168 -14.524 1.00 46.31 346 SER A N 1
ATOM 2677 C CA . SER A 1 346 ? 39.075 -14.727 -13.213 1.00 46.31 346 SER A CA 1
ATOM 2678 C C . SER A 1 346 ? 40.458 -15.325 -13.011 1.00 46.31 346 SER A C 1
ATOM 2680 O O . SER A 1 346 ? 40.601 -16.547 -13.094 1.00 46.31 346 SER A O 1
ATOM 2682 N N . LYS A 1 347 ? 41.472 -14.487 -12.757 1.00 41.66 347 LYS A N 1
ATOM 2683 C CA . LYS A 1 347 ? 42.807 -14.975 -12.394 1.00 41.66 347 LYS A CA 1
ATOM 2684 C C . LYS A 1 347 ? 42.645 -16.066 -11.322 1.00 41.66 347 LYS A C 1
ATOM 2686 O O . LYS A 1 347 ? 41.954 -15.813 -10.326 1.00 41.66 347 LYS A O 1
ATOM 2691 N N . PRO A 1 348 ? 43.220 -17.266 -11.512 1.00 39.12 348 PRO A N 1
ATOM 2692 C CA . PRO A 1 348 ? 43.015 -18.377 -10.592 1.00 39.12 348 PRO A CA 1
ATOM 2693 C C . PRO A 1 348 ? 43.459 -17.962 -9.182 1.00 39.12 348 PRO A C 1
ATOM 2695 O O . PRO A 1 348 ? 44.605 -17.563 -8.985 1.00 39.12 348 PRO A O 1
ATOM 2698 N N . GLY A 1 349 ? 42.531 -18.004 -8.216 1.00 51.62 349 GLY A N 1
ATOM 2699 C CA . GLY A 1 349 ? 42.818 -17.758 -6.794 1.00 51.62 349 GLY A CA 1
ATOM 2700 C C . GLY A 1 349 ? 41.968 -16.710 -6.059 1.00 51.62 349 GLY A C 1
ATOM 2701 O O . GLY A 1 349 ? 42.153 -16.562 -4.856 1.00 51.62 349 GLY A O 1
ATOM 2702 N N . GLN A 1 350 ? 41.040 -15.995 -6.713 1.00 47.19 350 GLN A N 1
ATOM 2703 C CA . GLN A 1 350 ? 40.222 -14.948 -6.053 1.00 47.19 350 GLN A CA 1
ATOM 2704 C C . GLN A 1 350 ? 38.727 -15.269 -5.876 1.00 47.19 350 GLN A C 1
ATOM 2706 O O . GLN A 1 350 ? 37.979 -14.434 -5.371 1.00 47.19 350 GLN A O 1
ATOM 2711 N N . VAL A 1 351 ? 38.273 -16.470 -6.241 1.00 48.91 351 VAL A N 1
ATOM 2712 C CA . VAL A 1 351 ? 36.866 -16.870 -6.078 1.00 48.91 351 VAL A CA 1
ATOM 2713 C C . VAL A 1 351 ? 36.737 -17.782 -4.850 1.00 48.91 351 VAL A C 1
ATOM 2715 O O . VAL A 1 351 ? 37.398 -18.820 -4.809 1.00 48.91 351 VAL A O 1
ATOM 2718 N N . PRO A 1 352 ? 35.911 -17.440 -3.841 1.00 50.16 352 PRO A N 1
ATOM 2719 C CA . PRO A 1 352 ? 35.628 -18.329 -2.717 1.00 50.16 352 PRO A CA 1
ATOM 2720 C C . PRO A 1 352 ? 35.148 -19.716 -3.199 1.00 50.16 352 PRO A C 1
ATOM 2722 O O . PRO A 1 352 ? 34.334 -19.767 -4.124 1.00 50.16 352 PRO A O 1
ATOM 2725 N N . PRO A 1 353 ? 35.563 -20.834 -2.566 1.00 48.47 353 PRO A N 1
ATOM 2726 C CA . PRO A 1 353 ? 35.304 -22.195 -3.061 1.00 48.47 353 PRO A CA 1
ATOM 2727 C C . PRO A 1 353 ? 33.816 -22.540 -3.255 1.00 48.47 353 PRO A C 1
ATOM 2729 O O . PRO A 1 353 ? 33.451 -23.369 -4.085 1.00 48.47 353 PRO A O 1
ATOM 2732 N N . LEU A 1 354 ? 32.927 -21.894 -2.494 1.00 46.38 354 LEU A N 1
ATOM 2733 C CA . LEU A 1 354 ? 31.478 -22.031 -2.665 1.00 46.38 354 LEU A CA 1
ATOM 2734 C C . LEU A 1 354 ? 30.983 -21.406 -3.976 1.00 46.38 354 LEU A C 1
ATOM 2736 O O . LEU A 1 354 ? 30.124 -21.977 -4.642 1.00 46.38 354 LEU A O 1
ATOM 2740 N N . LEU A 1 355 ? 31.536 -20.255 -4.364 1.00 42.84 355 LEU A N 1
ATOM 2741 C CA . LEU A 1 355 ? 31.151 -19.545 -5.582 1.00 42.84 355 LEU A CA 1
ATOM 2742 C C . LEU A 1 355 ? 31.736 -20.208 -6.829 1.00 42.84 355 LEU A C 1
ATOM 2744 O O . LEU A 1 355 ? 31.049 -20.247 -7.843 1.00 42.84 355 LEU A O 1
ATOM 2748 N N . SER A 1 356 ? 32.937 -20.793 -6.754 1.00 51.34 356 SER A N 1
ATOM 2749 C CA . SER A 1 356 ? 33.532 -21.525 -7.882 1.00 51.34 356 SER A CA 1
ATOM 2750 C C . SER A 1 356 ? 32.711 -22.753 -8.273 1.00 51.34 356 SER A C 1
ATOM 2752 O O . SER A 1 356 ? 32.552 -23.024 -9.456 1.00 51.34 356 SER A O 1
ATOM 2754 N N . ASN A 1 357 ? 32.125 -23.459 -7.302 1.00 45.22 357 ASN A N 1
ATOM 2755 C CA . ASN A 1 357 ? 31.280 -24.625 -7.576 1.00 45.22 357 ASN A CA 1
ATOM 2756 C C . ASN A 1 357 ? 29.939 -24.235 -8.217 1.00 45.22 357 ASN A C 1
ATOM 2758 O O . ASN A 1 357 ? 29.433 -24.954 -9.077 1.00 45.22 357 ASN A O 1
ATOM 2762 N N . VAL A 1 358 ? 29.376 -23.086 -7.827 1.00 48.50 358 VAL A N 1
ATOM 2763 C CA . VAL A 1 358 ? 28.160 -22.530 -8.442 1.00 48.50 358 VAL A CA 1
ATOM 2764 C C . VAL A 1 358 ? 28.455 -22.012 -9.849 1.00 48.50 358 VAL A C 1
ATOM 2766 O O . VAL A 1 358 ? 27.703 -22.320 -10.764 1.00 48.50 358 VAL A O 1
ATOM 2769 N N . LEU A 1 359 ? 29.558 -21.283 -10.039 1.00 48.09 359 LEU A N 1
ATOM 2770 C CA . LEU A 1 359 ? 30.018 -20.797 -11.345 1.00 48.09 359 LEU A CA 1
ATOM 2771 C C . LEU A 1 359 ? 30.285 -21.941 -12.317 1.00 48.09 359 LEU A C 1
ATOM 2773 O O . LEU A 1 359 ? 29.730 -21.938 -13.406 1.00 48.09 359 LEU A O 1
ATOM 2777 N N . PHE A 1 360 ? 31.036 -22.954 -11.890 1.00 51.72 360 PHE A N 1
ATOM 2778 C CA . PHE A 1 360 ? 31.305 -24.146 -12.690 1.00 51.72 360 PHE A CA 1
ATOM 2779 C C . PHE A 1 360 ? 30.015 -24.910 -13.024 1.00 51.72 360 PHE A C 1
ATOM 2781 O O . PHE A 1 360 ? 29.837 -25.396 -14.137 1.00 51.72 360 PHE A O 1
ATOM 2788 N N . GLY A 1 361 ? 29.071 -24.982 -12.078 1.00 52.16 361 GLY A N 1
ATOM 2789 C CA . GLY A 1 361 ? 27.744 -25.551 -12.315 1.00 52.16 361 GLY A CA 1
ATOM 2790 C C . GLY A 1 361 ? 26.920 -24.751 -13.328 1.00 52.16 361 GLY A C 1
ATOM 2791 O O . GLY A 1 361 ? 26.244 -25.351 -14.159 1.00 52.16 361 GLY A O 1
ATOM 2792 N N . VAL A 1 362 ? 27.002 -23.418 -13.285 1.00 47.69 362 VAL A N 1
ATOM 2793 C CA . VAL A 1 362 ? 26.331 -22.494 -14.211 1.00 47.69 362 VAL A CA 1
ATOM 2794 C C . VAL A 1 362 ? 26.974 -22.529 -15.596 1.00 47.69 362 VAL A C 1
ATOM 2796 O O . VAL A 1 362 ? 26.236 -22.585 -16.567 1.00 47.69 362 VAL A O 1
ATOM 2799 N N . GLU A 1 363 ? 28.302 -22.568 -15.717 1.00 52.06 363 GLU A N 1
ATOM 2800 C CA . GLU A 1 363 ? 29.017 -22.696 -16.997 1.00 52.06 363 GLU A CA 1
ATOM 2801 C C . GLU A 1 363 ? 28.654 -24.004 -17.705 1.00 52.06 363 GLU A C 1
ATOM 2803 O O . GLU A 1 363 ? 28.236 -23.990 -18.860 1.00 52.06 363 GLU A O 1
ATOM 2808 N N . ARG A 1 364 ? 28.677 -25.128 -16.982 1.00 51.78 364 ARG A N 1
ATOM 2809 C CA . ARG A 1 364 ? 28.342 -26.444 -17.543 1.00 51.78 364 ARG A CA 1
ATOM 2810 C C . ARG A 1 364 ? 26.864 -26.573 -17.930 1.00 51.78 364 ARG A C 1
ATOM 2812 O O . ARG A 1 364 ? 26.534 -27.262 -18.896 1.00 51.78 364 ARG A O 1
ATOM 2819 N N . LEU A 1 365 ? 25.974 -25.911 -17.181 1.00 46.72 365 LEU A N 1
ATOM 2820 C CA . LEU A 1 365 ? 24.554 -25.777 -17.524 1.00 46.72 365 LEU A CA 1
ATOM 2821 C C . LEU A 1 365 ? 24.338 -24.827 -18.701 1.00 46.72 365 LEU A C 1
ATOM 2823 O O . LEU A 1 365 ? 23.487 -25.097 -19.533 1.00 46.72 365 LEU A O 1
ATOM 2827 N N . LEU A 1 366 ? 25.090 -23.731 -18.798 1.00 43.31 366 LEU A N 1
ATOM 2828 C CA . LEU A 1 366 ? 25.014 -22.792 -19.916 1.00 43.31 366 LEU A CA 1
ATOM 2829 C C . LEU A 1 366 ? 25.500 -23.433 -21.214 1.00 43.31 366 LEU A C 1
ATOM 2831 O O . LEU A 1 366 ? 24.873 -23.199 -22.236 1.00 43.31 366 LEU A O 1
ATOM 2835 N N . GLU A 1 367 ? 26.526 -24.282 -21.182 1.00 48.44 367 GLU A N 1
ATOM 2836 C CA . GLU A 1 367 ? 26.958 -25.066 -22.348 1.00 48.44 367 GLU A CA 1
ATOM 2837 C C . GLU A 1 367 ? 25.870 -26.055 -22.798 1.00 48.44 367 GLU A C 1
ATOM 2839 O O . GLU A 1 367 ? 25.528 -26.111 -23.975 1.00 48.44 367 GLU A O 1
ATOM 2844 N N . THR A 1 368 ? 25.222 -26.760 -21.863 1.00 47.38 368 THR A N 1
ATOM 2845 C CA . THR A 1 368 ? 24.102 -27.669 -22.195 1.00 47.38 368 THR A CA 1
ATOM 2846 C C . THR A 1 368 ? 22.820 -26.933 -22.608 1.00 47.38 368 THR A C 1
ATOM 2848 O O . THR A 1 368 ? 22.025 -27.450 -23.394 1.00 47.38 368 THR A O 1
ATOM 2851 N N . VAL A 1 369 ? 22.600 -25.720 -22.096 1.00 43.44 369 VAL A N 1
ATOM 2852 C CA . VAL A 1 369 ? 21.440 -24.870 -22.400 1.00 43.44 369 VAL A CA 1
ATOM 2853 C C . VAL A 1 369 ? 21.681 -23.987 -23.622 1.00 43.44 369 VAL A C 1
ATOM 2855 O O . VAL A 1 369 ? 20.709 -23.545 -24.210 1.00 43.44 369 VAL A O 1
ATOM 2858 N N . GLN A 1 370 ? 22.907 -23.737 -24.077 1.00 45.12 370 GLN A N 1
ATOM 2859 C CA . GLN A 1 370 ? 23.146 -23.047 -25.351 1.00 45.12 370 GLN A CA 1
ATOM 2860 C C . GLN A 1 370 ? 22.670 -23.906 -26.529 1.00 45.12 370 GLN A C 1
ATOM 2862 O O . GLN A 1 370 ? 21.962 -23.398 -27.402 1.00 45.12 370 GLN A O 1
ATOM 2867 N N . ASP A 1 371 ? 22.922 -25.215 -26.471 1.00 41.25 371 ASP A N 1
ATOM 2868 C CA . ASP A 1 371 ? 22.467 -26.175 -27.481 1.00 41.25 371 ASP A CA 1
ATOM 2869 C C . ASP A 1 371 ? 20.944 -26.413 -27.437 1.00 41.25 371 ASP A C 1
ATOM 2871 O O . ASP A 1 371 ? 20.294 -26.521 -28.477 1.00 41.25 371 ASP A O 1
ATOM 2875 N N . ALA A 1 372 ? 20.324 -26.410 -26.250 1.00 40.66 372 ALA A N 1
ATOM 2876 C CA . ALA A 1 372 ? 18.864 -26.519 -26.105 1.00 40.66 372 ALA A CA 1
ATOM 2877 C C . ALA A 1 372 ? 18.124 -25.171 -26.274 1.00 40.66 372 ALA A C 1
ATOM 2879 O O . ALA A 1 372 ? 16.973 -25.105 -26.712 1.00 40.66 372 ALA A O 1
ATOM 2880 N N . GLY A 1 373 ? 18.784 -24.072 -25.927 1.00 41.59 373 GLY A N 1
ATOM 2881 C CA . GLY A 1 373 ? 18.256 -22.713 -25.843 1.00 41.59 373 GLY A CA 1
ATOM 2882 C C . GLY A 1 373 ? 18.200 -22.008 -27.188 1.00 41.59 373 GLY A C 1
ATOM 2883 O O . GLY A 1 373 ? 17.268 -21.241 -27.405 1.00 41.59 373 GLY A O 1
ATOM 2884 N N . ALA A 1 374 ? 19.097 -22.322 -28.129 1.00 41.88 374 ALA A N 1
ATOM 2885 C CA . ALA A 1 374 ? 18.958 -21.895 -29.523 1.00 41.88 374 ALA A CA 1
ATOM 2886 C C . ALA A 1 374 ? 17.701 -22.494 -30.189 1.00 41.88 374 ALA A C 1
ATOM 2888 O O . ALA A 1 374 ? 17.037 -21.830 -30.983 1.00 41.88 374 ALA A O 1
ATOM 2889 N N . MET A 1 375 ? 17.326 -23.721 -29.810 1.00 36.88 375 MET A N 1
ATOM 2890 C CA . MET A 1 375 ? 16.145 -24.422 -30.324 1.00 36.88 375 MET A CA 1
ATOM 2891 C C . MET A 1 375 ? 14.836 -23.966 -29.639 1.00 36.88 375 MET A C 1
ATOM 2893 O O . MET A 1 375 ? 13.783 -23.926 -30.272 1.00 36.88 375 MET A O 1
ATOM 2897 N N . LEU A 1 376 ? 14.896 -23.556 -28.365 1.00 39.25 376 LEU A N 1
ATOM 2898 C CA . LEU A 1 376 ? 13.747 -23.068 -27.582 1.00 39.25 376 LEU A CA 1
ATOM 2899 C C . LEU A 1 376 ? 13.499 -21.552 -27.701 1.00 39.25 376 LEU A C 1
ATOM 2901 O O . LEU A 1 376 ? 12.347 -21.120 -27.625 1.00 39.25 376 LEU A O 1
ATOM 2905 N N . ALA A 1 377 ? 14.530 -20.739 -27.954 1.00 41.75 377 ALA A N 1
ATOM 2906 C CA . ALA A 1 377 ? 14.403 -19.295 -28.197 1.00 41.75 377 ALA A CA 1
ATOM 2907 C C . ALA A 1 377 ? 13.514 -18.957 -29.410 1.00 41.75 377 ALA A C 1
ATOM 2909 O O . ALA A 1 377 ? 12.965 -17.861 -29.485 1.00 41.75 377 ALA A O 1
ATOM 2910 N N . ALA A 1 378 ? 13.315 -19.910 -30.325 1.00 38.75 378 ALA A N 1
ATOM 2911 C CA . ALA A 1 378 ? 12.452 -19.770 -31.493 1.00 38.75 378 ALA A CA 1
ATOM 2912 C C . ALA A 1 378 ? 10.940 -19.944 -31.208 1.00 38.75 378 ALA A C 1
ATOM 2914 O O . ALA A 1 378 ? 10.143 -19.767 -32.125 1.00 38.75 378 ALA A O 1
ATOM 2915 N N . THR A 1 379 ? 10.510 -20.294 -29.982 1.00 36.50 379 THR A N 1
ATOM 2916 C CA . THR A 1 379 ? 9.137 -20.810 -29.750 1.00 36.50 379 THR A CA 1
ATOM 2917 C C . THR A 1 379 ? 8.256 -20.084 -28.726 1.00 36.50 379 THR A C 1
ATOM 2919 O O . THR A 1 379 ? 7.208 -20.621 -28.384 1.00 36.50 379 THR A O 1
ATOM 2922 N N . ASN A 1 380 ? 8.546 -18.859 -28.262 1.00 41.28 380 ASN A N 1
ATOM 2923 C CA . ASN A 1 380 ? 7.510 -18.113 -27.521 1.00 41.28 380 ASN A CA 1
ATOM 2924 C C . ASN A 1 380 ? 7.564 -16.583 -27.653 1.00 41.28 380 ASN A C 1
ATOM 2926 O O . ASN A 1 380 ? 8.592 -15.944 -27.457 1.00 41.28 380 ASN A O 1
ATOM 2930 N N . SER A 1 381 ? 6.384 -16.009 -27.893 1.00 42.34 381 SER A N 1
ATOM 2931 C CA . SER A 1 381 ? 5.993 -14.604 -28.113 1.00 42.34 381 SER A CA 1
ATOM 2932 C C . SER A 1 381 ? 6.231 -13.633 -26.938 1.00 42.34 381 SER A C 1
ATOM 2934 O O . SER A 1 381 ? 5.530 -12.633 -26.786 1.00 42.34 381 SER A O 1
ATOM 2936 N N . ARG A 1 382 ? 7.209 -13.903 -26.068 1.00 59.59 382 ARG A N 1
ATOM 2937 C CA . ARG A 1 382 ? 7.436 -13.162 -24.811 1.00 59.59 382 ARG A CA 1
ATOM 2938 C C . ARG A 1 382 ? 8.724 -12.333 -24.841 1.00 59.59 382 ARG A C 1
ATOM 2940 O O . ARG A 1 382 ? 9.437 -12.254 -23.842 1.00 59.59 382 ARG A O 1
ATOM 2947 N N . SER A 1 383 ? 9.007 -11.722 -25.990 1.00 71.75 383 SER A N 1
ATOM 2948 C CA . SER A 1 383 ? 10.088 -10.752 -26.175 1.00 71.75 383 SER A CA 1
ATOM 2949 C C . SER A 1 383 ? 9.826 -9.463 -25.390 1.00 71.75 383 SER A C 1
ATOM 2951 O O . SER A 1 383 ? 8.676 -9.116 -25.104 1.00 71.75 383 SER A O 1
ATOM 2953 N N . TRP A 1 384 ? 10.901 -8.745 -25.055 1.00 82.94 384 TRP A N 1
ATOM 2954 C CA . TRP A 1 384 ? 10.816 -7.389 -24.514 1.00 82.94 384 TRP A CA 1
ATOM 2955 C C . TRP A 1 384 ? 9.962 -6.506 -25.430 1.00 82.94 384 TRP A C 1
ATOM 2957 O O . TRP A 1 384 ? 10.133 -6.515 -26.650 1.00 82.94 384 TRP A O 1
ATOM 2967 N N . MET A 1 385 ? 9.046 -5.753 -24.830 1.00 86.38 385 MET A N 1
ATOM 2968 C CA . MET A 1 385 ? 8.257 -4.732 -25.504 1.00 86.38 385 MET A CA 1
ATOM 2969 C C . MET A 1 385 ? 8.723 -3.355 -25.056 1.00 86.38 385 MET A C 1
ATOM 2971 O O . MET A 1 385 ? 8.827 -3.096 -23.854 1.00 86.38 385 MET A O 1
ATOM 2975 N N . ALA A 1 386 ? 8.956 -2.464 -26.017 1.00 89.06 386 ALA A N 1
ATOM 2976 C CA . ALA A 1 386 ? 9.245 -1.072 -25.715 1.00 89.06 386 ALA A CA 1
ATOM 2977 C C . ALA A 1 386 ? 8.079 -0.461 -24.910 1.00 89.06 386 ALA A C 1
ATOM 2979 O O . ALA A 1 386 ? 6.919 -0.632 -25.300 1.00 89.06 386 ALA A O 1
ATOM 2980 N N . PRO A 1 387 ? 8.352 0.215 -23.778 1.00 92.56 387 PRO A N 1
ATOM 2981 C CA . PRO A 1 387 ? 7.335 0.997 -23.087 1.00 92.56 387 PRO A CA 1
ATOM 2982 C C . PRO A 1 387 ? 6.794 2.125 -23.986 1.00 92.56 387 PRO A C 1
ATOM 2984 O O . PRO A 1 387 ? 7.495 2.554 -24.905 1.00 92.56 387 PRO A O 1
ATOM 2987 N N . PRO A 1 388 ? 5.592 2.655 -23.710 1.00 93.12 388 PRO A N 1
ATOM 2988 C CA . PRO A 1 388 ? 5.070 3.835 -24.399 1.00 93.12 388 PRO A CA 1
ATOM 2989 C C . PRO A 1 388 ? 6.017 5.039 -24.303 1.00 93.12 388 PRO A C 1
ATOM 2991 O O . PRO A 1 388 ? 6.688 5.230 -23.282 1.00 93.12 388 PRO A O 1
ATOM 2994 N N . LYS A 1 389 ? 6.058 5.877 -25.342 1.00 94.75 389 LYS A N 1
ATOM 2995 C CA . LYS A 1 389 ? 6.835 7.121 -25.330 1.00 94.75 389 LYS A CA 1
ATOM 2996 C C . LYS A 1 389 ? 6.141 8.187 -24.499 1.00 94.75 389 LYS A C 1
ATOM 2998 O O . LYS A 1 389 ? 4.912 8.306 -24.482 1.00 94.75 389 LYS A O 1
ATOM 3003 N N . LEU A 1 390 ? 6.950 8.999 -23.835 1.00 95.50 390 LEU A N 1
ATOM 3004 C CA . LEU A 1 390 ? 6.481 10.056 -22.952 1.00 95.50 390 LEU A CA 1
ATOM 3005 C C . LEU A 1 390 ? 6.351 11.359 -23.749 1.00 95.50 390 LEU A C 1
ATOM 3007 O O . LEU A 1 390 ? 7.086 11.576 -24.705 1.00 95.50 390 LEU A O 1
ATOM 3011 N N . SER A 1 391 ? 5.400 12.215 -23.382 1.00 94.56 391 SER A N 1
ATOM 3012 C CA . SER A 1 391 ? 5.229 13.536 -23.996 1.00 94.56 391 SER A CA 1
ATOM 3013 C C . SER A 1 391 ? 5.589 14.654 -23.025 1.00 94.56 391 SER A C 1
ATOM 3015 O O . SER A 1 391 ? 6.482 15.444 -23.308 1.00 94.56 391 SER A O 1
ATOM 3017 N N . LYS A 1 392 ? 4.910 14.729 -21.875 1.00 95.38 392 LYS A N 1
ATOM 3018 C CA . LYS A 1 392 ? 5.123 15.791 -20.881 1.00 95.38 392 LYS A CA 1
ATOM 3019 C C . LYS A 1 392 ? 4.677 15.366 -19.488 1.00 95.38 392 LYS A C 1
ATOM 3021 O O . LYS A 1 392 ? 3.871 14.450 -19.332 1.00 95.38 392 LYS A O 1
ATOM 3026 N N . ILE A 1 393 ? 5.173 16.070 -18.476 1.00 96.38 393 ILE A N 1
ATOM 3027 C CA . ILE A 1 393 ? 4.714 15.944 -17.088 1.00 96.38 393 ILE A CA 1
ATOM 3028 C C . ILE A 1 393 ? 3.453 16.796 -16.916 1.00 96.38 393 ILE A C 1
ATOM 3030 O O . ILE A 1 393 ? 3.449 17.966 -17.292 1.00 96.38 393 ILE A O 1
ATOM 3034 N N . VAL A 1 394 ? 2.393 16.212 -16.355 1.00 94.94 394 VAL A N 1
ATOM 3035 C CA . VAL A 1 394 ? 1.073 16.862 -16.207 1.00 94.94 394 VAL A CA 1
ATOM 3036 C C . VAL A 1 394 ? 0.614 16.995 -14.754 1.00 94.94 394 VAL A C 1
ATOM 3038 O O . VAL A 1 394 ? -0.491 17.459 -14.494 1.00 94.94 394 VAL A O 1
ATOM 3041 N N . SER A 1 395 ? 1.457 16.615 -13.792 1.00 93.75 395 SER A N 1
ATOM 3042 C CA . SER A 1 395 ? 1.191 16.775 -12.360 1.00 93.75 395 SER A CA 1
ATOM 3043 C C . SER A 1 395 ? 2.384 17.390 -11.623 1.00 93.75 395 SER A C 1
ATOM 3045 O O . SER A 1 395 ? 3.505 17.385 -12.138 1.00 93.75 395 SER A O 1
ATOM 3047 N N . PRO A 1 396 ? 2.197 17.827 -10.366 1.00 92.75 396 PRO A N 1
ATOM 3048 C CA . PRO A 1 396 ? 3.314 18.111 -9.474 1.00 92.75 396 PRO A CA 1
ATOM 3049 C C . PRO A 1 396 ? 4.235 16.895 -9.292 1.00 92.75 396 PRO A C 1
ATOM 3051 O O . PRO A 1 396 ? 3.779 15.747 -9.305 1.00 92.75 396 PRO A O 1
ATOM 3054 N N . LYS A 1 397 ? 5.528 17.165 -9.076 1.00 95.00 397 LYS A N 1
ATOM 3055 C CA . LYS A 1 397 ? 6.557 16.174 -8.730 1.00 95.00 397 LYS A CA 1
ATOM 3056 C C . LYS A 1 397 ? 6.573 15.958 -7.216 1.00 95.00 397 LYS A C 1
ATOM 3058 O O . LYS A 1 397 ? 6.984 16.841 -6.462 1.00 95.00 397 LYS A O 1
ATOM 3063 N N . LEU A 1 398 ? 6.131 14.790 -6.758 1.00 94.50 398 LEU A N 1
ATOM 3064 C CA . LEU A 1 398 ? 6.117 14.425 -5.339 1.00 94.50 398 LEU A CA 1
ATOM 3065 C C . LEU A 1 398 ? 7.328 13.558 -4.992 1.00 94.50 398 LEU A C 1
ATOM 3067 O O . LEU A 1 398 ? 7.831 12.816 -5.834 1.00 94.50 398 LEU A O 1
ATOM 3071 N N . SER A 1 399 ? 7.786 13.621 -3.741 1.00 93.31 399 SER A N 1
ATOM 3072 C CA . SER A 1 399 ? 8.830 12.718 -3.257 1.00 93.31 399 SER A CA 1
ATOM 3073 C C . SER A 1 399 ? 8.622 12.281 -1.815 1.00 93.31 399 SER A C 1
ATOM 3075 O O . SER A 1 399 ? 8.062 13.029 -1.015 1.00 93.31 399 SER A O 1
ATOM 3077 N N . PHE A 1 400 ? 9.073 11.068 -1.492 1.00 88.75 400 PHE A N 1
ATOM 3078 C CA . PHE A 1 400 ? 8.989 10.498 -0.147 1.00 88.75 400 PHE A CA 1
ATOM 3079 C C . PHE A 1 400 ? 10.158 9.537 0.139 1.00 88.75 400 PHE A C 1
ATOM 3081 O O . PHE A 1 400 ? 10.677 8.904 -0.788 1.00 88.75 400 PHE A O 1
ATOM 3088 N N . PRO A 1 401 ? 10.610 9.438 1.404 1.00 87.00 401 PRO A N 1
ATOM 3089 C CA . PRO A 1 401 ? 11.695 8.541 1.791 1.00 87.00 401 PRO A CA 1
ATOM 3090 C C . PRO A 1 401 ? 11.283 7.074 1.676 1.00 87.00 401 PRO A C 1
ATOM 3092 O O . PRO A 1 401 ? 10.137 6.719 1.958 1.00 87.00 401 PRO A O 1
ATOM 3095 N N . LEU A 1 402 ? 12.229 6.218 1.285 1.00 83.75 402 LEU A N 1
ATOM 3096 C CA . LEU A 1 402 ? 12.016 4.778 1.168 1.00 83.75 402 LEU A CA 1
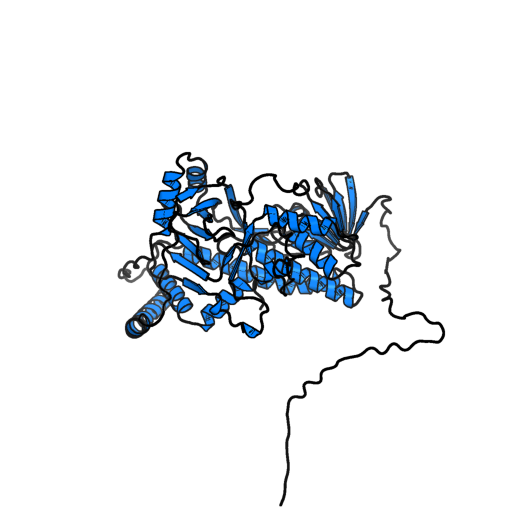ATOM 3097 C C . LEU A 1 402 ? 12.753 4.051 2.283 1.00 83.75 402 LEU A C 1
ATOM 3099 O O . LEU A 1 402 ? 13.980 4.026 2.320 1.00 83.75 402 LEU A O 1
ATOM 3103 N N . ALA A 1 403 ? 11.991 3.411 3.160 1.00 81.38 403 ALA A N 1
ATOM 3104 C CA . ALA A 1 403 ? 12.524 2.577 4.222 1.00 81.38 403 ALA A CA 1
ATOM 3105 C C . ALA A 1 403 ? 11.808 1.230 4.227 1.00 81.38 403 ALA A C 1
ATOM 3107 O O . ALA A 1 403 ? 10.613 1.145 3.935 1.00 81.38 403 ALA A O 1
ATOM 3108 N N . CYS A 1 404 ? 12.538 0.181 4.595 1.00 82.69 404 CYS A N 1
ATOM 3109 C CA . CYS A 1 404 ? 11.917 -1.055 5.038 1.00 82.69 404 CYS A CA 1
ATOM 3110 C C . CYS A 1 404 ? 11.905 -1.064 6.559 1.00 82.69 404 CYS A C 1
ATOM 3112 O O . CYS A 1 404 ? 12.930 -0.838 7.202 1.00 82.69 404 CYS A O 1
ATOM 3114 N N . ARG A 1 405 ? 10.738 -1.311 7.135 1.00 84.31 405 ARG A N 1
ATOM 3115 C CA . ARG A 1 405 ? 10.521 -1.351 8.572 1.00 84.31 405 ARG A CA 1
ATOM 3116 C C . ARG A 1 405 ? 9.688 -2.573 8.909 1.00 84.31 405 ARG A C 1
ATOM 3118 O O . ARG A 1 405 ? 8.724 -2.852 8.207 1.00 84.31 405 ARG A O 1
ATOM 3125 N N . ASN A 1 406 ? 10.028 -3.282 9.974 1.00 83.81 406 ASN A N 1
ATOM 3126 C CA . ASN A 1 406 ? 9.227 -4.403 10.458 1.00 83.81 406 ASN A CA 1
ATOM 3127 C C . ASN A 1 406 ? 9.300 -4.471 11.982 1.00 83.81 406 ASN A C 1
ATOM 3129 O O . ASN A 1 406 ? 10.391 -4.418 12.555 1.00 83.81 406 ASN A O 1
ATOM 3133 N N . VAL A 1 407 ? 8.153 -4.582 12.642 1.00 82.50 407 VAL A N 1
ATOM 3134 C CA . VAL A 1 407 ? 8.099 -4.861 14.079 1.00 82.50 407 VAL A CA 1
ATOM 3135 C C . VAL A 1 407 ? 8.351 -6.343 14.339 1.00 82.50 407 VAL A C 1
ATOM 3137 O O . VAL A 1 407 ? 7.880 -7.203 13.599 1.00 82.50 407 VAL A O 1
ATOM 3140 N N . GLY A 1 408 ? 9.084 -6.648 15.412 1.00 74.62 408 GLY A N 1
ATOM 3141 C CA . GLY A 1 408 ? 9.252 -8.034 15.872 1.00 74.62 408 GLY A CA 1
ATOM 3142 C C . GLY A 1 408 ? 7.999 -8.599 16.550 1.00 74.62 408 GLY A C 1
ATOM 3143 O O . GLY A 1 408 ? 7.864 -9.808 16.692 1.00 74.62 408 GLY A O 1
ATOM 3144 N N . GLN A 1 409 ? 7.075 -7.725 16.961 1.00 75.38 409 GLN A N 1
ATOM 3145 C CA . GLN A 1 409 ? 5.814 -8.096 17.591 1.00 75.38 409 GLN A CA 1
ATOM 3146 C C . GLN A 1 409 ? 4.706 -7.148 17.124 1.00 75.38 409 GLN A C 1
ATOM 3148 O O . GLN A 1 409 ? 4.849 -5.930 17.174 1.00 75.38 409 GLN A O 1
ATOM 3153 N N . TYR A 1 410 ? 3.603 -7.727 16.656 1.00 75.12 410 TYR A N 1
ATOM 3154 C CA . TYR A 1 410 ? 2.466 -7.006 16.070 1.00 75.12 410 TYR A CA 1
ATOM 3155 C C . TYR A 1 410 ? 1.384 -6.652 17.100 1.00 75.12 410 TYR A C 1
ATOM 3157 O O . TYR A 1 410 ? 0.370 -6.059 16.752 1.00 75.12 410 TYR A O 1
ATOM 3165 N N . HIS A 1 411 ? 1.581 -7.025 18.361 1.00 73.38 411 HIS A N 1
ATOM 3166 C CA . HIS A 1 411 ? 0.673 -6.740 19.464 1.00 73.38 411 HIS A CA 1
ATOM 3167 C C . HIS A 1 411 ? 1.475 -6.445 20.732 1.00 73.38 411 HIS A C 1
ATOM 3169 O O . HIS A 1 411 ? 2.632 -6.848 20.851 1.00 73.38 411 HIS A O 1
ATOM 3175 N N . HIS A 1 412 ? 0.860 -5.756 21.685 1.00 72.81 412 HIS A N 1
ATOM 3176 C CA . HIS A 1 412 ? 1.432 -5.606 23.020 1.00 72.81 412 HIS A CA 1
ATOM 3177 C C . HIS A 1 412 ? 1.155 -6.851 23.875 1.00 72.81 412 HIS A C 1
ATOM 3179 O O . HIS A 1 412 ? 0.114 -7.480 23.711 1.00 72.81 412 HIS A O 1
ATOM 3185 N N . ALA A 1 413 ? 2.017 -7.154 24.852 1.00 58.62 413 ALA A N 1
ATOM 3186 C CA . ALA A 1 413 ? 1.895 -8.310 25.753 1.00 58.62 413 ALA A CA 1
ATOM 3187 C C . ALA A 1 413 ? 0.556 -8.409 26.519 1.00 58.62 413 ALA A C 1
ATOM 3189 O O . ALA A 1 413 ? 0.220 -9.462 27.048 1.00 58.62 413 ALA A O 1
ATOM 3190 N N . SER A 1 414 ? -0.217 -7.324 26.574 1.00 62.16 414 SER A N 1
ATOM 3191 C CA . SER A 1 414 ? -1.561 -7.301 27.157 1.00 62.16 414 SER A CA 1
ATOM 3192 C C . SER A 1 414 ? -2.640 -7.927 26.263 1.00 62.16 414 SER A C 1
ATOM 3194 O O . SER A 1 414 ? -3.773 -8.031 26.714 1.00 62.16 414 SER A O 1
ATOM 3196 N N . ASN A 1 415 ? -2.335 -8.301 25.012 1.00 78.38 415 ASN A N 1
ATOM 3197 C CA . ASN A 1 415 ? -3.290 -8.798 24.007 1.00 78.38 415 ASN A CA 1
ATOM 3198 C C . ASN A 1 415 ? -4.472 -7.854 23.717 1.00 78.38 415 ASN A C 1
ATOM 3200 O O . ASN A 1 415 ? -5.515 -8.284 23.245 1.00 78.38 415 ASN A O 1
ATOM 3204 N N . ARG A 1 416 ? -4.321 -6.547 23.961 1.00 87.94 416 ARG A N 1
ATOM 3205 C CA . ARG A 1 416 ? -5.383 -5.546 23.718 1.00 87.94 416 ARG A CA 1
ATOM 3206 C C . ARG A 1 416 ? -4.983 -4.412 22.796 1.00 87.94 416 ARG A C 1
ATOM 3208 O O . ARG A 1 416 ? -5.786 -3.523 22.541 1.00 87.94 416 ARG A O 1
ATOM 3215 N N . VAL A 1 417 ? -3.746 -4.435 22.308 1.00 90.81 417 VAL A N 1
ATOM 3216 C CA . VAL A 1 417 ? -3.268 -3.474 21.319 1.00 90.81 417 VAL A CA 1
ATOM 3217 C C . VAL A 1 417 ? -2.641 -4.221 20.161 1.00 90.81 417 VAL A C 1
ATOM 3219 O O . VAL A 1 417 ? -1.776 -5.065 20.392 1.00 90.81 417 VAL A O 1
ATOM 3222 N N . VAL A 1 418 ? -3.059 -3.899 18.941 1.00 92.00 418 VAL A N 1
ATOM 3223 C CA . VAL A 1 418 ? -2.557 -4.493 17.696 1.00 92.00 418 VAL A CA 1
ATOM 3224 C C . VAL A 1 418 ? -2.042 -3.392 16.773 1.00 92.00 418 VAL A C 1
ATOM 3226 O O . VAL A 1 418 ? -2.645 -2.330 16.667 1.00 92.00 418 VAL A O 1
ATOM 3229 N N . LEU A 1 419 ? -0.925 -3.646 16.096 1.00 92.00 419 LEU A N 1
ATOM 3230 C CA . LEU A 1 419 ? -0.339 -2.772 15.083 1.00 92.00 419 LEU A CA 1
ATOM 3231 C C . LEU A 1 419 ? -0.661 -3.336 13.690 1.00 92.00 419 LEU A C 1
ATOM 3233 O O . LEU A 1 419 ? -0.410 -4.516 13.430 1.00 92.00 419 LEU A O 1
ATOM 3237 N N . VAL A 1 420 ? -1.164 -2.502 12.776 1.00 92.00 420 VAL A N 1
ATOM 3238 C CA . VAL A 1 420 ? -1.482 -2.894 11.389 1.00 92.00 420 VAL A CA 1
ATOM 3239 C C . VAL A 1 420 ? -0.963 -1.883 10.366 1.00 92.00 420 VAL A C 1
ATOM 3241 O O . VAL A 1 420 ? -0.745 -0.708 10.663 1.00 92.00 420 VAL A O 1
ATOM 3244 N N . GLY A 1 421 ? -0.758 -2.342 9.128 1.00 89.69 421 GLY A N 1
ATOM 3245 C CA . GLY A 1 421 ? -0.243 -1.503 8.044 1.00 89.69 421 GLY A CA 1
ATOM 3246 C C . GLY A 1 421 ? 1.132 -0.916 8.366 1.00 89.69 421 GLY A C 1
ATOM 3247 O O . GLY A 1 421 ? 1.956 -1.565 9.009 1.00 89.69 421 GLY A O 1
ATOM 3248 N N . ASP A 1 422 ? 1.360 0.334 7.962 1.00 88.62 422 ASP A N 1
ATOM 3249 C CA . ASP A 1 422 ? 2.643 1.019 8.157 1.00 88.62 422 ASP A CA 1
ATOM 3250 C C . ASP A 1 422 ? 3.026 1.218 9.636 1.00 88.62 422 ASP A C 1
ATOM 3252 O O . ASP A 1 422 ? 4.208 1.392 9.944 1.00 88.62 422 ASP A O 1
ATOM 3256 N N . ALA A 1 423 ? 2.069 1.126 10.568 1.00 84.38 423 ALA A N 1
ATOM 3257 C CA . ALA A 1 423 ? 2.377 1.105 11.996 1.00 84.38 423 ALA A CA 1
ATOM 3258 C C . ALA A 1 423 ? 3.187 -0.143 12.386 1.00 84.38 423 ALA A C 1
ATOM 3260 O O . ALA A 1 423 ? 4.069 -0.050 13.242 1.00 84.38 423 ALA A O 1
ATOM 3261 N N . ALA A 1 424 ? 2.953 -1.280 11.724 1.00 82.38 424 ALA A N 1
ATOM 3262 C CA . ALA A 1 424 ? 3.670 -2.534 11.946 1.00 82.38 424 ALA A CA 1
ATOM 3263 C C . ALA A 1 424 ? 4.824 -2.745 10.953 1.00 82.38 424 ALA A C 1
ATOM 3265 O O . ALA A 1 424 ? 5.943 -3.082 11.348 1.00 82.38 424 ALA A O 1
ATOM 3266 N N . HIS A 1 425 ? 4.584 -2.532 9.661 1.00 81.00 425 HIS A N 1
ATOM 3267 C CA . HIS A 1 425 ? 5.577 -2.774 8.622 1.00 81.00 425 HIS A CA 1
ATOM 3268 C C . HIS A 1 425 ? 5.512 -1.740 7.502 1.00 81.00 425 HIS A C 1
ATOM 3270 O O . HIS A 1 425 ? 4.454 -1.444 6.969 1.00 81.00 425 HIS A O 1
ATOM 3276 N N . THR A 1 426 ? 6.665 -1.261 7.056 1.00 80.50 426 THR A N 1
ATOM 3277 C CA . THR A 1 426 ? 6.785 -0.443 5.845 1.00 80.50 426 THR A CA 1
ATOM 3278 C C . THR A 1 426 ? 7.668 -1.197 4.870 1.00 80.50 426 THR A C 1
ATOM 3280 O O . THR A 1 426 ? 8.702 -1.736 5.259 1.00 80.50 426 THR A O 1
ATOM 3283 N N . VAL A 1 427 ? 7.278 -1.257 3.604 1.00 71.69 427 VAL A N 1
ATOM 3284 C CA . VAL A 1 427 ? 8.006 -2.019 2.586 1.00 71.69 427 VAL A CA 1
ATOM 3285 C C . VAL A 1 427 ? 8.453 -1.084 1.477 1.00 71.69 427 VAL A C 1
ATOM 3287 O O . VAL A 1 427 ? 7.699 -0.204 1.064 1.00 71.69 427 VAL A O 1
ATOM 3290 N N . HIS A 1 428 ? 9.670 -1.289 0.964 1.00 67.81 428 HIS A N 1
ATOM 3291 C CA . HIS A 1 428 ? 10.152 -0.526 -0.183 1.00 67.81 428 HIS A CA 1
ATOM 3292 C C . HIS A 1 428 ? 9.182 -0.712 -1.369 1.00 67.81 428 HIS A C 1
ATOM 3294 O O . HIS A 1 428 ? 8.837 -1.850 -1.701 1.00 67.81 428 HIS A O 1
ATOM 3300 N N . PRO A 1 429 ? 8.775 0.361 -2.070 1.00 57.62 429 PRO A N 1
ATOM 3301 C CA . PRO A 1 429 ? 7.740 0.317 -3.107 1.00 57.62 429 PRO A CA 1
ATOM 3302 C C . PRO A 1 429 ? 8.111 -0.446 -4.392 1.00 57.62 429 PRO A C 1
ATOM 3304 O O . PRO A 1 429 ? 7.397 -0.322 -5.377 1.00 57.62 429 PRO A O 1
ATOM 3307 N N . MET A 1 430 ? 9.159 -1.286 -4.405 1.00 56.22 430 MET A N 1
ATOM 3308 C CA . MET A 1 430 ? 9.606 -2.024 -5.606 1.00 56.22 430 MET A CA 1
ATOM 3309 C C . MET A 1 430 ? 8.546 -2.957 -6.201 1.00 56.22 430 MET A C 1
ATOM 3311 O O . MET A 1 430 ? 8.713 -3.430 -7.318 1.00 56.22 430 MET A O 1
ATOM 3315 N N . ALA A 1 431 ? 7.509 -3.285 -5.432 1.00 56.84 431 ALA A N 1
ATOM 3316 C CA . ALA A 1 431 ? 6.435 -4.178 -5.848 1.00 56.84 431 ALA A CA 1
ATOM 3317 C C . ALA A 1 431 ? 5.042 -3.674 -5.425 1.00 56.84 431 ALA A C 1
ATOM 3319 O O . ALA A 1 431 ? 4.077 -4.432 -5.491 1.00 56.84 431 ALA A O 1
ATOM 3320 N N . GLY A 1 432 ? 4.932 -2.435 -4.920 1.00 69.06 432 GLY A N 1
ATOM 3321 C CA . GLY A 1 432 ? 3.661 -1.883 -4.423 1.00 69.06 432 GLY A CA 1
ATOM 3322 C C . GLY A 1 432 ? 3.022 -2.666 -3.264 1.00 69.06 432 GLY A C 1
ATOM 3323 O O . GLY A 1 432 ? 1.831 -2.537 -3.019 1.00 69.06 432 GLY A O 1
ATOM 3324 N N . GLN A 1 433 ? 3.784 -3.499 -2.546 1.00 74.75 433 GLN A N 1
ATOM 3325 C CA . GLN A 1 433 ? 3.222 -4.484 -1.610 1.00 74.75 433 GLN A CA 1
ATOM 3326 C C . GLN A 1 433 ? 2.841 -3.929 -0.233 1.00 74.75 433 GLN A C 1
ATOM 3328 O O . GLN A 1 433 ? 2.095 -4.589 0.479 1.00 74.75 433 GLN A O 1
ATOM 3333 N N . GLY A 1 434 ? 3.313 -2.737 0.155 1.00 81.81 434 GLY A N 1
ATOM 3334 C CA . GLY A 1 434 ? 3.104 -2.207 1.512 1.00 81.81 434 GLY A CA 1
ATOM 3335 C C . GLY A 1 434 ? 1.629 -2.177 1.930 1.00 81.81 434 GLY A C 1
ATOM 3336 O O . GLY A 1 434 ? 1.257 -2.778 2.938 1.00 81.81 434 GLY A O 1
ATOM 3337 N N . LEU A 1 435 ? 0.771 -1.569 1.103 1.00 88.88 435 LEU A N 1
ATOM 3338 C CA . LEU A 1 435 ? -0.667 -1.518 1.374 1.00 88.88 435 LEU A CA 1
ATOM 3339 C C . LEU A 1 435 ? -1.340 -2.892 1.234 1.00 88.88 435 LEU A C 1
ATOM 3341 O O . LEU A 1 435 ? -2.215 -3.211 2.031 1.00 88.88 435 LEU A O 1
ATOM 3345 N N . ASN A 1 436 ? -0.902 -3.732 0.288 1.00 89.62 436 ASN A N 1
ATOM 3346 C CA . ASN A 1 436 ? -1.437 -5.090 0.129 1.00 89.62 436 ASN A CA 1
ATOM 3347 C C . ASN A 1 436 ? -1.213 -5.946 1.388 1.00 89.62 436 ASN A C 1
ATOM 3349 O O . ASN A 1 436 ? -2.126 -6.635 1.835 1.00 89.62 436 ASN A O 1
ATOM 3353 N N . LEU A 1 437 ? -0.035 -5.848 2.014 1.00 86.44 437 LEU A N 1
ATOM 3354 C CA . LEU A 1 437 ? 0.245 -6.505 3.294 1.00 86.44 437 LEU A CA 1
ATOM 3355 C C . LEU A 1 437 ? -0.638 -5.960 4.421 1.00 86.44 437 LEU A C 1
ATOM 3357 O O . LEU A 1 437 ? -1.163 -6.730 5.223 1.00 86.44 437 LEU A O 1
ATOM 3361 N N . GLY A 1 438 ? -0.832 -4.637 4.462 1.00 90.06 438 GLY A N 1
ATOM 3362 C CA . GLY A 1 438 ? -1.708 -3.995 5.441 1.00 90.06 438 GLY A CA 1
ATOM 3363 C C . GLY A 1 438 ? -3.155 -4.476 5.328 1.00 90.06 438 GLY A C 1
ATOM 3364 O O . GLY A 1 438 ? -3.768 -4.808 6.337 1.00 90.06 438 GLY A O 1
ATOM 3365 N N . LEU A 1 439 ? -3.679 -4.585 4.107 1.00 91.50 439 LEU A N 1
ATOM 3366 C CA . LEU A 1 439 ? -5.033 -5.075 3.841 1.00 91.50 439 LEU A CA 1
ATOM 3367 C C . LEU A 1 439 ? -5.174 -6.575 4.131 1.00 91.50 439 LEU A C 1
ATOM 3369 O O . LEU A 1 439 ? -6.148 -6.979 4.757 1.00 91.50 439 LEU A O 1
ATOM 3373 N N . GLY A 1 440 ? -4.173 -7.392 3.796 1.00 88.62 440 GLY A N 1
ATOM 3374 C CA . GLY A 1 440 ? -4.155 -8.800 4.205 1.00 88.62 440 GLY A CA 1
ATOM 3375 C C . GLY A 1 440 ? -4.130 -8.979 5.730 1.00 88.62 440 GLY A C 1
ATOM 3376 O O . GLY A 1 440 ? -4.701 -9.936 6.255 1.00 88.62 440 GLY A O 1
ATOM 3377 N N . ALA A 1 441 ? -3.500 -8.055 6.467 1.00 89.44 441 ALA A N 1
ATOM 3378 C CA . ALA A 1 441 ? -3.576 -8.026 7.926 1.00 89.44 441 ALA A CA 1
ATOM 3379 C C . ALA A 1 441 ? -4.977 -7.635 8.423 1.00 89.44 441 ALA A C 1
ATOM 3381 O O . ALA A 1 441 ? -5.458 -8.245 9.373 1.00 89.44 441 ALA A O 1
ATOM 3382 N N . VAL A 1 442 ? -5.652 -6.687 7.764 1.00 92.38 442 VAL A N 1
ATOM 3383 C CA . VAL A 1 442 ? -7.052 -6.343 8.066 1.00 92.38 442 VAL A CA 1
ATOM 3384 C C . VAL A 1 442 ? -7.954 -7.567 7.941 1.00 92.38 442 VAL A C 1
ATOM 3386 O O . VAL A 1 442 ? -8.634 -7.902 8.905 1.00 92.38 442 VAL A O 1
ATOM 3389 N N . GLU A 1 443 ? -7.901 -8.278 6.815 1.00 91.44 443 GLU A N 1
ATOM 3390 C CA . GLU A 1 443 ? -8.728 -9.471 6.587 1.00 91.44 443 GLU A CA 1
ATOM 3391 C C . GLU A 1 443 ? -8.491 -10.541 7.667 1.00 91.44 443 GLU A C 1
ATOM 3393 O O . GLU A 1 443 ? -9.432 -10.999 8.313 1.00 91.44 443 GLU A O 1
ATOM 3398 N N . SER A 1 444 ? -7.226 -10.873 7.954 1.00 90.56 444 SER A N 1
ATOM 3399 C CA . SER A 1 444 ? -6.881 -11.863 8.988 1.00 90.56 444 SER A CA 1
ATOM 3400 C C . SER A 1 444 ? -7.272 -11.434 10.413 1.00 90.56 444 SER A C 1
ATOM 3402 O O . SER A 1 444 ? -7.548 -12.290 11.261 1.00 90.56 444 SER A O 1
ATOM 3404 N N . LEU A 1 445 ? -7.260 -10.127 10.704 1.00 92.56 445 LEU A N 1
ATOM 3405 C CA . LEU A 1 445 ? -7.675 -9.585 11.998 1.00 92.56 445 LEU A CA 1
ATOM 3406 C C . LEU A 1 445 ? -9.198 -9.666 12.145 1.00 92.56 445 LEU A C 1
ATOM 3408 O O . LEU A 1 445 ? -9.684 -10.151 13.163 1.00 92.56 445 LEU A O 1
ATOM 3412 N N . VAL A 1 446 ? -9.940 -9.263 11.112 1.00 94.25 446 VAL A N 1
ATOM 3413 C CA . VAL A 1 446 ? -11.406 -9.352 11.078 1.00 94.25 446 VAL A CA 1
ATOM 3414 C C . VAL A 1 446 ? -11.860 -10.803 11.202 1.00 94.25 446 VAL A C 1
ATOM 3416 O O . VAL A 1 446 ? -12.746 -11.077 12.004 1.00 94.25 446 VAL A O 1
ATOM 3419 N N . GLU A 1 447 ? -11.232 -11.744 10.488 1.00 92.75 447 GLU A N 1
ATOM 3420 C CA . GLU A 1 447 ? -11.509 -13.181 10.639 1.00 92.75 447 GLU A CA 1
ATOM 3421 C C . GLU A 1 447 ? -11.359 -13.642 12.090 1.00 92.75 447 GLU A C 1
ATOM 3423 O O . GLU A 1 447 ? -12.267 -14.262 12.635 1.00 92.75 447 GLU A O 1
ATOM 3428 N N . SER A 1 448 ? -10.246 -13.292 12.739 1.00 92.12 448 SER A N 1
ATOM 3429 C CA . SER A 1 448 ? -9.985 -13.672 14.133 1.00 92.12 448 SER A CA 1
ATOM 3430 C C . SER A 1 448 ? -11.022 -13.100 15.108 1.00 92.12 448 SER A C 1
ATOM 3432 O O . SER A 1 448 ? -11.422 -13.782 16.054 1.00 92.12 448 SER A O 1
ATOM 3434 N N . ILE A 1 449 ? -11.476 -11.862 14.884 1.00 93.44 449 ILE A N 1
ATOM 3435 C CA . ILE A 1 449 ? -12.511 -11.222 15.710 1.00 93.44 449 ILE A CA 1
ATOM 3436 C C . ILE A 1 449 ? -13.871 -11.887 15.462 1.00 93.44 449 ILE A C 1
ATOM 3438 O O . ILE A 1 449 ? -14.565 -12.222 16.418 1.00 93.44 449 ILE A O 1
ATOM 3442 N N . VAL A 1 450 ? -14.228 -12.150 14.201 1.00 93.62 450 VAL A N 1
ATOM 3443 C CA . VAL A 1 450 ? -15.469 -12.850 13.826 1.00 93.62 450 VAL A CA 1
ATOM 3444 C C . VAL A 1 450 ? -15.519 -14.250 14.434 1.00 93.62 450 VAL A C 1
ATOM 3446 O O . VAL A 1 450 ? -16.546 -14.636 14.984 1.00 93.62 450 VAL A O 1
ATOM 3449 N N . GLU A 1 451 ? -14.422 -15.005 14.362 1.00 92.00 451 GLU A N 1
ATOM 3450 C CA . GLU A 1 451 ? -14.317 -16.331 14.976 1.00 92.00 451 GLU A CA 1
ATOM 3451 C C . GLU A 1 451 ? -14.498 -16.259 16.497 1.00 92.00 451 GLU A C 1
ATOM 3453 O O . GLU A 1 451 ? -15.211 -17.089 17.058 1.00 92.00 451 GLU A O 1
ATOM 3458 N N . SER A 1 452 ? -13.907 -15.253 17.152 1.00 91.62 452 SER A N 1
ATOM 3459 C CA . SER A 1 452 ? -14.025 -15.046 18.603 1.00 91.62 452 SER A CA 1
ATOM 3460 C C . SER A 1 452 ? -15.460 -14.708 19.018 1.00 91.62 452 SER A C 1
ATOM 3462 O O . SER A 1 452 ? -16.002 -15.336 19.927 1.00 91.62 452 SER A O 1
ATOM 3464 N N . GLU A 1 453 ? -16.106 -13.778 18.312 1.00 91.19 453 GLU A N 1
ATOM 3465 C CA . GLU A 1 453 ? -17.503 -13.396 18.551 1.00 91.19 453 GLU A CA 1
ATOM 3466 C C . GLU A 1 453 ? -18.465 -14.567 18.288 1.00 91.19 453 GLU A C 1
ATOM 3468 O O . GLU A 1 453 ? -19.389 -14.802 19.067 1.00 91.19 453 GLU A O 1
ATOM 3473 N N . ALA A 1 454 ? -18.219 -15.377 17.250 1.00 90.75 454 ALA A N 1
ATOM 3474 C CA . ALA A 1 454 ? -19.055 -16.533 16.917 1.00 90.75 454 ALA A CA 1
ATOM 3475 C C . ALA A 1 454 ? -19.090 -17.607 18.021 1.00 90.75 454 ALA A C 1
ATOM 3477 O O . ALA A 1 454 ? -20.079 -18.334 18.138 1.00 90.75 454 ALA A O 1
ATOM 3478 N N . VAL A 1 455 ? -18.034 -17.706 18.837 1.00 92.38 455 VAL A N 1
ATOM 3479 C CA . VAL A 1 455 ? -17.975 -18.605 20.003 1.00 92.38 455 VAL A CA 1
ATOM 3480 C C . VAL A 1 455 ? -18.290 -17.899 21.330 1.00 92.38 455 VAL A C 1
ATOM 3482 O O . VAL A 1 455 ? -18.198 -18.523 22.386 1.00 92.38 455 VAL A O 1
ATOM 3485 N N . GLY A 1 456 ? -18.680 -16.620 21.293 1.00 88.12 456 GLY A N 1
ATOM 3486 C CA . GLY A 1 456 ? -19.024 -15.818 22.472 1.00 88.12 456 GLY A CA 1
ATOM 3487 C C . GLY A 1 456 ? -17.826 -15.403 23.332 1.00 88.12 456 GLY A C 1
ATOM 3488 O O . GLY A 1 456 ? -18.003 -15.101 24.512 1.00 88.12 456 GLY A O 1
ATOM 3489 N N . MET A 1 457 ? -16.617 -15.418 22.768 1.00 90.06 457 MET A N 1
ATOM 3490 C CA . MET A 1 457 ? -15.381 -15.030 23.450 1.00 90.06 457 MET A CA 1
ATOM 3491 C C . MET A 1 457 ? -15.071 -13.542 23.251 1.00 90.06 457 MET A C 1
ATOM 3493 O O . MET A 1 457 ? -15.664 -12.869 22.413 1.00 90.06 457 MET A O 1
ATOM 3497 N N . ASP A 1 458 ? -14.126 -13.013 24.035 1.00 89.12 458 ASP A N 1
ATOM 3498 C CA . ASP A 1 458 ? -13.666 -11.632 23.869 1.00 89.12 458 ASP A CA 1
ATOM 3499 C C . ASP A 1 458 ? -13.051 -11.411 22.478 1.00 89.12 458 ASP A C 1
ATOM 3501 O O . ASP A 1 458 ? -12.358 -12.292 21.974 1.00 89.12 458 ASP A O 1
ATOM 3505 N N . VAL A 1 459 ? -13.219 -10.218 21.894 1.00 88.25 459 VAL A N 1
ATOM 3506 C CA . VAL A 1 459 ? -12.658 -9.846 20.574 1.00 88.25 459 VAL A CA 1
ATOM 3507 C C . VAL A 1 459 ? -11.142 -10.054 20.468 1.00 88.25 459 VAL A C 1
ATOM 3509 O O . VAL A 1 459 ? -10.592 -10.146 19.374 1.00 88.25 459 VAL A O 1
ATOM 3512 N N . THR A 1 460 ? -10.456 -10.144 21.609 1.00 87.62 460 THR A N 1
ATOM 3513 C CA . THR A 1 460 ? -9.013 -10.368 21.700 1.00 87.62 460 THR A CA 1
ATOM 3514 C C . THR A 1 460 ? -8.601 -11.843 21.706 1.00 87.62 460 THR A C 1
ATOM 3516 O O . THR A 1 460 ? -7.422 -12.148 21.530 1.00 87.62 460 THR A O 1
ATOM 3519 N N . TYR A 1 461 ? -9.547 -12.775 21.869 1.00 86.69 461 TYR A N 1
ATOM 3520 C CA . TYR A 1 461 ? -9.273 -14.205 22.039 1.00 86.69 461 TYR A CA 1
ATOM 3521 C C . TYR A 1 461 ? -8.536 -14.816 20.838 1.00 86.69 461 TYR A C 1
ATOM 3523 O O . TYR A 1 461 ? -7.590 -15.585 21.004 1.00 86.69 461 TYR A O 1
ATOM 3531 N N . GLY A 1 462 ? -8.930 -14.442 19.620 1.00 82.94 462 GLY A N 1
ATOM 3532 C CA . GLY A 1 462 ? -8.346 -14.954 18.381 1.00 82.94 462 GLY A CA 1
ATOM 3533 C C . GLY A 1 462 ? -7.032 -14.298 17.947 1.00 82.94 462 GLY A C 1
ATOM 3534 O O . GLY A 1 462 ? -6.481 -14.700 16.920 1.00 82.94 462 GLY A O 1
ATOM 3535 N N . LEU A 1 463 ? -6.501 -13.305 18.673 1.00 83.81 463 LEU A N 1
ATOM 3536 C CA . LEU A 1 463 ? -5.362 -12.511 18.188 1.00 83.81 463 LEU A CA 1
ATOM 3537 C C . LEU A 1 463 ? -4.102 -13.351 17.932 1.00 83.81 463 LEU A C 1
ATOM 3539 O O . LEU A 1 463 ? -3.410 -13.117 16.944 1.00 83.81 463 LEU A O 1
ATOM 3543 N N . ASP A 1 464 ? -3.843 -14.395 18.720 1.00 80.12 464 ASP A N 1
ATOM 3544 C CA . ASP A 1 464 ? -2.718 -15.317 18.490 1.00 80.12 464 ASP A CA 1
ATOM 3545 C C . ASP A 1 464 ? -2.799 -16.045 17.137 1.00 80.12 464 ASP A C 1
ATOM 3547 O O . ASP A 1 464 ? -1.778 -16.390 16.531 1.00 80.12 464 ASP A O 1
ATOM 3551 N N . SER A 1 465 ? -4.012 -16.291 16.634 1.00 77.94 465 SER A N 1
ATOM 3552 C CA . SER A 1 465 ? -4.235 -16.860 15.299 1.00 77.94 465 SER A CA 1
ATOM 3553 C C . SER A 1 465 ? -3.831 -15.863 14.212 1.00 77.94 465 SER A C 1
ATOM 3555 O O . SER A 1 465 ? -3.002 -16.188 13.355 1.00 77.94 465 SER A O 1
ATOM 3557 N N . PHE A 1 466 ? -4.329 -14.624 14.304 1.00 81.75 466 PHE A N 1
ATOM 3558 C CA . PHE A 1 466 ? -3.942 -13.514 13.429 1.00 81.75 466 PHE A CA 1
ATOM 3559 C C . PHE A 1 466 ? -2.416 -13.340 13.374 1.00 81.75 466 PHE A C 1
ATOM 3561 O O . PHE A 1 466 ? -1.821 -13.295 12.292 1.00 81.75 466 PHE A O 1
ATOM 3568 N N . LEU A 1 467 ? -1.764 -13.325 14.536 1.00 73.81 467 LEU A N 1
ATOM 3569 C CA . LEU A 1 467 ? -0.326 -13.100 14.662 1.00 73.81 467 LEU A CA 1
ATOM 3570 C C . LEU A 1 467 ? 0.493 -14.204 13.997 1.00 73.81 467 LEU A C 1
ATOM 3572 O O . LEU A 1 467 ? 1.415 -13.910 13.234 1.00 73.81 467 LEU A O 1
ATOM 3576 N N . ARG A 1 468 ? 0.132 -15.473 14.225 1.00 75.31 468 ARG A N 1
ATOM 3577 C CA . ARG A 1 468 ? 0.795 -16.613 13.574 1.00 75.31 468 ARG A CA 1
ATOM 3578 C C . ARG A 1 468 ? 0.625 -16.571 12.059 1.00 75.31 468 ARG A C 1
ATOM 3580 O O . ARG A 1 468 ? 1.604 -16.760 11.338 1.00 75.31 468 ARG A O 1
ATOM 3587 N N . LYS A 1 469 ? -0.586 -16.269 11.576 1.00 74.94 469 LYS A N 1
ATOM 3588 C CA . LYS A 1 469 ? -0.883 -16.174 10.140 1.00 74.94 469 LYS A CA 1
ATOM 3589 C C . LYS A 1 469 ? -0.111 -15.040 9.458 1.00 74.94 469 LYS A C 1
ATOM 3591 O O . LYS A 1 469 ? 0.284 -15.204 8.305 1.00 74.94 469 LYS A O 1
ATOM 3596 N N . ARG A 1 470 ? 0.058 -13.879 10.107 1.00 79.69 470 ARG A N 1
ATOM 3597 C CA . ARG A 1 470 ? 0.607 -12.670 9.459 1.00 79.69 470 ARG A CA 1
ATOM 3598 C C . ARG A 1 470 ? 2.088 -12.434 9.704 1.00 79.69 470 ARG A C 1
ATOM 3600 O O . ARG A 1 470 ? 2.761 -11.980 8.787 1.00 79.69 470 ARG A O 1
ATOM 3607 N N . HIS A 1 471 ? 2.637 -12.800 10.862 1.00 71.94 471 HIS A N 1
ATOM 3608 C CA . HIS A 1 471 ? 4.059 -12.574 11.134 1.00 71.94 471 HIS A CA 1
ATOM 3609 C C . HIS A 1 471 ? 4.953 -13.308 10.123 1.00 71.94 471 HIS A C 1
ATOM 3611 O O . HIS A 1 471 ? 5.862 -12.708 9.549 1.00 71.94 471 HIS A O 1
ATOM 3617 N N . ALA A 1 472 ? 4.669 -14.588 9.855 1.00 73.00 472 ALA A N 1
ATOM 3618 C CA . ALA A 1 472 ? 5.423 -15.381 8.885 1.00 73.00 472 ALA A CA 1
ATOM 3619 C C . ALA A 1 472 ? 5.202 -14.897 7.442 1.00 73.00 472 ALA A C 1
ATOM 3621 O O . ALA A 1 472 ? 6.170 -14.696 6.708 1.00 73.00 472 ALA A O 1
ATOM 3622 N N . ALA A 1 473 ? 3.945 -14.650 7.056 1.00 73.00 473 ALA A N 1
ATOM 3623 C CA . ALA A 1 473 ? 3.599 -14.181 5.716 1.00 73.00 473 ALA A CA 1
ATOM 3624 C C . ALA A 1 473 ? 4.253 -12.825 5.405 1.00 73.00 473 ALA A C 1
ATOM 3626 O O . ALA A 1 473 ? 5.007 -12.714 4.437 1.00 73.00 473 ALA A O 1
ATOM 3627 N N . ASN A 1 474 ? 4.072 -11.826 6.273 1.00 75.62 474 ASN A N 1
ATOM 3628 C CA . ASN A 1 474 ? 4.636 -10.489 6.090 1.00 75.62 474 ASN A CA 1
ATOM 3629 C C . ASN A 1 474 ? 6.166 -10.521 6.095 1.00 75.62 474 ASN A C 1
ATOM 3631 O O . ASN A 1 474 ? 6.794 -9.938 5.212 1.00 75.62 474 ASN A O 1
ATOM 3635 N N . SER A 1 475 ? 6.776 -11.252 7.036 1.00 73.56 475 SER A N 1
ATOM 3636 C CA . SER A 1 475 ? 8.237 -11.380 7.093 1.00 73.56 475 SER A CA 1
ATOM 3637 C C . SER A 1 475 ? 8.799 -12.026 5.827 1.00 73.56 475 SER A C 1
ATOM 3639 O O . SER A 1 475 ? 9.825 -11.574 5.329 1.00 73.56 475 SER A O 1
ATOM 3641 N N . SER A 1 476 ? 8.115 -13.026 5.260 1.00 76.56 476 SER A N 1
ATOM 3642 C CA . SER A 1 476 ? 8.557 -13.673 4.020 1.00 76.56 476 SER A CA 1
ATOM 3643 C C . SER A 1 476 ? 8.537 -12.723 2.816 1.00 76.56 476 SER A C 1
ATOM 3645 O O . SER A 1 476 ? 9.495 -12.704 2.043 1.00 76.56 476 SER A O 1
ATOM 3647 N N . VAL A 1 477 ? 7.510 -11.871 2.690 1.00 74.00 477 VAL A N 1
ATOM 3648 C CA . VAL A 1 477 ? 7.432 -10.850 1.629 1.00 74.00 477 VAL A CA 1
ATOM 3649 C C . VAL A 1 477 ? 8.518 -9.802 1.810 1.00 74.00 477 VAL A C 1
ATOM 3651 O O . VAL A 1 477 ? 9.214 -9.462 0.855 1.00 74.00 477 VAL A O 1
ATOM 3654 N N . ILE A 1 478 ? 8.694 -9.318 3.039 1.00 72.50 478 ILE A N 1
ATOM 3655 C CA . ILE A 1 478 ? 9.711 -8.322 3.378 1.00 72.50 478 ILE A CA 1
ATOM 3656 C C . ILE A 1 478 ? 11.112 -8.855 3.055 1.00 72.50 478 ILE A C 1
ATOM 3658 O O . ILE A 1 478 ? 11.880 -8.183 2.366 1.00 72.50 478 ILE A O 1
ATOM 3662 N N . MET A 1 479 ? 11.428 -10.082 3.482 1.00 73.75 479 MET A N 1
ATOM 3663 C CA . MET A 1 479 ? 12.703 -10.738 3.183 1.00 73.75 479 MET A CA 1
ATOM 3664 C C . MET A 1 479 ? 12.883 -10.992 1.685 1.00 73.75 479 MET A C 1
ATOM 3666 O O . MET A 1 479 ? 13.976 -10.785 1.166 1.00 73.75 479 MET A O 1
ATOM 3670 N N . GLY A 1 480 ? 11.826 -11.391 0.974 1.00 72.75 480 GLY A N 1
ATOM 3671 C CA . GLY A 1 480 ? 11.865 -11.584 -0.476 1.00 72.75 480 GLY A CA 1
ATOM 3672 C C . GLY A 1 480 ? 12.172 -10.289 -1.230 1.00 72.75 480 GLY A C 1
ATOM 3673 O O . GLY A 1 480 ? 13.026 -10.276 -2.114 1.00 72.75 480 GLY A O 1
ATOM 3674 N N . ILE A 1 481 ? 11.536 -9.180 -0.845 1.00 70.56 481 ILE A N 1
ATOM 3675 C CA . ILE A 1 481 ? 11.803 -7.856 -1.424 1.00 70.56 481 ILE A CA 1
ATOM 3676 C C . ILE A 1 481 ? 13.220 -7.393 -1.089 1.00 70.56 481 ILE A C 1
ATOM 3678 O O . ILE A 1 481 ? 13.892 -6.853 -1.963 1.00 70.56 481 ILE A O 1
ATOM 3682 N N . HIS A 1 482 ? 13.699 -7.641 0.132 1.00 70.06 482 HIS A N 1
ATOM 3683 C CA . HIS A 1 482 ? 15.077 -7.337 0.508 1.00 70.06 482 HIS A CA 1
ATOM 3684 C C . HIS A 1 482 ? 16.084 -8.150 -0.320 1.00 70.06 482 HIS A C 1
ATOM 3686 O O . HIS A 1 482 ? 17.006 -7.581 -0.895 1.00 70.06 482 HIS A O 1
ATOM 3692 N N . ALA A 1 483 ? 15.867 -9.457 -0.480 1.00 71.44 483 ALA A N 1
ATOM 3693 C CA . ALA A 1 483 ? 16.711 -10.305 -1.316 1.00 71.44 483 ALA A CA 1
ATOM 3694 C C . ALA A 1 483 ? 16.717 -9.842 -2.782 1.00 71.44 483 ALA A C 1
ATOM 3696 O O . ALA A 1 483 ? 17.776 -9.777 -3.402 1.00 71.44 483 ALA A O 1
ATOM 3697 N N . LEU A 1 484 ? 15.556 -9.465 -3.331 1.00 70.38 484 LEU A N 1
ATOM 3698 C CA . LEU A 1 484 ? 15.475 -8.873 -4.667 1.00 70.38 484 LEU A CA 1
ATOM 3699 C C . LEU A 1 484 ? 16.236 -7.547 -4.733 1.00 70.38 484 LEU A C 1
ATOM 3701 O O . LEU A 1 484 ? 17.011 -7.350 -5.662 1.00 70.38 484 LEU A O 1
ATOM 3705 N N . HIS A 1 485 ? 16.071 -6.655 -3.757 1.00 71.69 485 HIS A N 1
ATOM 3706 C CA . HIS A 1 485 ? 16.843 -5.417 -3.703 1.00 71.69 485 HIS A CA 1
ATOM 3707 C C . HIS A 1 485 ? 18.348 -5.705 -3.756 1.00 71.69 485 HIS A C 1
ATOM 3709 O O . HIS A 1 485 ? 19.026 -5.149 -4.614 1.00 71.69 485 HIS A O 1
ATOM 3715 N N . GLU A 1 486 ? 18.851 -6.619 -2.924 1.00 71.88 486 GLU A N 1
ATOM 3716 C CA . GLU A 1 486 ? 20.273 -6.973 -2.883 1.00 71.88 486 GLU A CA 1
ATOM 3717 C C . GLU A 1 486 ? 20.759 -7.593 -4.198 1.00 71.88 486 GLU A C 1
ATOM 3719 O O . GLU A 1 486 ? 21.756 -7.142 -4.760 1.00 71.88 486 GLU A O 1
ATOM 3724 N N . ILE A 1 487 ? 20.021 -8.552 -4.768 1.00 70.69 487 ILE A N 1
ATOM 3725 C CA . ILE A 1 487 ? 20.363 -9.175 -6.060 1.00 70.69 487 ILE A CA 1
ATOM 3726 C C . ILE A 1 487 ? 20.423 -8.127 -7.180 1.00 70.69 487 ILE A C 1
ATOM 3728 O O . ILE A 1 487 ? 21.293 -8.179 -8.051 1.00 70.69 487 ILE A O 1
ATOM 3732 N N . PHE A 1 488 ? 19.498 -7.166 -7.179 1.00 70.25 488 PHE A N 1
ATOM 3733 C CA . PHE A 1 488 ? 19.467 -6.096 -8.172 1.00 70.25 488 PHE A CA 1
ATOM 3734 C C . PHE A 1 488 ? 20.387 -4.914 -7.831 1.00 70.25 488 PHE A C 1
ATOM 3736 O O . PHE A 1 488 ? 20.636 -4.073 -8.696 1.00 70.25 488 PHE A O 1
ATOM 3743 N N . ALA A 1 489 ? 20.941 -4.854 -6.621 1.00 68.50 489 ALA A N 1
ATOM 3744 C CA . ALA A 1 489 ? 21.866 -3.812 -6.203 1.00 68.50 489 ALA A CA 1
ATOM 3745 C C . ALA A 1 489 ? 23.312 -4.070 -6.649 1.00 68.50 489 ALA A C 1
ATOM 3747 O O . ALA A 1 489 ? 24.055 -3.091 -6.755 1.00 68.50 489 ALA A O 1
ATOM 3748 N N . VAL A 1 490 ? 23.704 -5.322 -6.918 1.00 67.75 490 VAL A N 1
ATOM 3749 C CA . VAL A 1 490 ? 25.067 -5.710 -7.335 1.00 67.75 490 VAL A CA 1
ATOM 3750 C C . VAL A 1 490 ? 25.352 -5.264 -8.773 1.00 67.75 490 VAL A C 1
ATOM 3752 O O . VAL A 1 490 ? 24.556 -5.513 -9.673 1.00 67.75 490 VAL A O 1
ATOM 3755 N N . GLN A 1 491 ? 26.492 -4.591 -8.986 1.00 62.22 491 GLN A N 1
ATOM 3756 C CA . GLN A 1 491 ? 26.807 -3.897 -10.250 1.00 62.22 491 GLN A CA 1
ATOM 3757 C C . GLN A 1 491 ? 28.094 -4.368 -10.925 1.00 62.22 491 GLN A C 1
ATOM 3759 O O . GLN A 1 491 ? 28.153 -4.380 -12.152 1.00 62.22 491 GLN A O 1
ATOM 3764 N N . ASP A 1 492 ? 29.098 -4.752 -10.133 1.00 67.81 492 ASP A N 1
ATOM 3765 C CA . ASP A 1 492 ? 30.479 -4.907 -10.617 1.00 67.81 492 ASP A CA 1
ATOM 3766 C C . ASP A 1 492 ? 31.022 -6.329 -10.406 1.00 67.81 492 ASP A C 1
ATOM 3768 O O . ASP A 1 492 ? 32.217 -6.587 -10.513 1.00 67.81 492 ASP A O 1
ATOM 3772 N N . ASN A 1 493 ? 30.129 -7.277 -10.113 1.00 72.00 493 ASN A N 1
ATOM 3773 C CA . ASN A 1 493 ? 30.462 -8.691 -10.004 1.00 72.00 493 ASN A CA 1
ATOM 3774 C C . ASN A 1 493 ? 29.881 -9.433 -11.212 1.00 72.00 493 ASN A C 1
ATOM 3776 O O . ASN A 1 493 ? 28.721 -9.847 -11.202 1.00 72.00 493 ASN A O 1
ATOM 3780 N N . VAL A 1 494 ? 30.704 -9.574 -12.255 1.00 71.62 494 VAL A N 1
ATOM 3781 C CA . VAL A 1 494 ? 30.331 -10.227 -13.519 1.00 71.62 494 VAL A CA 1
ATOM 3782 C C . VAL A 1 494 ? 29.758 -11.636 -13.279 1.00 71.62 494 VAL A C 1
ATOM 3784 O O . VAL A 1 494 ? 28.641 -11.880 -13.737 1.00 71.62 494 VAL A O 1
ATOM 3787 N N . PRO A 1 495 ? 30.400 -12.533 -12.500 1.00 73.94 495 PRO A N 1
ATOM 3788 C CA . PRO A 1 495 ? 29.801 -13.808 -12.099 1.00 73.94 495 PRO A CA 1
ATOM 3789 C C . PRO A 1 495 ? 28.369 -13.722 -11.567 1.00 73.94 495 PRO A C 1
ATOM 3791 O O . PRO A 1 495 ? 27.495 -14.487 -11.975 1.00 73.94 495 PRO A O 1
ATOM 3794 N N . LEU A 1 496 ? 28.107 -12.775 -10.668 1.00 72.00 496 LEU A N 1
ATOM 3795 C CA . LEU A 1 496 ? 26.793 -12.629 -10.054 1.00 72.00 496 LEU A CA 1
ATOM 3796 C C . LEU A 1 496 ? 25.756 -12.057 -11.033 1.00 72.00 496 LEU A C 1
ATOM 3798 O O . LEU A 1 496 ? 24.590 -12.447 -10.979 1.00 72.00 496 LEU A O 1
ATOM 3802 N N . MET A 1 497 ? 26.169 -11.201 -11.973 1.00 71.62 497 MET A N 1
ATOM 3803 C CA . MET A 1 497 ? 25.306 -10.741 -13.070 1.00 71.62 497 MET A CA 1
ATOM 3804 C C . MET A 1 497 ? 24.878 -11.903 -13.977 1.00 71.62 497 MET A C 1
ATOM 3806 O O . MET A 1 497 ? 23.703 -12.005 -14.335 1.00 71.62 497 MET A O 1
ATOM 3810 N N . HIS A 1 498 ? 25.805 -12.809 -14.303 1.00 71.06 498 HIS A N 1
ATOM 3811 C CA . HIS A 1 498 ? 25.508 -14.030 -15.063 1.00 71.06 498 HIS A CA 1
ATOM 3812 C C . HIS A 1 498 ? 24.571 -14.962 -14.290 1.00 71.06 498 HIS A C 1
ATOM 3814 O O . HIS A 1 498 ? 23.549 -15.383 -14.832 1.00 71.06 498 HIS A O 1
ATOM 3820 N N . ALA A 1 499 ? 24.840 -15.209 -13.004 1.00 72.31 499 ALA A N 1
ATOM 3821 C CA . ALA A 1 499 ? 23.974 -16.027 -12.151 1.00 72.31 499 ALA A CA 1
ATOM 3822 C C . ALA A 1 499 ? 22.545 -15.460 -12.050 1.00 72.31 499 ALA A C 1
ATOM 3824 O O . ALA A 1 499 ? 21.563 -16.199 -12.140 1.00 72.31 499 ALA A O 1
ATOM 3825 N N . LYS A 1 500 ? 22.413 -14.136 -11.923 1.00 72.12 500 LYS A N 1
ATOM 3826 C CA . LYS A 1 500 ? 21.122 -13.440 -11.932 1.00 72.12 500 LYS A CA 1
ATOM 3827 C C . LYS A 1 500 ? 20.393 -13.595 -13.265 1.00 72.12 500 LYS A C 1
ATOM 3829 O O . LYS A 1 500 ? 19.204 -13.905 -13.270 1.00 72.12 500 LYS A O 1
ATOM 3834 N N . SER A 1 501 ? 21.089 -13.385 -14.383 1.00 71.69 501 SER A N 1
ATOM 3835 C CA . SER A 1 501 ? 20.527 -13.549 -15.728 1.00 71.69 501 SER A CA 1
ATOM 3836 C C . SER A 1 501 ? 20.012 -14.969 -15.954 1.00 71.69 501 SER A C 1
ATOM 3838 O O . SER A 1 501 ? 18.875 -15.161 -16.387 1.00 71.69 501 SER A O 1
ATOM 3840 N N . PHE A 1 502 ? 20.801 -15.968 -15.552 1.00 70.62 502 PHE A N 1
ATOM 3841 C CA . PHE A 1 502 ? 20.394 -17.367 -15.559 1.00 70.62 502 PHE A CA 1
ATOM 3842 C C . PHE A 1 502 ? 19.145 -17.595 -14.698 1.00 70.62 502 PHE A C 1
ATOM 3844 O O . PHE A 1 502 ? 18.162 -18.149 -15.185 1.00 70.62 502 PHE A O 1
ATOM 3851 N N . GLY A 1 503 ? 19.133 -17.101 -13.455 1.00 70.19 503 GLY A N 1
ATOM 3852 C CA . GLY A 1 503 ? 17.981 -17.208 -12.558 1.00 70.19 503 GLY A CA 1
ATOM 3853 C C . GLY A 1 503 ? 16.703 -16.606 -13.149 1.00 70.19 503 GLY A C 1
ATOM 3854 O O . GLY A 1 503 ? 15.650 -17.239 -13.108 1.00 70.19 503 GLY A O 1
ATOM 3855 N N . MET A 1 504 ? 16.790 -15.424 -13.763 1.00 69.62 504 MET A N 1
ATOM 3856 C CA . MET A 1 504 ? 15.656 -14.780 -14.435 1.00 69.62 504 MET A CA 1
ATOM 3857 C C . MET A 1 504 ? 15.176 -15.579 -15.659 1.00 69.62 504 MET A C 1
ATOM 3859 O O . MET A 1 504 ? 13.972 -15.764 -15.828 1.00 69.62 504 MET A O 1
ATOM 3863 N N . ASN A 1 505 ? 16.087 -16.118 -16.473 1.00 68.38 505 ASN A N 1
ATOM 3864 C CA . ASN A 1 505 ? 15.720 -16.963 -17.615 1.00 68.38 505 ASN A CA 1
ATOM 3865 C C . ASN A 1 505 ? 15.034 -18.261 -17.164 1.00 68.38 505 ASN A C 1
ATOM 3867 O O . ASN A 1 505 ? 13.991 -18.630 -17.705 1.00 68.38 505 ASN A O 1
ATOM 3871 N N . VAL A 1 506 ? 15.555 -18.911 -16.118 1.00 67.31 506 VAL A N 1
ATOM 3872 C CA . VAL A 1 506 ? 14.920 -20.086 -15.502 1.00 67.31 506 VAL A CA 1
ATOM 3873 C C . VAL A 1 506 ? 13.524 -19.730 -14.986 1.00 67.31 506 VAL A C 1
ATOM 3875 O O . VAL A 1 506 ? 12.568 -20.447 -15.272 1.00 67.31 506 VAL A O 1
ATOM 3878 N N . MET A 1 507 ? 13.362 -18.600 -14.289 1.00 67.69 507 MET A N 1
ATOM 3879 C CA . MET A 1 507 ? 12.047 -18.137 -13.821 1.00 67.69 507 MET A CA 1
ATOM 3880 C C . MET A 1 507 ? 11.060 -17.895 -14.968 1.00 67.69 507 MET A C 1
ATOM 3882 O O . MET A 1 507 ? 9.873 -18.183 -14.821 1.00 67.69 507 MET A O 1
ATOM 3886 N N . GLN A 1 508 ? 11.526 -17.388 -16.111 1.00 66.75 508 GLN A N 1
ATOM 3887 C CA . GLN A 1 508 ? 10.675 -17.148 -17.273 1.00 66.75 508 GLN A CA 1
ATOM 3888 C C . GLN A 1 508 ? 10.223 -18.455 -17.940 1.00 66.75 508 GLN A C 1
ATOM 3890 O O . GLN A 1 508 ? 9.064 -18.565 -18.354 1.00 66.75 508 GLN A O 1
ATOM 3895 N N . GLN A 1 509 ? 11.120 -19.440 -18.031 1.00 66.88 509 GLN A N 1
ATOM 3896 C CA . GLN A 1 509 ? 10.901 -20.689 -18.766 1.00 66.88 509 GLN A CA 1
ATOM 3897 C C . GLN A 1 509 ? 10.190 -21.763 -17.931 1.00 66.88 509 GLN A C 1
ATOM 3899 O O . GLN A 1 509 ? 9.382 -22.529 -18.459 1.00 66.88 509 GLN A O 1
ATOM 3904 N N . VAL A 1 510 ? 10.417 -21.798 -16.615 1.00 72.38 510 VAL A N 1
ATOM 3905 C CA . VAL A 1 510 ? 9.795 -22.779 -15.718 1.00 72.38 510 VAL A CA 1
ATOM 3906 C C . VAL A 1 510 ? 8.390 -22.313 -15.331 1.00 72.38 510 VAL A C 1
ATOM 3908 O O . VAL A 1 510 ? 8.180 -21.621 -14.335 1.00 72.38 510 VAL A O 1
ATOM 3911 N N . GLY A 1 511 ? 7.394 -22.738 -16.113 1.00 67.38 511 GLY A N 1
ATOM 3912 C CA . GLY A 1 511 ? 5.979 -22.395 -15.917 1.00 67.38 511 GLY A CA 1
ATOM 3913 C C . GLY A 1 511 ? 5.451 -22.571 -14.480 1.00 67.38 511 GLY A C 1
ATOM 3914 O O . GLY A 1 511 ? 4.776 -21.672 -13.984 1.00 67.38 511 GLY A O 1
ATOM 3915 N N . PRO A 1 512 ? 5.737 -23.674 -13.758 1.00 70.81 512 PRO A N 1
ATOM 3916 C CA . PRO A 1 512 ? 5.345 -23.820 -12.351 1.00 70.81 512 PRO A CA 1
ATOM 3917 C C . PRO A 1 512 ? 5.966 -22.776 -11.412 1.00 70.81 512 PRO A C 1
ATOM 3919 O O . PRO A 1 512 ? 5.284 -22.268 -10.527 1.00 70.81 512 PRO A O 1
ATOM 3922 N N . LEU A 1 513 ? 7.240 -22.427 -11.610 1.00 65.31 513 LEU A N 1
ATOM 3923 C CA . LEU A 1 513 ? 7.927 -21.421 -10.800 1.00 65.31 513 LEU A CA 1
ATOM 3924 C C . LEU A 1 513 ? 7.345 -20.030 -11.068 1.00 65.31 513 LEU A C 1
ATOM 3926 O O . LEU A 1 513 ? 6.990 -19.320 -10.129 1.00 65.31 513 LEU A O 1
ATOM 3930 N N . ARG A 1 514 ? 7.147 -19.696 -12.349 1.00 68.38 514 ARG A N 1
ATOM 3931 C CA . ARG A 1 514 ? 6.460 -18.476 -12.785 1.00 68.38 514 ARG A CA 1
ATOM 3932 C C . ARG A 1 514 ? 5.088 -18.346 -12.126 1.00 68.38 514 ARG A C 1
ATOM 3934 O O . ARG A 1 514 ? 4.789 -17.313 -11.538 1.00 68.38 514 ARG A O 1
ATOM 3941 N N . ARG A 1 515 ? 4.295 -19.423 -12.141 1.00 71.25 515 ARG A N 1
ATOM 3942 C CA . ARG A 1 515 ? 2.972 -19.488 -11.504 1.00 71.25 515 ARG A CA 1
ATOM 3943 C C . ARG A 1 515 ? 3.003 -19.141 -10.025 1.00 71.25 515 ARG A C 1
ATOM 3945 O O . ARG A 1 515 ? 2.201 -18.323 -9.590 1.00 71.25 515 ARG A O 1
ATOM 3952 N N . ARG A 1 516 ? 3.944 -19.708 -9.267 1.00 69.31 516 ARG A N 1
ATOM 3953 C CA . ARG A 1 516 ? 4.064 -19.429 -7.827 1.00 69.31 516 ARG A CA 1
ATOM 3954 C C . ARG A 1 516 ? 4.445 -17.978 -7.543 1.00 69.31 516 ARG A C 1
ATOM 3956 O O . ARG A 1 516 ? 3.922 -17.406 -6.596 1.00 69.31 516 ARG A O 1
ATOM 3963 N N . ILE A 1 517 ? 5.311 -17.378 -8.360 1.00 68.75 517 ILE A N 1
ATOM 3964 C CA . ILE A 1 517 ? 5.714 -15.970 -8.209 1.00 68.75 517 ILE A CA 1
ATOM 3965 C C . ILE A 1 517 ? 4.535 -15.038 -8.489 1.00 68.75 517 ILE A C 1
ATOM 3967 O O . ILE A 1 517 ? 4.243 -14.164 -7.675 1.00 68.75 517 ILE A O 1
ATOM 3971 N N . VAL A 1 518 ? 3.836 -15.244 -9.612 1.00 70.50 518 VAL A N 1
ATOM 3972 C CA . VAL A 1 518 ? 2.659 -14.434 -9.958 1.00 70.50 518 VAL A CA 1
ATOM 3973 C C . VAL A 1 518 ? 1.587 -14.600 -8.885 1.00 70.50 518 VAL A C 1
ATOM 3975 O O . VAL A 1 518 ? 1.072 -13.608 -8.382 1.00 70.50 518 VAL A O 1
ATOM 3978 N N . GLN A 1 519 ? 1.322 -15.832 -8.446 1.00 69.88 519 GLN A N 1
ATOM 3979 C CA . GLN A 1 519 ? 0.378 -16.097 -7.365 1.00 69.88 519 GLN A CA 1
ATOM 3980 C C . GLN A 1 519 ? 0.760 -15.346 -6.082 1.00 69.88 519 GLN A C 1
ATOM 3982 O O . GLN A 1 519 ? -0.076 -14.626 -5.545 1.00 69.88 519 GLN A O 1
ATOM 3987 N N . ALA A 1 520 ? 2.019 -15.421 -5.640 1.00 66.38 520 ALA A N 1
ATOM 3988 C CA . ALA A 1 520 ? 2.495 -14.702 -4.458 1.00 66.38 520 ALA A CA 1
ATOM 3989 C C . ALA A 1 520 ? 2.352 -13.173 -4.588 1.00 66.38 520 ALA A C 1
ATOM 3991 O O . ALA A 1 520 ? 1.995 -12.514 -3.613 1.00 66.38 520 ALA A O 1
ATOM 3992 N N . ALA A 1 521 ? 2.576 -12.619 -5.785 1.00 63.03 521 ALA A N 1
ATOM 3993 C CA . ALA A 1 521 ? 2.411 -11.192 -6.069 1.00 63.03 521 ALA A CA 1
ATOM 3994 C C . ALA A 1 521 ? 0.935 -10.748 -6.126 1.00 63.03 521 ALA A C 1
ATOM 3996 O O . ALA A 1 521 ? 0.624 -9.610 -5.777 1.00 63.03 521 ALA A O 1
ATOM 3997 N N . THR A 1 522 ? 0.027 -11.637 -6.548 1.00 64.56 522 THR A N 1
ATOM 3998 C CA . THR A 1 522 ? -1.419 -11.358 -6.688 1.00 64.56 522 THR A CA 1
ATOM 3999 C C . THR A 1 522 ? -2.266 -11.719 -5.463 1.00 64.56 522 THR A C 1
ATOM 4001 O O . THR A 1 522 ? -3.366 -11.196 -5.318 1.00 64.56 522 THR A O 1
ATOM 4004 N N . GLN A 1 523 ? -1.784 -12.596 -4.580 1.00 60.84 523 GLN A N 1
ATOM 4005 C CA . GLN A 1 523 ? -2.539 -13.111 -3.426 1.00 60.84 523 GLN A CA 1
ATOM 4006 C C . GLN A 1 523 ? -1.901 -12.774 -2.074 1.00 60.84 523 GLN A C 1
ATOM 4008 O O . GLN A 1 523 ? -2.238 -13.413 -1.088 1.00 60.84 523 GLN A O 1
ATOM 4013 N N . GLY A 1 524 ? -0.938 -11.842 -2.015 1.00 47.59 524 GLY A N 1
ATOM 4014 C CA . GLY A 1 524 ? -0.360 -11.384 -0.746 1.00 47.59 524 GLY A CA 1
ATOM 4015 C C . GLY A 1 524 ? -0.016 -12.533 0.212 1.00 47.59 524 GLY A C 1
ATOM 4016 O O . GLY A 1 524 ? -0.577 -12.607 1.293 1.00 47.59 524 GLY A O 1
ATOM 4017 N N . VAL A 1 525 ? 0.848 -13.459 -0.219 1.00 29.19 525 VAL A N 1
ATOM 4018 C CA . VAL A 1 525 ? 1.333 -14.627 0.549 1.00 29.19 525 VAL A CA 1
ATOM 4019 C C . VAL A 1 525 ? 0.282 -15.268 1.475 1.00 29.19 525 VAL A C 1
ATOM 4021 O O . VAL A 1 525 ? 0.235 -15.053 2.690 1.00 29.19 525 VAL A O 1
ATOM 4024 N N . VAL A 1 526 ? -0.527 -16.139 0.880 1.00 23.23 526 VAL A N 1
ATOM 4025 C CA . VAL A 1 526 ? -1.206 -17.224 1.591 1.00 23.23 526 VAL A CA 1
ATOM 4026 C C . VAL A 1 526 ? -0.350 -18.479 1.397 1.00 23.23 526 VAL A C 1
ATOM 4028 O O . VAL A 1 526 ? -0.155 -18.922 0.263 1.00 23.23 526 VAL A O 1
ATOM 4031 N N . PHE A 1 527 ? 0.226 -18.986 2.490 1.00 23.83 527 PHE A N 1
ATOM 4032 C CA . PHE A 1 527 ? 0.857 -20.307 2.562 1.00 23.83 527 PHE A CA 1
ATOM 4033 C C . PHE A 1 527 ? -0.122 -21.316 3.144 1.00 23.83 527 PHE A C 1
ATOM 4035 O O . PHE A 1 527 ? -0.824 -20.934 4.110 1.00 23.83 527 PHE A O 1
#

Organism: NCBI:txid568900

InterPro domains:
  IPR002938 FAD-binding domain [PF01494] (54-335)
  IPR002938 FAD-binding domain [PF01494] (399-476)
  IPR010971 Ubiquinone biosynthesis hydroxylase UbiH/COQ6 [TIGR01988] (55-522)
  IPR036188 FAD/NAD(P)-binding domain superfamily [G3DSA:3.50.50.60] (53-276)
  IPR036188 FAD/NAD(P)-binding domain superfamily [G3DSA:3.50.50.60] (393-525)
  IPR036188 FAD/NAD(P)-binding domain superfamily [SSF51905] (55-517)
  IPR051205 Ubiquinone biosynthesis monooxygenase UbiH/COQ6 [PTHR43876] (46-522)

Secondary structure (DSSP, 8-state):
---------------------PPPTT----------------S-----TTPEEEEEEEE--SHHHHHHHHHHHHH-TTS-EEEEESSPPPPP--SS-TTSPPS-EEEE-HHHHHHTT-S-SS---SSSSTT----EEEESEEEEEETTEEEEEEEEGGGSS--GGG-SS---SEEEEEHHHHHHHHHHHHHT-TTEEEEES--EEEEEE-TTSSSPEEEEETTS-EEEEEEEEE---TT-HHHHHTT--EEEEEEEEEEEEEEEEEPTT----SEEEEEEE-STTTT-EEEEEEE-SSTTEEEEEEEE-HHHHHHHHH-S-HHHHHHHHHHHHH----PPPP---PPTT-S-HHHHHHHHHHHHHHHHHHHHHHHHTTS-S----PPPPEEEE-S--EEEEEEEEEES-SB-TTSSEEE-GGGTEE--GGGSHHHHHHHHHHHHHHHHHHHHHHTT--TTTTHHHHHHHHHHHHHHHHHHHHHHHHHHH--S-HHHHHHHHHHHHHHHH-HHHHHHHHHHHHTT---

Radius of gyration: 27.11 Å; Cα contacts (8 Å, |Δi|>4): 904; chains: 1; bounding box: 90×93×73 Å

Nearest PDB structures (foldseek):
  4k22-assembly1_B-2  TM=8.745E-01  e=3.568E-29  Escherichia coli K-12
  7mwa-assembly1_B-2  TM=8.413E-01  e=1.479E-28  Acinetobacter baumannii ATCC 19606 = CIP 70.34 = JCM 6841
  7mwa-assembly1_A  TM=8.303E-01  e=2.468E-28  Acinetobacter baumannii ATCC 19606 = CIP 70.34 = JCM 6841
  8urd-assembly1_B  TM=7.582E-01  e=3.038E-21  Neobacillus niacini
  5xgv-assembly1_B-2  TM=7.107E-01  e=2.160E-21  Streptomyces rugosporus

Solvent-accessible surface area (backbone atoms only — not comparable to full-atom values): 29898 Å² total; per-residue (Å²): 134,89,84,88,90,81,90,85,79,89,82,82,80,81,80,80,80,77,81,77,84,82,81,63,103,79,80,73,87,91,78,78,81,79,64,76,79,78,72,76,88,78,81,88,74,79,81,60,87,79,54,46,77,27,52,33,34,33,34,21,70,44,64,53,28,38,42,38,55,48,51,41,44,74,76,38,72,84,52,36,37,34,37,33,16,64,49,73,74,73,76,77,82,74,98,63,81,94,71,74,72,64,47,59,60,42,51,33,21,58,54,40,34,44,73,66,62,73,56,75,76,64,91,67,72,90,67,84,67,81,76,64,76,58,58,60,6,57,22,32,30,38,41,40,37,31,58,65,30,60,40,60,44,74,50,49,26,82,58,44,93,71,61,62,95,78,41,82,53,81,75,53,45,27,29,28,33,41,46,68,47,45,41,39,59,44,47,61,58,41,75,73,33,93,47,45,49,76,45,58,63,28,44,82,73,46,81,46,71,45,94,74,56,65,69,48,38,40,35,32,33,71,80,75,48,41,36,37,18,54,30,40,34,36,29,50,28,77,78,24,64,64,42,58,74,70,65,58,61,62,53,73,48,76,74,71,33,22,35,35,26,24,17,30,34,40,28,90,94,37,56,56,56,47,41,34,38,36,37,40,39,68,54,77,94,72,40,34,36,47,39,31,42,34,37,38,65,41,52,49,35,33,32,38,43,34,37,18,34,59,68,51,43,49,55,64,61,72,46,86,61,58,63,63,51,49,53,53,50,41,54,60,56,61,54,62,61,25,75,63,78,76,84,68,82,70,68,91,84,80,67,59,74,74,54,47,57,50,49,53,52,48,52,57,47,46,60,59,40,51,70,51,41,67,67,51,69,76,71,65,99,76,69,90,72,77,60,69,51,72,64,48,76,77,50,73,73,45,74,49,80,40,41,35,34,39,42,85,58,53,52,47,96,54,58,36,38,37,42,37,28,35,36,26,35,34,47,55,71,88,72,34,46,41,63,35,50,17,40,52,47,38,54,42,46,47,51,22,28,51,56,17,50,75,73,62,44,56,65,48,68,25,47,70,57,29,48,60,62,41,55,58,34,53,49,52,52,53,51,50,52,49,51,49,50,53,67,70,63,67,83,86,51,64,70,57,53,50,53,49,34,50,52,44,47,50,41,62,68,38,60,72,59,37,28,53,53,53,44,41,67,28,51,63,51,79,131